Protein AF-A0A3E0R1B3-F1 (afdb_monomer_lite)

Foldseek 3Di:
DDDDDDDDPPPPPCDPVNVVVVVVVVVVVVVVVVVVVVVVVVVVVVVVVVVVLVVVLVVLLVVLVVVLVVLLVVLVVLLVPFDPLQNVQLVVLSVVLSVLVSCLVSDPDPVSVVVSVLSPQLSVQLSVCVNVLSVLRVVLVVLLVVLLCQCVPVNELAAQHFQPPPPVCPVSVQVSCCVPVDADDFWDWHWHQDSNRFTWIKTWDQDPVRDIDIDTHGSNPDDPVPRDGQHDLCVQQVVLLVVVQQADPVLAGDCVFFPADPVRHTDWDWDWDQDPNFIWIFIFGRGNLVVQLVSQLVSSVVSCPPPFVVNLLSCQARPQQVVDDPHHSCCQVDDVVVSDDDPSNVVVSSVSSSVRSSVVSVVSVCVNGVPGDRQRDGPDPPDDDDDPWWDWDWRWGWDDDPNDIDIHGPDTWTKTKDDCVPPDPVVQVVWDDAPPGITIDTDDDDDDDDDDDDPPPDCVVVCVVPVGDDPPPPDDD

Sequence (477 aa):
MGAYENPKPIEFRTTSAGAAWANAAAGIGKNIGNAIIERRKYLDEKLEKENKEMLDLTRRRNALTAQGAEKLKANLEKMKGLDEEFKQAYIKEFNEGWKVYTRAQTSTDLDEIESLQPQLKRFNHFQAVSGDQIQNANDYSIKMATFIDEIQTDGPGVPNTVDLYYAGNNNLMKAANIETGGITEGESREVIINDKGDAVMRYTFVNADGKSETFDLNTAELDLDKVLKVPDYNSKVEGTIANTGIFNEDGTINPSYAPLNENGQPELETVTEIIDGKKITTTTQVVNTEGIIQQYTDAGMNAMQDMTHAQKVSIWKNTIAPALKDYEPEDLAYDSETGQFTEEQQKIFDAGVGSYLGDMARMKVEAATKDNYNRTMVEAPKADTTSKTERVVTAGIQGIVDGKRKTFTKGSTRVKIVDTEGMSDEDIAKLIPLDNGKYARVENKTTLGWSADTNTTTLEGLYDTFGLVDPQLMVNK

Structure (mmCIF, N/CA/C/O backbone):
data_AF-A0A3E0R1B3-F1
#
_entry.id   AF-A0A3E0R1B3-F1
#
loop_
_atom_site.group_PDB
_atom_site.id
_atom_site.type_symbol
_atom_site.label_atom_id
_atom_site.label_alt_id
_atom_site.label_comp_id
_atom_site.label_asym_id
_atom_site.label_entity_id
_atom_site.label_seq_id
_atom_site.pdbx_PDB_ins_code
_atom_site.Cartn_x
_atom_site.Cartn_y
_atom_site.Cartn_z
_atom_site.occupancy
_atom_site.B_iso_or_equiv
_atom_site.auth_seq_id
_atom_site.auth_comp_id
_atom_site.auth_asym_id
_atom_site.auth_atom_id
_atom_site.pdbx_PDB_model_num
ATOM 1 N N . MET A 1 1 ? 104.266 -24.027 -88.632 1.00 38.03 1 MET A N 1
ATOM 2 C CA . MET A 1 1 ? 103.797 -22.647 -88.393 1.00 38.03 1 MET A CA 1
ATOM 3 C C . MET A 1 1 ? 102.501 -22.453 -89.166 1.00 38.03 1 MET A C 1
ATOM 5 O O . MET A 1 1 ? 102.512 -22.734 -90.354 1.00 38.03 1 MET A O 1
ATOM 9 N N . GLY A 1 2 ? 101.428 -22.011 -88.499 1.00 41.25 2 GLY A N 1
ATOM 10 C CA . GLY A 1 2 ? 100.265 -21.372 -89.137 1.00 41.25 2 GLY A CA 1
ATOM 11 C C . GLY A 1 2 ? 99.088 -22.256 -89.581 1.00 41.25 2 GLY A C 1
ATOM 12 O O . GLY A 1 2 ? 98.861 -22.399 -90.771 1.00 41.25 2 GLY A O 1
ATOM 13 N N . ALA A 1 3 ? 98.299 -22.766 -88.634 1.00 39.47 3 ALA A N 1
ATOM 14 C CA . ALA A 1 3 ? 96.868 -23.079 -88.788 1.00 39.47 3 ALA A CA 1
ATOM 15 C C . ALA A 1 3 ? 96.243 -22.716 -87.426 1.00 39.47 3 ALA A C 1
ATOM 17 O O . ALA A 1 3 ? 96.855 -23.005 -86.402 1.00 39.47 3 ALA A O 1
ATOM 18 N N . TYR A 1 4 ? 95.179 -21.926 -87.319 1.00 42.31 4 TYR A N 1
ATOM 19 C CA . TYR A 1 4 ? 93.820 -22.285 -87.700 1.00 42.31 4 TYR A CA 1
ATOM 20 C C . TYR A 1 4 ? 93.009 -21.046 -88.099 1.00 42.31 4 TYR A C 1
ATOM 22 O O . TYR A 1 4 ? 93.119 -19.983 -87.489 1.00 42.31 4 TYR A O 1
ATOM 30 N N . GLU A 1 5 ? 92.171 -21.228 -89.115 1.00 47.53 5 GLU A N 1
ATOM 31 C CA . GLU A 1 5 ? 91.091 -20.325 -89.496 1.00 47.53 5 GLU A CA 1
ATOM 32 C C . GLU A 1 5 ? 90.111 -20.148 -88.326 1.00 47.53 5 GLU A C 1
ATOM 34 O O . GLU A 1 5 ? 89.671 -21.124 -87.716 1.00 47.53 5 GLU A O 1
ATOM 39 N N . ASN A 1 6 ? 89.750 -18.902 -88.014 1.00 44.97 6 ASN A N 1
ATOM 40 C CA . ASN A 1 6 ? 88.672 -18.620 -87.068 1.00 44.97 6 ASN A CA 1
ATOM 41 C C . ASN A 1 6 ? 87.341 -19.155 -87.636 1.00 44.97 6 ASN A C 1
ATOM 43 O O . ASN A 1 6 ? 86.985 -18.784 -88.761 1.00 44.97 6 ASN A O 1
ATOM 47 N N . PRO A 1 7 ? 86.566 -19.964 -86.889 1.00 51.66 7 PRO A N 1
ATOM 48 C CA . PRO A 1 7 ? 85.230 -20.349 -87.320 1.00 51.66 7 PRO A CA 1
ATOM 49 C C . PRO A 1 7 ? 84.339 -19.102 -87.394 1.00 51.66 7 PRO A C 1
ATOM 51 O O . PRO A 1 7 ? 84.362 -18.246 -86.506 1.00 51.66 7 PRO A O 1
ATOM 54 N N . LYS A 1 8 ? 83.568 -18.982 -88.483 1.00 52.72 8 LYS A N 1
ATOM 55 C CA . LYS A 1 8 ? 82.615 -17.881 -88.682 1.00 52.72 8 LYS A CA 1
ATOM 56 C C . LYS A 1 8 ? 81.633 -17.801 -87.500 1.00 52.72 8 LYS A C 1
ATOM 58 O O . LYS A 1 8 ? 81.240 -18.852 -86.988 1.00 52.72 8 LYS A O 1
ATOM 63 N N . PRO A 1 9 ? 81.195 -16.591 -87.101 1.00 48.25 9 PRO A N 1
ATOM 64 C CA . PRO A 1 9 ? 80.148 -16.429 -86.100 1.00 48.25 9 PRO A CA 1
ATOM 65 C C . PRO A 1 9 ? 78.924 -17.253 -86.502 1.00 48.25 9 PRO A C 1
ATOM 67 O O . PRO A 1 9 ? 78.484 -17.190 -87.651 1.00 48.25 9 PRO A O 1
ATOM 70 N N . ILE A 1 10 ? 78.386 -18.040 -85.571 1.00 47.47 10 ILE A N 1
ATOM 71 C CA . ILE A 1 10 ? 77.128 -18.757 -85.775 1.00 47.47 10 ILE A CA 1
ATOM 72 C C . ILE A 1 10 ? 76.026 -17.698 -85.906 1.00 47.47 10 ILE A C 1
ATOM 74 O O . ILE A 1 10 ? 75.558 -17.138 -84.916 1.00 47.47 10 ILE A O 1
ATOM 78 N N . GLU A 1 11 ? 75.636 -17.389 -87.141 1.00 45.50 11 GLU A N 1
ATOM 79 C CA . GLU A 1 11 ? 74.449 -16.595 -87.434 1.00 45.50 11 GLU A CA 1
ATOM 80 C C . GLU A 1 11 ? 73.216 -17.442 -87.106 1.00 45.50 11 GLU A C 1
ATOM 82 O O . GLU A 1 11 ? 72.832 -18.335 -87.868 1.00 45.50 11 GLU A O 1
ATOM 87 N N . PHE A 1 12 ? 72.572 -17.170 -85.971 1.00 45.88 12 PHE A N 1
ATOM 88 C CA . PHE A 1 12 ? 71.228 -17.675 -85.714 1.00 45.88 12 PHE A CA 1
ATOM 89 C C . PHE A 1 12 ? 70.269 -17.028 -86.720 1.00 45.88 12 PHE A C 1
ATOM 91 O O . PHE A 1 12 ? 69.721 -15.954 -86.481 1.00 45.88 12 PHE A O 1
ATOM 98 N N . ARG A 1 13 ? 70.065 -17.676 -87.871 1.00 46.44 13 ARG A N 1
ATOM 99 C CA . ARG A 1 13 ? 68.964 -17.346 -88.778 1.00 46.44 13 ARG A CA 1
ATOM 100 C C . ARG A 1 13 ? 67.662 -17.702 -88.071 1.00 46.44 13 ARG A C 1
ATOM 102 O O . ARG A 1 13 ? 67.245 -18.858 -88.074 1.00 46.44 13 ARG A O 1
ATOM 109 N N . THR A 1 14 ? 67.010 -16.717 -87.466 1.00 50.41 14 THR A N 1
ATOM 110 C CA . THR A 1 14 ? 65.597 -16.837 -87.118 1.00 50.41 14 THR A CA 1
ATOM 111 C C . THR A 1 14 ? 64.832 -17.056 -88.422 1.00 50.41 14 THR A C 1
ATOM 113 O O . THR A 1 14 ? 64.742 -16.182 -89.280 1.00 50.41 14 THR A O 1
ATOM 116 N N . THR A 1 15 ? 64.344 -18.277 -88.632 1.00 52.56 15 THR A N 1
ATOM 117 C CA . THR A 1 15 ? 63.479 -18.594 -89.771 1.00 52.56 15 THR A CA 1
ATOM 118 C C . THR A 1 15 ? 62.204 -17.750 -89.681 1.00 52.56 15 THR A C 1
ATOM 120 O O . THR A 1 15 ? 61.805 -17.330 -88.593 1.00 52.56 15 THR A O 1
ATOM 123 N N . SER A 1 16 ? 61.528 -17.505 -90.806 1.00 53.44 16 SER A N 1
ATOM 124 C CA . SER A 1 16 ? 60.226 -16.814 -90.830 1.00 53.44 16 SER A CA 1
ATOM 125 C C . SER A 1 16 ? 59.217 -17.423 -89.840 1.00 53.44 16 SER A C 1
ATOM 127 O O . SER A 1 16 ? 58.420 -16.698 -89.250 1.00 53.44 16 SER A O 1
ATOM 129 N N . ALA A 1 17 ? 59.323 -18.731 -89.576 1.00 49.22 17 ALA A N 1
ATOM 130 C CA . ALA A 1 17 ? 58.598 -19.427 -88.519 1.00 49.22 17 ALA A CA 1
ATOM 131 C C . ALA A 1 17 ? 59.009 -18.978 -87.100 1.00 49.22 17 ALA A C 1
ATOM 133 O O . ALA A 1 17 ? 58.138 -18.708 -86.282 1.00 49.22 17 ALA A O 1
ATOM 134 N N . GLY A 1 18 ? 60.304 -18.839 -86.795 1.00 42.78 18 GLY A N 1
ATOM 135 C CA . GLY A 1 18 ? 60.790 -18.339 -85.500 1.00 42.78 18 GLY A CA 1
ATOM 136 C C . GLY A 1 18 ? 60.381 -16.890 -85.207 1.00 42.78 18 GLY A C 1
ATOM 137 O O . GLY A 1 18 ? 60.015 -16.575 -84.077 1.00 42.78 18 GLY A O 1
ATOM 138 N N . ALA A 1 19 ? 60.354 -16.024 -86.225 1.00 52.00 19 ALA A N 1
ATOM 139 C CA . ALA A 1 19 ? 59.825 -14.662 -86.101 1.00 52.00 19 ALA A CA 1
ATOM 140 C C . ALA A 1 19 ? 58.296 -14.646 -85.904 1.00 52.00 19 ALA A C 1
ATOM 142 O O . ALA A 1 19 ? 57.785 -13.862 -85.106 1.00 52.00 19 ALA A O 1
ATOM 143 N N . ALA A 1 20 ? 57.562 -15.540 -86.576 1.00 51.69 20 ALA A N 1
ATOM 144 C CA . ALA A 1 20 ? 56.122 -15.701 -86.382 1.00 51.69 20 ALA A CA 1
ATOM 145 C C . ALA A 1 20 ? 55.779 -16.214 -84.973 1.00 51.69 20 ALA A C 1
ATOM 147 O O . ALA A 1 20 ? 54.879 -15.672 -84.339 1.00 51.69 20 ALA A O 1
ATOM 148 N N . TRP A 1 21 ? 56.530 -17.188 -84.445 1.00 48.38 21 TRP A N 1
ATOM 149 C CA . TRP A 1 21 ? 56.378 -17.672 -83.069 1.00 48.38 21 TRP A CA 1
ATOM 150 C C . TRP A 1 21 ? 56.764 -16.619 -82.032 1.00 48.38 21 TRP A C 1
ATOM 152 O O . TRP A 1 21 ? 56.051 -16.468 -81.046 1.00 48.38 21 TRP A O 1
ATOM 162 N N . ALA A 1 22 ? 57.829 -15.846 -82.259 1.00 55.41 22 ALA A N 1
ATOM 163 C CA . ALA A 1 22 ? 58.204 -14.739 -81.379 1.00 55.41 22 ALA A CA 1
ATOM 164 C C . ALA A 1 22 ? 57.132 -13.634 -81.359 1.00 55.41 22 ALA A C 1
ATOM 166 O O . ALA A 1 22 ? 56.778 -13.144 -80.290 1.00 55.41 22 ALA A O 1
ATOM 167 N N . ASN A 1 23 ? 56.550 -13.295 -82.514 1.00 54.66 23 ASN A N 1
ATOM 168 C CA . ASN A 1 23 ? 55.452 -12.329 -82.609 1.00 54.66 23 ASN A CA 1
ATOM 169 C C . ASN A 1 23 ? 54.143 -12.865 -82.010 1.00 54.66 23 ASN A C 1
ATOM 171 O O . ASN A 1 23 ? 53.431 -12.120 -81.338 1.00 54.66 23 ASN A O 1
ATOM 175 N N . ALA A 1 24 ? 53.835 -14.151 -82.196 1.00 52.41 24 ALA A N 1
ATOM 176 C CA . ALA A 1 24 ? 52.687 -14.802 -81.571 1.00 52.41 24 ALA A CA 1
ATOM 177 C C . ALA A 1 24 ? 52.850 -14.879 -80.044 1.00 52.41 24 ALA A C 1
ATOM 179 O O . ALA A 1 24 ? 51.921 -14.543 -79.315 1.00 52.41 24 ALA A O 1
ATOM 180 N N . ALA A 1 25 ? 54.039 -15.230 -79.550 1.00 52.25 25 ALA A N 1
ATOM 181 C CA . ALA A 1 25 ? 54.366 -15.232 -78.126 1.00 52.25 25 ALA A CA 1
ATOM 182 C C . ALA A 1 25 ? 54.332 -13.817 -77.525 1.00 52.25 25 ALA A C 1
ATOM 184 O O . ALA A 1 25 ? 53.810 -13.637 -76.429 1.00 52.25 25 ALA A O 1
ATOM 185 N N . ALA A 1 26 ? 54.804 -12.798 -78.253 1.00 55.81 26 ALA A N 1
ATOM 186 C CA . ALA A 1 26 ? 54.690 -11.398 -77.846 1.00 55.81 26 ALA A CA 1
ATOM 187 C C . ALA A 1 26 ? 53.228 -10.913 -77.830 1.00 55.81 26 ALA A C 1
ATOM 189 O O . ALA A 1 26 ? 52.828 -10.196 -76.913 1.00 55.81 26 ALA A O 1
ATOM 190 N N . GLY A 1 27 ? 52.407 -11.336 -78.797 1.00 53.34 27 GLY A N 1
ATOM 191 C CA . GLY A 1 27 ? 50.970 -11.047 -78.844 1.00 53.34 27 GLY A CA 1
ATOM 192 C C . GLY A 1 27 ? 50.188 -11.721 -77.713 1.00 53.34 27 GLY A C 1
ATOM 193 O O . GLY A 1 27 ? 49.393 -11.066 -77.040 1.00 53.34 27 GLY A O 1
ATOM 194 N N . ILE A 1 28 ? 50.464 -13.000 -77.441 1.00 59.34 28 ILE A N 1
ATOM 195 C CA . ILE A 1 28 ? 49.892 -13.750 -76.311 1.00 59.34 28 ILE A CA 1
ATOM 196 C C . ILE A 1 28 ? 50.347 -13.133 -74.982 1.00 59.34 28 ILE A C 1
ATOM 198 O O . ILE A 1 28 ? 49.516 -12.880 -74.114 1.00 59.34 28 ILE A O 1
ATOM 202 N N . GLY A 1 29 ? 51.636 -12.810 -74.838 1.00 56.47 29 GLY A N 1
ATOM 203 C CA . GLY A 1 29 ? 52.185 -12.150 -73.651 1.00 56.47 29 GLY A CA 1
ATOM 204 C C . GLY A 1 29 ? 51.570 -10.772 -73.394 1.00 56.47 29 GLY A C 1
ATOM 205 O O . GLY A 1 29 ? 51.230 -10.457 -72.255 1.00 56.47 29 GLY A O 1
ATOM 206 N N . LYS A 1 30 ? 51.336 -9.976 -74.447 1.00 72.44 30 LYS A N 1
ATOM 207 C CA . LYS A 1 30 ? 50.636 -8.685 -74.360 1.00 72.44 30 LYS A CA 1
ATOM 208 C C . LYS A 1 30 ? 49.175 -8.853 -73.935 1.00 72.44 30 LYS A C 1
ATOM 210 O O . LYS A 1 30 ? 48.706 -8.103 -73.085 1.00 72.44 30 LYS A O 1
ATOM 215 N N . ASN A 1 31 ? 48.468 -9.844 -74.476 1.00 65.69 31 ASN A N 1
ATOM 216 C CA . ASN A 1 31 ? 47.071 -10.111 -74.120 1.00 65.69 31 ASN A CA 1
ATOM 217 C C . ASN A 1 31 ? 46.927 -10.617 -72.676 1.00 65.69 31 ASN A C 1
ATOM 219 O O . ASN A 1 31 ? 46.040 -10.161 -71.960 1.00 65.69 31 ASN A O 1
ATOM 223 N N . ILE A 1 32 ? 47.830 -11.491 -72.220 1.00 66.44 32 ILE A N 1
ATOM 224 C CA . ILE A 1 32 ? 47.885 -11.944 -70.821 1.00 66.44 32 ILE A CA 1
ATOM 225 C C . ILE A 1 32 ? 48.228 -10.771 -69.893 1.00 66.44 32 ILE A C 1
ATOM 227 O O . ILE A 1 32 ? 47.562 -10.584 -68.878 1.00 66.44 32 ILE A O 1
ATOM 231 N N . GLY A 1 33 ? 49.214 -9.942 -70.254 1.00 70.25 33 GLY A N 1
ATOM 232 C CA . GLY A 1 33 ? 49.565 -8.733 -69.505 1.00 70.25 33 GLY A CA 1
ATOM 233 C C . GLY A 1 33 ? 48.393 -7.755 -69.378 1.00 70.25 33 GLY A C 1
ATOM 234 O O . GLY A 1 33 ? 48.110 -7.282 -68.280 1.00 70.25 33 GLY A O 1
ATOM 235 N N . ASN A 1 34 ? 47.656 -7.516 -70.467 1.00 79.25 34 ASN A N 1
ATOM 236 C CA . ASN A 1 34 ? 46.454 -6.678 -70.461 1.00 79.25 34 ASN A CA 1
ATOM 237 C C . ASN A 1 34 ? 45.339 -7.267 -69.581 1.00 79.25 34 ASN A C 1
ATOM 239 O O . ASN A 1 34 ? 44.776 -6.541 -68.767 1.00 79.25 34 ASN A O 1
ATOM 243 N N . ALA A 1 35 ? 45.073 -8.574 -69.670 1.00 70.38 35 ALA A N 1
ATOM 244 C CA . ALA A 1 35 ? 44.072 -9.245 -68.837 1.00 70.38 35 ALA A CA 1
ATOM 245 C C . ALA A 1 35 ? 44.428 -9.210 -67.337 1.00 70.38 35 ALA A C 1
ATOM 247 O O . ALA A 1 35 ? 43.549 -9.060 -66.487 1.00 70.38 35 ALA A O 1
ATOM 248 N N . ILE A 1 36 ? 45.719 -9.302 -66.991 1.00 76.69 36 ILE A N 1
ATOM 249 C CA . ILE A 1 36 ? 46.204 -9.131 -65.612 1.00 76.69 36 ILE A CA 1
ATOM 250 C C . ILE A 1 36 ? 45.979 -7.690 -65.133 1.00 76.69 36 ILE A C 1
ATOM 252 O O . ILE A 1 36 ? 45.523 -7.490 -64.007 1.00 76.69 36 ILE A O 1
ATOM 256 N N . ILE A 1 37 ? 46.263 -6.690 -65.975 1.00 82.00 37 ILE A N 1
ATOM 257 C CA . ILE A 1 37 ? 46.042 -5.272 -65.652 1.00 82.00 37 ILE A CA 1
ATOM 258 C C . ILE A 1 37 ? 44.547 -4.977 -65.462 1.00 82.00 37 ILE A C 1
ATOM 260 O O . ILE A 1 37 ? 44.185 -4.316 -64.492 1.00 82.00 37 ILE A O 1
ATOM 264 N N . GLU A 1 38 ? 43.674 -5.478 -66.337 1.00 79.12 38 GLU A N 1
ATOM 265 C CA . GLU A 1 38 ? 42.217 -5.309 -66.221 1.00 79.12 38 GLU A CA 1
ATOM 266 C C . GLU A 1 38 ? 41.653 -5.995 -64.976 1.00 79.12 38 GLU A C 1
ATOM 268 O O . GLU A 1 38 ? 40.882 -5.386 -64.236 1.00 79.12 38 GLU A O 1
ATOM 273 N N . ARG A 1 39 ? 42.089 -7.225 -64.676 1.00 78.56 39 ARG A N 1
ATOM 274 C CA . ARG A 1 39 ? 41.688 -7.917 -63.444 1.00 78.56 39 ARG A CA 1
ATOM 275 C C . ARG A 1 39 ? 42.159 -7.178 -62.195 1.00 78.56 39 ARG A C 1
ATOM 277 O O . ARG A 1 39 ? 41.422 -7.136 -61.215 1.00 78.56 39 ARG A O 1
ATOM 284 N N . ARG A 1 40 ? 43.361 -6.595 -62.222 1.00 79.88 40 ARG A N 1
ATOM 285 C CA . ARG A 1 40 ? 43.873 -5.773 -61.119 1.00 79.88 40 ARG A CA 1
ATOM 286 C C . ARG A 1 40 ? 43.027 -4.516 -60.928 1.00 79.88 40 ARG A C 1
ATOM 288 O O . ARG A 1 40 ? 42.603 -4.276 -59.811 1.00 79.88 40 ARG A O 1
ATOM 295 N N . LYS A 1 41 ? 42.687 -3.801 -62.007 1.00 85.44 41 LYS A N 1
ATOM 296 C CA . LYS A 1 41 ? 41.773 -2.647 -61.949 1.00 85.44 41 LYS A CA 1
ATOM 297 C C . LYS A 1 41 ? 40.406 -3.015 -61.371 1.00 85.44 41 LYS A C 1
ATOM 299 O O . LYS A 1 41 ? 39.939 -2.335 -60.471 1.00 85.44 41 LYS A O 1
ATOM 304 N N . TYR A 1 42 ? 39.806 -4.117 -61.823 1.00 84.00 42 TYR A N 1
ATOM 305 C CA . TYR A 1 42 ? 38.524 -4.593 -61.291 1.00 84.00 42 TYR A CA 1
ATOM 306 C C . TYR A 1 42 ? 38.597 -4.940 -59.795 1.00 84.00 42 TYR A C 1
ATOM 308 O O . TYR A 1 42 ? 37.685 -4.622 -59.035 1.00 84.00 42 TYR A O 1
ATOM 316 N N . LEU A 1 43 ? 39.679 -5.595 -59.357 1.00 79.00 43 LEU A N 1
ATOM 317 C CA . LEU A 1 43 ? 39.895 -5.901 -57.941 1.00 79.00 43 LEU A CA 1
ATOM 318 C C . LEU A 1 43 ? 40.125 -4.633 -57.112 1.00 79.00 43 LEU A C 1
ATOM 320 O O . LEU A 1 43 ? 39.566 -4.536 -56.025 1.00 79.00 43 LEU A O 1
ATOM 324 N N . ASP A 1 44 ? 40.891 -3.671 -57.627 1.00 84.75 44 ASP A N 1
ATOM 325 C CA . ASP A 1 44 ? 41.141 -2.386 -56.969 1.00 84.75 44 ASP A CA 1
ATOM 326 C C . ASP A 1 44 ? 39.836 -1.574 -56.839 1.00 84.75 44 ASP A C 1
ATOM 328 O O . ASP A 1 44 ? 39.530 -1.086 -55.754 1.00 84.75 44 ASP A O 1
ATOM 332 N N . GLU A 1 45 ? 39.012 -1.506 -57.892 1.00 87.31 45 GLU A N 1
ATOM 333 C CA . GLU A 1 45 ? 37.688 -0.857 -57.876 1.00 87.31 45 GLU A CA 1
ATOM 334 C C . GLU A 1 45 ? 36.721 -1.537 -56.895 1.00 87.31 45 GLU A C 1
ATOM 336 O O . GLU A 1 45 ? 35.995 -0.867 -56.154 1.00 87.31 45 GLU A O 1
ATOM 341 N N . LYS A 1 46 ? 36.718 -2.876 -56.859 1.00 84.06 46 LYS A N 1
ATOM 342 C CA . LYS A 1 46 ? 35.898 -3.649 -55.922 1.00 84.06 46 LYS A CA 1
ATOM 343 C C . LYS A 1 46 ? 36.338 -3.422 -54.473 1.00 84.06 46 LYS A C 1
ATOM 345 O O . LYS A 1 46 ? 35.487 -3.159 -53.630 1.00 84.06 46 LYS A O 1
ATOM 350 N N . LEU A 1 47 ? 37.643 -3.456 -54.198 1.00 80.69 47 LEU A N 1
ATOM 351 C CA . LEU A 1 47 ? 38.203 -3.161 -52.876 1.00 80.69 47 LEU A CA 1
ATOM 352 C C . LEU A 1 47 ? 37.929 -1.716 -52.453 1.00 80.69 47 LEU A C 1
ATOM 354 O O . LEU A 1 47 ? 37.614 -1.466 -51.294 1.00 80.69 47 LEU A O 1
ATOM 358 N N . GLU A 1 48 ? 38.024 -0.751 -53.369 1.00 85.75 48 GLU A N 1
ATOM 359 C CA . GLU A 1 48 ? 37.696 0.645 -53.079 1.00 85.75 48 GLU A CA 1
ATOM 360 C C . GLU A 1 48 ? 36.215 0.803 -52.710 1.00 85.75 48 GLU A C 1
ATOM 362 O O . GLU A 1 48 ? 35.888 1.521 -51.762 1.00 85.75 48 GLU A O 1
ATOM 367 N N . LYS A 1 49 ? 35.320 0.102 -53.416 1.00 86.38 49 LYS A N 1
ATOM 368 C CA . LYS A 1 49 ? 33.886 0.082 -53.111 1.00 86.38 49 LYS A CA 1
ATOM 369 C C . LYS A 1 49 ? 33.598 -0.567 -51.753 1.00 86.38 49 LYS A C 1
ATOM 371 O O . LYS A 1 49 ? 32.929 0.052 -50.931 1.00 86.38 49 LYS A O 1
ATOM 376 N N . GLU A 1 50 ? 34.152 -1.749 -51.491 1.00 79.88 50 GLU A N 1
ATOM 377 C CA . GLU A 1 50 ? 34.005 -2.456 -50.209 1.00 79.88 50 GLU A CA 1
ATOM 378 C C . GLU A 1 50 ? 34.562 -1.624 -49.039 1.00 79.88 50 GLU A C 1
ATOM 380 O O . GLU A 1 50 ? 33.926 -1.508 -47.993 1.00 79.88 50 GLU A O 1
ATOM 385 N N . ASN A 1 51 ? 35.706 -0.957 -49.224 1.00 81.81 51 ASN A N 1
ATOM 386 C CA . ASN A 1 51 ? 36.284 -0.070 -48.213 1.00 81.81 51 ASN A CA 1
ATOM 387 C C . ASN A 1 51 ? 35.409 1.161 -47.938 1.00 81.81 51 ASN A C 1
ATOM 389 O O . ASN A 1 51 ? 35.284 1.566 -46.782 1.00 81.81 51 ASN A O 1
ATOM 393 N N . LYS A 1 52 ? 34.796 1.761 -48.970 1.00 88.62 52 LYS A N 1
ATOM 394 C CA . LYS A 1 52 ? 33.849 2.877 -48.798 1.00 88.62 52 LYS A CA 1
ATOM 395 C C . LYS A 1 52 ? 32.612 2.436 -48.018 1.00 88.62 52 LYS A C 1
ATOM 397 O O . LYS A 1 52 ? 32.247 3.103 -47.055 1.00 88.62 52 LYS A O 1
ATOM 402 N N . GLU A 1 53 ? 32.030 1.292 -48.375 1.00 85.00 53 GLU A N 1
ATOM 403 C CA . GLU A 1 53 ? 30.866 0.723 -47.683 1.00 85.00 53 GLU A CA 1
ATOM 404 C C . GLU A 1 53 ? 31.183 0.411 -46.210 1.00 85.00 53 GLU A C 1
ATOM 406 O O . GLU A 1 53 ? 30.442 0.816 -45.314 1.00 85.00 53 GLU A O 1
ATOM 411 N N . MET A 1 54 ? 32.333 -0.208 -45.927 1.00 80.56 54 MET A N 1
ATOM 412 C CA . MET A 1 54 ? 32.784 -0.484 -44.556 1.00 80.56 54 MET A CA 1
ATOM 413 C C . MET A 1 54 ? 33.055 0.788 -43.742 1.00 80.56 54 MET A C 1
ATOM 415 O O . MET A 1 54 ? 32.762 0.845 -42.541 1.00 80.56 54 MET A O 1
ATOM 419 N N . LEU A 1 55 ? 33.609 1.823 -44.375 1.00 86.00 55 LEU A N 1
ATOM 420 C CA . LEU A 1 55 ? 33.878 3.105 -43.733 1.00 86.00 55 LEU A CA 1
ATOM 421 C C . LEU A 1 55 ? 32.580 3.853 -43.406 1.00 86.00 55 LEU A C 1
ATOM 423 O O . LEU A 1 55 ? 32.456 4.401 -42.308 1.00 86.00 55 LEU A O 1
ATOM 427 N N . ASP A 1 56 ? 31.592 3.820 -44.298 1.00 87.88 56 ASP A N 1
ATOM 428 C CA . ASP A 1 56 ? 30.270 4.400 -44.052 1.00 87.88 56 ASP A CA 1
ATOM 429 C C . ASP A 1 56 ? 29.493 3.626 -42.976 1.00 87.88 56 ASP A C 1
ATOM 431 O O . ASP A 1 56 ? 28.908 4.245 -42.082 1.00 87.88 56 ASP A O 1
ATOM 435 N N . LEU A 1 57 ? 29.570 2.289 -42.963 1.00 86.88 57 LEU A N 1
ATOM 436 C CA . LEU A 1 57 ? 29.031 1.465 -41.872 1.00 86.88 57 LEU A CA 1
ATOM 437 C C . LEU A 1 57 ? 29.683 1.806 -40.526 1.00 86.88 57 LEU A C 1
ATOM 439 O O . LEU A 1 57 ? 28.991 1.956 -39.517 1.00 86.88 57 LEU A O 1
ATOM 443 N N . THR A 1 58 ? 31.004 1.992 -40.506 1.00 84.81 58 THR A N 1
ATOM 444 C CA . THR A 1 58 ? 31.744 2.380 -39.296 1.00 84.81 58 THR A CA 1
ATOM 445 C C . THR A 1 58 ? 31.333 3.770 -38.814 1.00 84.81 58 THR A C 1
ATOM 447 O O . THR A 1 58 ? 31.080 3.962 -37.623 1.00 84.81 58 THR A O 1
ATOM 450 N N . ARG A 1 59 ? 31.196 4.742 -39.727 1.00 89.81 59 ARG A N 1
ATOM 451 C CA . ARG A 1 59 ? 30.689 6.087 -39.407 1.00 89.81 59 ARG A CA 1
ATOM 452 C C . ARG A 1 59 ? 29.281 6.031 -38.828 1.00 89.81 59 ARG A C 1
ATOM 454 O O . ARG A 1 59 ? 29.033 6.658 -37.801 1.00 89.81 59 ARG A O 1
ATOM 461 N N . ARG A 1 60 ? 28.384 5.251 -39.439 1.00 89.62 60 ARG A N 1
ATOM 462 C CA . ARG A 1 60 ? 27.009 5.071 -38.957 1.00 89.62 60 ARG A CA 1
ATOM 463 C C . ARG A 1 60 ? 26.983 4.427 -37.575 1.00 89.62 60 ARG A C 1
ATOM 465 O O . ARG A 1 60 ? 26.282 4.925 -36.701 1.00 89.62 60 ARG A O 1
ATOM 472 N N . ARG A 1 61 ? 27.787 3.384 -37.340 1.00 88.44 61 ARG A N 1
ATOM 473 C CA . ARG A 1 61 ? 27.926 2.753 -36.017 1.00 88.44 61 ARG A CA 1
ATOM 474 C C . ARG A 1 61 ? 28.406 3.758 -34.968 1.00 88.44 61 ARG A C 1
ATOM 476 O O . ARG A 1 61 ? 27.801 3.845 -33.909 1.00 88.44 61 ARG A O 1
ATOM 483 N N . ASN A 1 62 ? 29.436 4.548 -35.267 1.00 87.81 62 ASN A N 1
ATOM 484 C CA . ASN A 1 62 ? 29.955 5.554 -34.335 1.00 87.81 62 ASN A CA 1
ATOM 485 C C . ASN A 1 62 ? 28.928 6.657 -34.036 1.00 87.81 62 ASN A C 1
ATOM 487 O O . ASN A 1 62 ? 28.772 7.042 -32.879 1.00 87.81 62 ASN A O 1
ATOM 491 N N . ALA A 1 63 ? 28.199 7.125 -35.053 1.00 91.56 63 ALA A N 1
ATOM 492 C CA . ALA A 1 63 ? 27.127 8.104 -34.881 1.00 91.56 63 ALA A CA 1
ATOM 493 C C . ALA A 1 63 ? 25.987 7.555 -34.008 1.00 91.56 63 ALA A C 1
ATOM 495 O O . ALA A 1 63 ? 25.514 8.246 -33.108 1.00 91.56 63 ALA A O 1
ATOM 496 N N . LEU A 1 64 ? 25.591 6.295 -34.219 1.00 91.62 64 LEU A N 1
ATOM 497 C CA . LEU A 1 64 ? 24.590 5.615 -33.394 1.00 91.62 64 LEU A CA 1
ATOM 498 C C . LEU A 1 64 ? 25.073 5.422 -31.951 1.00 91.62 64 LEU A C 1
ATOM 500 O O . LEU A 1 64 ? 24.297 5.627 -31.023 1.00 91.62 64 LEU A O 1
ATOM 504 N N . THR A 1 65 ? 26.344 5.086 -31.727 1.00 90.06 65 THR A N 1
ATOM 505 C CA . THR A 1 65 ? 26.916 5.002 -30.373 1.00 90.06 65 THR A CA 1
ATOM 506 C C . THR A 1 65 ? 26.870 6.354 -29.658 1.00 90.06 65 THR A C 1
ATOM 508 O O . THR A 1 65 ? 26.441 6.416 -28.507 1.00 90.06 65 THR A O 1
ATOM 511 N N . ALA A 1 66 ? 27.257 7.440 -30.336 1.00 90.31 66 ALA A N 1
ATOM 512 C CA . ALA A 1 66 ? 27.198 8.790 -29.772 1.00 90.31 66 ALA A CA 1
ATOM 513 C C . ALA A 1 66 ? 25.754 9.202 -29.439 1.00 90.31 66 ALA A C 1
ATOM 515 O O . ALA A 1 66 ? 25.480 9.641 -28.325 1.00 90.31 66 ALA A O 1
ATOM 516 N N . GLN A 1 67 ? 24.816 8.960 -30.359 1.00 93.12 67 GLN A N 1
ATOM 517 C CA . GLN A 1 67 ? 23.393 9.225 -30.142 1.00 93.12 67 GLN A CA 1
ATOM 518 C C . GLN A 1 67 ? 22.830 8.427 -28.954 1.00 93.12 67 GLN A C 1
ATOM 520 O O . GLN A 1 67 ? 22.036 8.951 -28.173 1.00 93.12 67 GLN A O 1
ATOM 525 N N . GLY A 1 68 ? 23.233 7.163 -28.809 1.00 90.69 68 GLY A N 1
ATOM 526 C CA . GLY A 1 68 ? 22.838 6.322 -27.681 1.00 90.69 68 GLY A CA 1
ATOM 527 C C . GLY A 1 68 ? 23.326 6.885 -26.354 1.00 90.69 68 GLY A C 1
ATOM 528 O O . GLY A 1 68 ? 22.542 6.994 -25.414 1.00 90.69 68 GLY A O 1
ATOM 529 N N . ALA A 1 69 ? 24.591 7.309 -26.297 1.00 90.25 69 ALA A N 1
ATOM 530 C CA . ALA A 1 69 ? 25.174 7.925 -25.109 1.00 90.25 69 ALA A CA 1
ATOM 531 C C . ALA A 1 69 ? 24.472 9.242 -24.730 1.00 90.25 69 ALA A C 1
ATOM 533 O O . ALA A 1 69 ? 24.185 9.462 -23.554 1.00 90.25 69 ALA A O 1
ATOM 534 N N . GLU A 1 70 ? 24.145 10.091 -25.708 1.00 92.94 70 GLU A N 1
ATOM 535 C CA . GLU A 1 70 ? 23.401 11.337 -25.476 1.00 92.94 70 GLU A CA 1
ATOM 536 C C . GLU A 1 70 ? 21.990 11.077 -24.940 1.00 92.94 70 GLU A C 1
ATOM 538 O O . GLU A 1 70 ? 21.584 11.688 -23.951 1.00 92.94 70 GLU A O 1
ATOM 543 N N . LYS A 1 71 ? 21.256 10.134 -25.544 1.00 91.06 71 LYS A N 1
ATOM 544 C CA . LYS A 1 71 ? 19.911 9.753 -25.087 1.00 91.06 71 LYS A CA 1
ATOM 545 C C . LYS A 1 71 ? 19.928 9.143 -23.690 1.00 91.06 71 LYS A C 1
ATOM 547 O O . LYS A 1 71 ? 19.087 9.496 -22.866 1.00 91.06 71 LYS A O 1
ATOM 552 N N . LEU A 1 72 ? 20.884 8.252 -23.421 1.00 91.50 72 LEU A N 1
ATOM 553 C CA . LEU A 1 72 ? 21.051 7.661 -22.099 1.00 91.50 72 LEU A CA 1
ATOM 554 C C . LEU A 1 72 ? 21.321 8.755 -21.068 1.00 91.50 72 LEU A C 1
ATOM 556 O O . LEU A 1 72 ? 20.620 8.824 -20.066 1.00 91.50 72 LEU A O 1
ATOM 560 N N . LYS A 1 73 ? 22.266 9.659 -21.347 1.00 91.12 73 LYS A N 1
ATOM 561 C CA . LYS A 1 73 ? 22.582 10.784 -20.463 1.00 91.12 73 LYS A CA 1
ATOM 562 C C . LYS A 1 73 ? 21.356 11.658 -20.182 1.00 91.12 73 LYS A C 1
ATOM 564 O O . LYS A 1 73 ? 21.065 11.922 -19.021 1.00 91.12 73 LYS A O 1
ATOM 569 N N . ALA A 1 74 ? 20.613 12.049 -21.218 1.00 89.31 74 ALA A N 1
ATOM 570 C CA . ALA A 1 74 ? 19.416 12.876 -21.071 1.00 89.31 74 ALA A CA 1
ATOM 571 C C . ALA A 1 74 ? 18.323 12.199 -20.224 1.00 89.31 74 ALA A C 1
ATOM 573 O O . ALA A 1 74 ? 17.604 12.875 -19.492 1.00 89.31 74 ALA A O 1
ATOM 574 N N . ASN A 1 75 ? 18.189 10.872 -20.303 1.00 87.62 75 ASN A N 1
ATOM 575 C CA . ASN A 1 75 ? 17.237 10.141 -19.468 1.00 87.62 75 ASN A CA 1
ATOM 576 C C . ASN A 1 75 ? 17.759 9.922 -18.041 1.00 87.62 75 ASN A C 1
ATOM 578 O O . ASN A 1 75 ? 16.981 10.063 -17.105 1.00 87.62 75 ASN A O 1
ATOM 582 N N . LEU A 1 76 ? 19.061 9.692 -17.842 1.00 88.00 76 LEU A N 1
ATOM 583 C CA . LEU A 1 76 ? 19.665 9.611 -16.504 1.00 88.00 76 LEU A CA 1
ATOM 584 C C . LEU A 1 76 ? 19.544 10.923 -15.721 1.00 88.00 76 LEU A C 1
ATOM 586 O O . LEU A 1 76 ? 19.340 10.898 -14.510 1.00 88.00 76 LEU A O 1
ATOM 590 N N . GLU A 1 77 ? 19.609 12.070 -16.397 1.00 87.94 77 GLU A N 1
ATOM 591 C CA . GLU A 1 77 ? 19.370 13.377 -15.771 1.00 87.94 77 GLU A CA 1
ATOM 592 C C . GLU A 1 77 ? 17.946 13.499 -15.198 1.00 87.94 77 GLU A C 1
ATOM 594 O O . GLU A 1 77 ? 17.760 14.129 -14.156 1.00 87.94 77 GLU A O 1
ATOM 599 N N . LYS A 1 78 ? 16.956 12.839 -15.816 1.00 84.50 78 LYS A N 1
ATOM 600 C CA . LYS A 1 78 ? 15.567 12.773 -15.321 1.00 84.50 78 LYS A CA 1
ATOM 601 C C . LYS A 1 78 ? 15.387 11.792 -14.160 1.00 84.50 78 LYS A C 1
ATOM 603 O O . LYS A 1 78 ? 14.392 11.872 -13.454 1.00 84.50 78 LYS A O 1
ATOM 608 N N . MET A 1 79 ? 16.344 10.891 -13.939 1.00 83.38 79 MET A N 1
ATOM 609 C CA . MET A 1 79 ? 16.320 9.895 -12.858 1.00 83.38 79 MET A CA 1
ATOM 610 C C . MET A 1 79 ? 16.973 10.394 -11.566 1.00 83.38 79 MET A C 1
ATOM 612 O O . MET A 1 79 ? 17.309 9.610 -10.675 1.00 83.38 79 MET A O 1
ATOM 616 N N . LYS A 1 80 ? 17.223 11.699 -11.450 1.00 79.31 80 LYS A N 1
ATOM 617 C CA . LYS A 1 80 ? 17.831 12.269 -10.252 1.00 79.31 80 LYS A CA 1
ATOM 618 C C . LYS A 1 80 ? 16.895 12.077 -9.054 1.00 79.31 80 LYS A C 1
ATOM 620 O O . LYS A 1 80 ? 15.788 12.594 -9.059 1.00 79.31 80 LYS A O 1
ATOM 625 N N . GLY A 1 81 ? 17.375 11.382 -8.024 1.00 74.25 81 GLY A N 1
ATOM 626 C CA . GLY A 1 81 ? 16.588 11.062 -6.828 1.00 74.25 81 GLY A CA 1
ATOM 627 C C . GLY A 1 81 ? 15.908 9.691 -6.863 1.00 74.25 81 GLY A C 1
ATOM 628 O O . GLY A 1 81 ? 15.438 9.256 -5.821 1.00 74.25 81 GLY A O 1
ATOM 629 N N . LEU A 1 82 ? 15.932 8.986 -8.003 1.00 77.31 82 LEU A N 1
ATOM 630 C CA . LEU A 1 82 ? 15.467 7.602 -8.064 1.00 77.31 82 LEU A CA 1
ATOM 631 C C . LEU A 1 82 ? 16.416 6.645 -7.345 1.00 77.31 82 LEU A C 1
ATOM 633 O O . LEU A 1 82 ? 17.637 6.859 -7.299 1.00 77.31 82 LEU A O 1
ATOM 637 N N . ASP A 1 83 ? 15.817 5.558 -6.870 1.00 77.56 83 ASP A N 1
ATOM 638 C CA . ASP A 1 83 ? 16.482 4.343 -6.416 1.00 77.56 83 ASP A CA 1
ATOM 639 C C . ASP A 1 83 ? 17.540 3.867 -7.437 1.00 77.56 83 ASP A C 1
ATOM 641 O O . ASP A 1 83 ? 17.361 3.953 -8.657 1.00 77.56 83 ASP A O 1
ATOM 645 N N . GLU A 1 84 ? 18.683 3.408 -6.926 1.00 84.56 84 GLU A N 1
ATOM 646 C CA . GLU A 1 84 ? 19.819 2.999 -7.748 1.00 84.56 84 GLU A CA 1
ATOM 647 C C . GLU A 1 84 ? 19.553 1.706 -8.527 1.00 84.56 84 GLU A C 1
ATOM 649 O O . GLU A 1 84 ? 19.984 1.601 -9.672 1.00 84.56 84 GLU A O 1
ATOM 654 N N . GLU A 1 85 ? 18.791 0.759 -7.983 1.00 83.88 85 GLU A N 1
ATOM 655 C CA . GLU A 1 85 ? 18.390 -0.459 -8.691 1.00 83.88 85 GLU A CA 1
ATOM 656 C C . GLU A 1 85 ? 17.550 -0.127 -9.925 1.00 83.88 85 GLU A C 1
ATOM 658 O O . GLU A 1 85 ? 17.811 -0.674 -10.999 1.00 83.88 85 GLU A O 1
ATOM 663 N N . PHE A 1 86 ? 16.621 0.834 -9.828 1.00 85.50 86 PHE A N 1
ATOM 664 C CA . PHE A 1 86 ? 15.866 1.305 -10.990 1.00 85.50 86 PHE A CA 1
ATOM 665 C C . PHE A 1 86 ? 16.783 1.896 -12.061 1.00 85.50 86 PHE A C 1
ATOM 667 O O . PHE A 1 86 ? 16.656 1.571 -13.246 1.00 85.50 86 PHE A O 1
ATOM 674 N N . LYS A 1 87 ? 17.753 2.730 -11.660 1.00 87.94 87 LYS A N 1
ATOM 675 C CA . LYS A 1 87 ? 18.735 3.288 -12.603 1.00 87.94 87 LYS A CA 1
ATOM 676 C C . LYS A 1 87 ? 19.548 2.188 -13.274 1.00 87.94 87 LYS A C 1
ATOM 678 O O . LYS A 1 87 ? 19.728 2.231 -14.489 1.00 87.94 87 LYS A O 1
ATOM 683 N N . GLN A 1 88 ? 20.021 1.198 -12.520 1.00 89.19 88 GLN A N 1
ATOM 684 C CA . GLN A 1 88 ? 20.813 0.096 -13.067 1.00 89.19 88 GLN A CA 1
ATOM 685 C C . GLN A 1 88 ? 19.988 -0.788 -14.012 1.00 89.19 88 GLN A C 1
ATOM 687 O O . GLN A 1 88 ? 20.462 -1.106 -15.107 1.00 89.19 88 GLN A O 1
ATOM 692 N N . ALA A 1 89 ? 18.745 -1.123 -13.651 1.00 88.81 89 ALA A N 1
ATOM 693 C CA . ALA A 1 89 ? 17.824 -1.870 -14.507 1.00 88.81 89 ALA A CA 1
ATOM 694 C C . ALA A 1 89 ? 17.558 -1.125 -15.824 1.00 88.81 89 ALA A C 1
ATOM 696 O O . ALA A 1 89 ? 17.682 -1.703 -16.907 1.00 88.81 89 ALA A O 1
ATOM 697 N N . TYR A 1 90 ? 17.304 0.184 -15.744 1.00 90.31 90 TYR A N 1
ATOM 698 C CA . TYR A 1 90 ? 17.133 1.031 -16.918 1.00 90.31 90 TYR A CA 1
ATOM 699 C C . TYR A 1 90 ? 18.395 1.080 -17.792 1.00 90.31 90 TYR A C 1
ATOM 701 O O . TYR A 1 90 ? 18.310 0.908 -19.008 1.00 90.31 90 TYR A O 1
ATOM 709 N N . ILE A 1 91 ? 19.575 1.322 -17.204 1.00 90.94 91 ILE A N 1
ATOM 710 C CA . ILE A 1 91 ? 20.850 1.403 -17.941 1.00 90.94 91 ILE A CA 1
ATOM 711 C C . ILE A 1 91 ? 21.120 0.088 -18.670 1.00 90.94 91 ILE A C 1
ATOM 713 O O . ILE A 1 91 ? 21.543 0.101 -19.831 1.00 90.94 91 ILE A O 1
ATOM 717 N N . LYS A 1 92 ? 20.883 -1.042 -17.998 1.00 92.38 92 LYS A N 1
ATOM 718 C CA . LYS A 1 92 ? 21.047 -2.375 -18.575 1.00 92.38 92 LYS A CA 1
ATOM 719 C C . LYS A 1 92 ? 20.130 -2.562 -19.781 1.00 92.38 92 LYS A C 1
ATOM 721 O O . LYS A 1 92 ? 20.637 -2.818 -20.873 1.00 92.38 92 LYS A O 1
ATOM 726 N N . GLU A 1 93 ? 18.824 -2.356 -19.608 1.00 91.88 93 GLU A N 1
ATOM 727 C CA . GLU A 1 93 ? 17.838 -2.514 -20.683 1.00 91.88 93 GLU A CA 1
ATOM 728 C C . GLU A 1 93 ? 18.123 -1.557 -21.849 1.00 91.88 93 GLU A C 1
ATOM 730 O O . GLU A 1 93 ? 18.124 -1.962 -23.013 1.00 91.88 93 GLU A O 1
ATOM 735 N N . PHE A 1 94 ? 18.463 -0.297 -21.553 1.00 93.81 94 PHE A N 1
ATOM 736 C CA . PHE A 1 94 ? 18.806 0.681 -22.578 1.00 93.81 94 PHE A CA 1
ATOM 737 C C . PHE A 1 94 ? 20.028 0.246 -23.388 1.00 93.81 94 PHE A C 1
ATOM 739 O O . PHE A 1 94 ? 20.006 0.310 -24.615 1.00 93.81 94 PHE A O 1
ATOM 746 N N . ASN A 1 95 ? 21.096 -0.213 -22.733 1.00 93.12 95 ASN A N 1
ATOM 747 C CA . ASN A 1 95 ? 22.316 -0.641 -23.415 1.00 93.12 95 ASN A CA 1
ATOM 748 C C . ASN A 1 95 ? 22.113 -1.922 -24.234 1.00 93.12 95 ASN A C 1
ATOM 750 O O . ASN A 1 95 ? 22.652 -2.031 -25.338 1.00 93.12 95 ASN A O 1
ATOM 754 N N . GLU A 1 96 ? 21.365 -2.894 -23.714 1.00 93.25 96 GLU A N 1
ATOM 755 C CA . GLU A 1 96 ? 21.042 -4.133 -24.428 1.00 93.25 96 GLU A CA 1
ATOM 756 C C . GLU A 1 96 ? 20.164 -3.848 -25.652 1.00 93.25 96 GLU A C 1
ATOM 758 O O . GLU A 1 96 ? 20.522 -4.229 -26.772 1.00 93.25 96 GLU A O 1
ATOM 763 N N . GLY A 1 97 ? 19.095 -3.070 -25.484 1.00 93.19 97 GLY A N 1
ATOM 764 C CA . GLY A 1 97 ? 18.232 -2.651 -26.583 1.00 93.19 97 GLY A CA 1
ATOM 765 C C . GLY A 1 97 ? 18.938 -1.752 -27.604 1.00 93.19 97 GLY A C 1
ATOM 766 O O . GLY A 1 97 ? 18.754 -1.920 -28.811 1.00 93.19 97 GLY A O 1
ATOM 767 N N . TRP A 1 98 ? 19.840 -0.864 -27.171 1.00 95.31 98 TRP A N 1
ATOM 768 C CA . TRP A 1 98 ? 20.605 -0.008 -28.085 1.00 95.31 98 TRP A CA 1
ATOM 769 C C . TRP A 1 98 ? 21.626 -0.795 -28.918 1.00 95.31 98 TRP A C 1
ATOM 771 O O . TRP A 1 98 ? 21.867 -0.458 -30.084 1.00 95.31 98 TRP A O 1
ATOM 781 N N . LYS A 1 99 ? 22.201 -1.878 -28.372 1.00 93.50 99 LYS A N 1
ATOM 782 C CA . LYS A 1 99 ? 23.030 -2.819 -29.148 1.00 93.50 99 LYS A CA 1
ATOM 783 C C . LYS A 1 99 ? 22.211 -3.476 -30.256 1.00 93.50 99 LYS A C 1
ATOM 785 O O . LYS A 1 99 ? 22.675 -3.516 -31.395 1.00 93.50 99 LYS A O 1
ATOM 790 N N . VAL A 1 100 ? 20.995 -3.930 -29.945 1.00 94.00 100 VAL A N 1
ATOM 791 C CA . VAL A 1 100 ? 20.060 -4.509 -30.926 1.00 94.00 100 VAL A CA 1
ATOM 792 C C . VAL A 1 100 ? 19.684 -3.481 -31.994 1.00 94.00 100 VAL A C 1
ATOM 794 O O . VAL A 1 100 ? 19.807 -3.760 -33.186 1.00 94.00 100 VAL A O 1
ATOM 797 N N . TYR A 1 101 ? 19.321 -2.265 -31.578 1.00 94.12 101 TYR A N 1
ATOM 798 C CA . TYR A 1 101 ? 19.009 -1.153 -32.475 1.00 94.12 101 TYR A CA 1
ATOM 799 C C . TYR A 1 101 ? 20.165 -0.846 -33.430 1.00 94.12 101 TYR A C 1
ATOM 801 O O . TYR A 1 101 ? 19.984 -0.787 -34.646 1.00 94.12 101 TYR A O 1
ATOM 809 N N . THR A 1 102 ? 21.381 -0.722 -32.897 1.00 93.00 102 THR A N 1
ATOM 810 C CA . THR A 1 102 ? 22.577 -0.449 -33.703 1.00 93.00 102 THR A CA 1
ATOM 811 C C . THR A 1 102 ? 22.871 -1.590 -34.673 1.00 93.00 102 THR A C 1
ATOM 813 O O . THR A 1 102 ? 23.193 -1.334 -35.835 1.00 93.00 102 THR A O 1
ATOM 816 N N . ARG A 1 103 ? 22.735 -2.847 -34.230 1.00 91.38 103 ARG A N 1
ATOM 817 C CA . ARG A 1 103 ? 22.952 -4.037 -35.063 1.00 91.38 103 ARG A CA 1
ATOM 818 C C . ARG A 1 103 ? 21.970 -4.085 -36.230 1.00 91.38 103 ARG A C 1
ATOM 820 O O . ARG A 1 103 ? 22.410 -4.197 -37.366 1.00 91.38 103 ARG A O 1
ATOM 827 N N . ALA A 1 104 ? 20.680 -3.877 -35.983 1.00 91.88 104 ALA A N 1
ATOM 828 C CA . ALA A 1 104 ? 19.672 -3.857 -37.042 1.00 91.88 104 ALA A CA 1
ATOM 829 C C . ALA A 1 104 ? 19.858 -2.697 -38.036 1.00 91.88 104 ALA A C 1
ATOM 831 O O . ALA A 1 104 ? 19.638 -2.860 -39.229 1.00 91.88 104 ALA A O 1
ATOM 832 N N . GLN A 1 105 ? 20.301 -1.527 -37.565 1.00 89.50 105 GLN A N 1
ATOM 833 C CA . GLN A 1 105 ? 20.541 -0.356 -38.419 1.00 89.50 105 GLN A CA 1
ATOM 834 C C . GLN A 1 105 ? 21.842 -0.436 -39.232 1.00 89.50 105 GLN A C 1
ATOM 836 O O . GLN A 1 105 ? 22.034 0.362 -40.152 1.00 89.50 105 GLN A O 1
ATOM 841 N N . THR A 1 106 ? 22.757 -1.341 -38.876 1.00 89.38 106 THR A N 1
ATOM 842 C CA . THR A 1 106 ? 24.072 -1.488 -39.527 1.00 89.38 106 THR A CA 1
ATOM 843 C C . THR A 1 106 ? 24.294 -2.859 -40.162 1.00 89.38 106 THR A C 1
ATOM 845 O O . THR A 1 106 ? 25.349 -3.072 -40.755 1.00 89.38 106 THR A O 1
ATOM 848 N N . SER A 1 107 ? 23.323 -3.769 -40.068 1.00 87.38 107 SER A N 1
ATOM 849 C CA . SER A 1 107 ? 23.358 -5.049 -40.767 1.00 87.38 107 SER A CA 1
ATOM 850 C C . SER A 1 107 ? 22.988 -4.882 -42.241 1.00 87.38 107 SER A C 1
ATOM 852 O O . SER A 1 107 ? 22.161 -4.044 -42.605 1.00 87.38 107 SER A O 1
ATOM 854 N N . THR A 1 108 ? 23.623 -5.688 -43.088 1.00 83.44 108 THR A N 1
ATOM 855 C CA . THR A 1 108 ? 23.285 -5.852 -44.509 1.00 83.44 108 THR A CA 1
ATOM 856 C C . THR A 1 108 ? 22.580 -7.183 -44.788 1.00 83.44 108 THR A C 1
ATOM 858 O O . THR A 1 108 ? 22.263 -7.462 -45.941 1.00 83.44 108 THR A O 1
ATOM 861 N N . ASP A 1 109 ? 22.366 -8.008 -43.759 1.00 90.62 109 ASP A N 1
ATOM 862 C CA . ASP A 1 109 ? 21.692 -9.304 -43.837 1.00 90.62 109 ASP A CA 1
ATOM 863 C C . ASP A 1 109 ? 20.209 -9.149 -43.460 1.00 90.62 109 ASP A C 1
ATOM 865 O O . ASP A 1 109 ? 19.868 -8.724 -42.354 1.00 90.62 109 ASP A O 1
ATOM 869 N N . LEU A 1 110 ? 19.317 -9.465 -44.402 1.00 89.06 110 LEU A N 1
ATOM 870 C CA . LEU A 1 110 ? 17.871 -9.332 -44.212 1.00 89.06 110 LEU A CA 1
ATOM 871 C C . LEU A 1 110 ? 17.326 -10.335 -43.191 1.00 89.06 110 LEU A C 1
ATOM 873 O O . LEU A 1 110 ? 16.462 -9.956 -42.400 1.00 89.06 110 LEU A O 1
ATOM 877 N N . ASP A 1 111 ? 17.863 -11.557 -43.158 1.00 93.06 111 ASP A N 1
ATOM 878 C CA . ASP A 1 111 ? 17.416 -12.599 -42.228 1.00 93.06 111 ASP A CA 1
ATOM 879 C C . ASP A 1 111 ? 17.795 -12.211 -40.790 1.00 93.06 111 ASP A C 1
ATOM 881 O O . ASP A 1 111 ? 17.016 -12.367 -39.844 1.00 93.06 111 ASP A O 1
ATOM 885 N N . GLU A 1 112 ? 18.978 -11.610 -40.621 1.00 91.69 112 GLU A N 1
ATOM 886 C CA . GLU A 1 112 ? 19.405 -11.036 -39.347 1.00 91.69 112 GLU A CA 1
ATOM 887 C C . GLU A 1 112 ? 18.477 -9.890 -38.915 1.00 91.69 112 GLU A C 1
ATOM 889 O O . GLU A 1 112 ? 18.012 -9.878 -37.774 1.00 91.69 112 GLU A O 1
ATOM 894 N N . ILE A 1 113 ? 18.156 -8.951 -39.812 1.00 90.44 113 ILE A N 1
ATOM 895 C CA . ILE A 1 113 ? 17.251 -7.828 -39.514 1.00 90.44 113 ILE A CA 1
ATOM 896 C C . ILE A 1 113 ? 15.858 -8.325 -39.113 1.00 90.44 113 ILE A C 1
ATOM 898 O O . ILE A 1 113 ? 15.269 -7.774 -38.176 1.00 90.44 113 ILE A O 1
ATOM 902 N N . GLU A 1 114 ? 15.333 -9.346 -39.793 1.00 92.75 114 GLU A N 1
ATOM 903 C CA . GLU A 1 114 ? 14.036 -9.948 -39.483 1.00 92.75 114 GLU A CA 1
ATOM 904 C C . GLU A 1 114 ? 14.053 -10.623 -38.104 1.00 92.75 114 GLU A C 1
ATOM 906 O O . GLU A 1 114 ? 13.170 -10.372 -37.278 1.00 92.75 114 GLU A O 1
ATOM 911 N N . SER A 1 115 ? 15.115 -11.374 -37.791 1.00 94.88 115 SER A N 1
ATOM 912 C CA . SER A 1 115 ? 15.276 -12.030 -36.485 1.00 94.88 115 SER A CA 1
ATOM 913 C C . SER A 1 115 ? 15.335 -11.047 -35.304 1.00 94.88 115 SER A C 1
ATOM 915 O O . SER A 1 115 ? 14.934 -11.387 -34.189 1.00 94.88 115 SER A O 1
ATOM 917 N N . LEU A 1 116 ? 15.788 -9.807 -35.536 1.00 95.12 116 LEU A N 1
ATOM 918 C CA . LEU A 1 116 ? 15.889 -8.762 -34.511 1.00 95.12 116 LEU A CA 1
ATOM 919 C C . LEU A 1 116 ? 14.581 -7.976 -34.298 1.00 95.12 116 LEU A C 1
ATOM 921 O O . LEU A 1 116 ? 14.471 -7.255 -33.302 1.00 95.12 116 LEU A O 1
ATOM 925 N N . GLN A 1 117 ? 13.576 -8.103 -35.178 1.00 92.88 117 GLN A N 1
ATOM 926 C CA . GLN A 1 117 ? 12.331 -7.315 -35.101 1.00 92.88 117 GLN A CA 1
ATOM 927 C C . GLN A 1 117 ? 11.586 -7.420 -33.759 1.00 92.88 117 GLN A C 1
ATOM 929 O O . GLN A 1 117 ? 11.142 -6.382 -33.259 1.00 92.88 117 GLN A O 1
ATOM 934 N N . PRO A 1 118 ? 11.457 -8.600 -33.117 1.00 92.56 118 PRO A N 1
ATOM 935 C CA . PRO A 1 118 ? 10.772 -8.698 -31.828 1.00 92.56 118 PRO A CA 1
ATOM 936 C C . PRO A 1 118 ? 11.464 -7.883 -30.726 1.00 92.56 118 PRO A C 1
ATOM 938 O O . PRO A 1 118 ? 10.809 -7.139 -29.995 1.00 92.56 118 PRO A O 1
ATOM 941 N N . GLN A 1 119 ? 12.796 -7.960 -30.651 1.00 91.81 119 GLN A N 1
ATOM 942 C CA . GLN A 1 119 ? 13.596 -7.221 -29.669 1.00 91.81 119 GLN A CA 1
ATOM 943 C C . GLN A 1 119 ? 13.582 -5.714 -29.956 1.00 91.81 119 GLN A C 1
ATOM 945 O O . GLN A 1 119 ? 13.463 -4.916 -29.029 1.00 91.81 119 GLN A O 1
ATOM 950 N N . LEU A 1 120 ? 13.620 -5.314 -31.233 1.00 91.94 120 LEU A N 1
ATOM 951 C CA . LEU A 1 120 ? 13.439 -3.918 -31.642 1.00 91.94 120 LEU A CA 1
ATOM 952 C C . LEU A 1 120 ? 12.073 -3.374 -31.235 1.00 91.94 120 LEU A C 1
ATOM 954 O O . LEU A 1 120 ? 11.987 -2.246 -30.763 1.00 91.94 120 LEU A O 1
ATOM 958 N N . LYS A 1 121 ? 11.004 -4.158 -31.406 1.00 92.19 121 LYS A N 1
ATOM 959 C CA . LYS A 1 121 ? 9.653 -3.747 -31.018 1.00 92.19 121 LYS A CA 1
ATOM 960 C C . LYS A 1 121 ? 9.560 -3.515 -29.508 1.00 92.19 121 LYS A C 1
ATOM 962 O O . LYS A 1 121 ? 9.051 -2.471 -29.108 1.00 92.19 121 LYS A O 1
ATOM 967 N N . ARG A 1 122 ? 10.099 -4.435 -28.695 1.00 91.25 122 ARG A N 1
ATOM 968 C CA . ARG A 1 122 ? 10.199 -4.280 -27.231 1.00 91.25 122 ARG A CA 1
ATOM 969 C C . ARG A 1 122 ? 11.012 -3.038 -26.863 1.00 91.25 122 ARG A C 1
ATOM 971 O O . ARG A 1 122 ? 10.546 -2.218 -26.080 1.00 91.25 122 ARG A O 1
ATOM 978 N N . PHE A 1 123 ? 12.175 -2.845 -27.485 1.00 92.81 123 PHE A N 1
ATOM 979 C CA . PHE A 1 123 ? 13.028 -1.692 -27.199 1.00 92.81 123 PHE A CA 1
ATOM 980 C C . PHE A 1 123 ? 12.392 -0.356 -27.601 1.00 92.81 123 PHE A C 1
ATOM 982 O O . PHE A 1 123 ? 12.456 0.611 -26.849 1.00 92.81 123 PHE A O 1
ATOM 989 N N . ASN A 1 124 ? 11.741 -0.294 -28.763 1.00 91.38 124 ASN A N 1
ATOM 990 C CA . ASN A 1 124 ? 11.032 0.902 -29.212 1.00 91.38 124 ASN A CA 1
ATOM 991 C C . ASN A 1 124 ? 9.865 1.241 -28.279 1.00 91.38 124 ASN A C 1
ATOM 993 O O . ASN A 1 124 ? 9.633 2.418 -28.012 1.00 91.38 124 ASN A O 1
ATOM 997 N N . HIS A 1 125 ? 9.153 0.227 -27.772 1.00 91.31 125 HIS A N 1
ATOM 998 C CA . HIS A 1 125 ? 8.130 0.436 -26.753 1.00 91.31 125 HIS A CA 1
ATOM 999 C C . HIS A 1 125 ? 8.751 1.004 -25.477 1.00 91.31 125 HIS A C 1
ATOM 1001 O O . HIS A 1 125 ? 8.382 2.107 -25.092 1.00 91.31 125 HIS A O 1
ATOM 1007 N N . PHE A 1 126 ? 9.761 0.337 -24.908 1.00 90.62 126 PHE A N 1
ATOM 1008 C CA . PHE A 1 126 ? 10.504 0.820 -23.738 1.00 90.62 126 PHE A CA 1
ATOM 1009 C C . PHE A 1 126 ? 10.965 2.276 -23.901 1.00 90.62 126 PHE A C 1
ATOM 1011 O O . PHE A 1 126 ? 10.743 3.102 -23.024 1.00 90.62 126 PHE A O 1
ATOM 1018 N N . GLN A 1 127 ? 11.538 2.644 -25.051 1.00 89.31 127 GLN A N 1
ATOM 1019 C CA . GLN A 1 127 ? 11.922 4.032 -25.319 1.00 89.31 127 GLN A CA 1
ATOM 1020 C C . GLN A 1 127 ? 10.728 4.990 -25.309 1.00 89.31 127 GLN A C 1
ATOM 1022 O O . GLN A 1 127 ? 10.847 6.086 -24.758 1.00 89.31 127 GLN A O 1
ATOM 1027 N N . ALA A 1 128 ? 9.602 4.593 -25.904 1.00 88.25 128 ALA A N 1
ATOM 1028 C CA . ALA A 1 128 ? 8.398 5.412 -25.976 1.00 88.25 128 ALA A CA 1
ATOM 1029 C C . ALA A 1 128 ? 7.773 5.662 -24.597 1.00 88.25 128 ALA A C 1
ATOM 1031 O O . ALA A 1 128 ? 7.333 6.779 -24.345 1.00 88.25 128 ALA A O 1
ATOM 1032 N N . VAL A 1 129 ? 7.776 4.661 -23.711 1.00 86.12 129 VAL A N 1
ATOM 1033 C CA . VAL A 1 129 ? 7.165 4.760 -22.373 1.00 86.12 129 VAL A CA 1
ATOM 1034 C C . VAL A 1 129 ? 8.160 5.113 -21.259 1.00 86.12 129 VAL A C 1
ATOM 1036 O O . VAL A 1 129 ? 7.748 5.426 -20.147 1.00 86.12 129 VAL A O 1
ATOM 1039 N N . SER A 1 130 ? 9.468 5.136 -21.542 1.00 83.56 130 SER A N 1
ATOM 1040 C CA . SER A 1 130 ? 10.517 5.373 -20.536 1.00 83.56 130 SER A CA 1
ATOM 1041 C C . SER A 1 130 ? 10.350 6.665 -19.738 1.00 83.56 130 SER A C 1
ATOM 1043 O O . SER A 1 130 ? 10.631 6.680 -18.545 1.00 83.56 130 SER A O 1
ATOM 1045 N N . GLY A 1 131 ? 9.900 7.752 -20.375 1.00 80.88 131 GLY A N 1
ATOM 1046 C CA . GLY A 1 131 ? 9.660 9.023 -19.688 1.00 80.88 131 GLY A CA 1
ATOM 1047 C C . GLY A 1 131 ? 8.608 8.885 -18.590 1.00 80.88 131 GLY A C 1
ATOM 1048 O O . GLY A 1 131 ? 8.875 9.242 -17.444 1.00 80.88 131 GLY A O 1
ATOM 1049 N N . ASP A 1 132 ? 7.465 8.297 -18.935 1.00 83.38 132 ASP A N 1
ATOM 1050 C CA . ASP A 1 132 ? 6.352 8.086 -18.010 1.00 83.38 132 ASP A CA 1
ATOM 1051 C C . ASP A 1 132 ? 6.735 7.075 -16.924 1.00 83.38 132 ASP A C 1
ATOM 1053 O O . ASP A 1 132 ? 6.446 7.280 -15.754 1.00 83.38 132 ASP A O 1
ATOM 1057 N N . GLN A 1 133 ? 7.478 6.022 -17.272 1.00 82.44 133 GLN A N 1
ATOM 1058 C CA . GLN A 1 133 ? 7.963 5.026 -16.311 1.00 82.44 133 GLN A CA 1
ATOM 1059 C C . GLN A 1 133 ? 8.916 5.607 -15.264 1.00 82.44 133 GLN A C 1
ATOM 1061 O O . GLN A 1 133 ? 8.834 5.243 -14.095 1.00 82.44 133 GLN A O 1
ATOM 1066 N N . ILE A 1 134 ? 9.812 6.517 -15.661 1.00 81.38 134 ILE A N 1
ATOM 1067 C CA . ILE A 1 134 ? 10.704 7.228 -14.731 1.00 81.38 134 ILE A CA 1
ATOM 1068 C C . ILE A 1 134 ? 9.881 8.058 -13.741 1.00 81.38 134 ILE A C 1
ATOM 1070 O O . ILE A 1 134 ? 10.201 8.101 -12.553 1.00 81.38 134 ILE A O 1
ATOM 1074 N N . GLN A 1 135 ? 8.826 8.722 -14.216 1.00 81.88 135 GLN A N 1
ATOM 1075 C CA . GLN A 1 135 ? 7.932 9.489 -13.355 1.00 81.88 135 GLN A CA 1
ATOM 1076 C C . GLN A 1 135 ? 7.133 8.570 -12.422 1.00 81.88 135 GLN A C 1
ATOM 1078 O O . GLN A 1 135 ? 7.160 8.767 -11.211 1.00 81.88 135 GLN A O 1
ATOM 1083 N N . ASN A 1 136 ? 6.529 7.514 -12.963 1.00 82.81 136 ASN A N 1
ATOM 1084 C CA . ASN A 1 136 ? 5.758 6.532 -12.204 1.00 82.81 136 ASN A CA 1
ATOM 1085 C C . ASN A 1 136 ? 6.596 5.855 -11.112 1.00 82.81 136 ASN A C 1
ATOM 1087 O O . ASN A 1 136 ? 6.102 5.621 -10.016 1.00 82.81 136 ASN A O 1
ATOM 1091 N N . ALA A 1 137 ? 7.876 5.580 -11.368 1.00 80.50 137 ALA A N 1
ATOM 1092 C CA . ALA A 1 137 ? 8.779 5.033 -10.361 1.00 80.50 137 ALA A CA 1
ATOM 1093 C C . ALA A 1 137 ? 9.045 6.013 -9.204 1.00 80.50 137 ALA A C 1
ATOM 1095 O O . ALA A 1 137 ? 9.069 5.594 -8.048 1.00 80.50 137 ALA A O 1
ATOM 1096 N N . ASN A 1 138 ? 9.199 7.312 -9.491 1.00 76.38 138 ASN A N 1
ATOM 1097 C CA . ASN A 1 138 ? 9.323 8.334 -8.443 1.00 76.38 138 ASN A CA 1
ATOM 1098 C C . ASN A 1 138 ? 8.031 8.425 -7.620 1.00 76.38 138 ASN A C 1
ATOM 1100 O O . ASN A 1 138 ? 8.081 8.422 -6.389 1.00 76.38 138 ASN A O 1
ATOM 1104 N N . ASP A 1 139 ? 6.884 8.463 -8.300 1.00 79.88 139 ASP A N 1
ATOM 1105 C CA . ASP A 1 139 ? 5.570 8.537 -7.662 1.00 79.88 139 ASP A CA 1
ATOM 1106 C C . ASP A 1 139 ? 5.305 7.300 -6.798 1.00 79.88 139 ASP A C 1
ATOM 1108 O O . ASP A 1 139 ? 4.814 7.430 -5.679 1.00 79.88 139 ASP A O 1
ATOM 1112 N N . TYR A 1 140 ? 5.682 6.110 -7.276 1.00 82.44 140 TYR A N 1
ATOM 1113 C CA . TYR A 1 140 ? 5.611 4.861 -6.523 1.00 82.44 140 TYR A CA 1
ATOM 1114 C C . TYR A 1 140 ? 6.397 4.950 -5.215 1.00 82.44 140 TYR A C 1
ATOM 1116 O O . TYR A 1 140 ? 5.840 4.662 -4.160 1.00 82.44 140 TYR A O 1
ATOM 1124 N N . SER A 1 141 ? 7.667 5.370 -5.256 1.00 78.19 141 SER A N 1
ATOM 1125 C CA . SER A 1 141 ? 8.502 5.458 -4.051 1.00 78.19 141 SER A CA 1
ATOM 1126 C C . SER A 1 141 ? 7.937 6.443 -3.027 1.00 78.19 141 SER A C 1
ATOM 1128 O O . SER A 1 141 ? 7.924 6.141 -1.836 1.00 78.19 141 SER A O 1
ATOM 1130 N N . ILE A 1 142 ? 7.432 7.596 -3.479 1.00 79.31 142 ILE A N 1
ATOM 1131 C CA . ILE A 1 142 ? 6.802 8.592 -2.600 1.00 79.31 142 ILE A CA 1
ATOM 1132 C C . ILE A 1 142 ? 5.529 8.019 -1.974 1.00 79.31 142 ILE A C 1
ATOM 1134 O O . ILE A 1 142 ? 5.369 8.054 -0.757 1.00 79.31 142 ILE A O 1
ATOM 1138 N N . LYS A 1 143 ? 4.640 7.453 -2.795 1.00 80.69 143 LYS A N 1
ATOM 1139 C CA . LYS A 1 143 ? 3.375 6.871 -2.336 1.00 80.69 143 LYS A CA 1
ATOM 1140 C C . LYS A 1 143 ? 3.598 5.698 -1.382 1.00 80.69 143 LYS A C 1
ATOM 1142 O O . LYS A 1 143 ? 2.940 5.623 -0.352 1.00 80.69 143 LYS A O 1
ATOM 1147 N N . MET A 1 144 ? 4.536 4.803 -1.683 1.00 83.25 144 MET A N 1
ATOM 1148 C CA . MET A 1 144 ? 4.861 3.683 -0.800 1.00 83.25 144 MET A CA 1
ATOM 1149 C C . MET A 1 144 ? 5.405 4.178 0.545 1.00 83.25 144 MET A C 1
ATOM 1151 O O . MET A 1 144 ? 4.996 3.670 1.583 1.00 83.25 144 MET A O 1
ATOM 1155 N N . ALA A 1 145 ? 6.250 5.215 0.552 1.00 80.75 145 ALA A N 1
ATOM 1156 C CA . ALA A 1 145 ? 6.712 5.833 1.794 1.00 80.75 145 ALA A CA 1
ATOM 1157 C C . ALA A 1 145 ? 5.556 6.444 2.607 1.00 80.75 145 ALA A C 1
ATOM 1159 O O . ALA A 1 145 ? 5.500 6.239 3.814 1.00 80.75 145 ALA A O 1
ATOM 1160 N N . THR A 1 146 ? 4.608 7.136 1.962 1.00 80.31 146 THR A N 1
ATOM 1161 C CA . THR A 1 146 ? 3.394 7.646 2.628 1.00 80.31 146 THR A CA 1
ATOM 1162 C C . THR A 1 146 ? 2.535 6.518 3.197 1.00 80.31 146 THR A C 1
ATOM 1164 O O . THR A 1 146 ? 2.070 6.613 4.325 1.00 80.31 146 THR A O 1
ATOM 1167 N N . PHE A 1 147 ? 2.346 5.437 2.441 1.00 80.88 147 PHE A N 1
ATOM 1168 C CA . PHE A 1 147 ? 1.595 4.265 2.889 1.00 80.88 147 PHE A CA 1
ATOM 1169 C C . PHE A 1 147 ? 2.242 3.599 4.112 1.00 80.88 147 PHE A C 1
ATOM 1171 O O . PHE A 1 147 ? 1.558 3.267 5.075 1.00 80.88 147 PHE A O 1
ATOM 1178 N N . ILE A 1 148 ? 3.567 3.446 4.091 1.00 80.19 148 ILE A N 1
ATOM 1179 C CA . ILE A 1 148 ? 4.362 2.951 5.219 1.00 80.19 148 ILE A CA 1
ATOM 1180 C C . ILE A 1 148 ? 4.218 3.860 6.444 1.00 80.19 148 ILE A C 1
ATOM 1182 O O . ILE A 1 148 ? 4.012 3.356 7.546 1.00 80.19 148 ILE A O 1
ATOM 1186 N N . ASP A 1 149 ? 4.333 5.176 6.260 1.00 79.50 149 ASP A N 1
ATOM 1187 C CA . ASP A 1 149 ? 4.236 6.158 7.343 1.00 79.50 149 ASP A CA 1
ATOM 1188 C C . ASP A 1 149 ? 2.860 6.119 8.017 1.00 79.50 149 ASP A C 1
ATOM 1190 O O . ASP A 1 149 ? 2.780 6.104 9.242 1.00 79.50 149 ASP A O 1
ATOM 1194 N N . GLU A 1 150 ? 1.787 5.996 7.231 1.00 75.50 150 GLU A N 1
ATOM 1195 C CA . GLU A 1 150 ? 0.424 5.829 7.744 1.00 75.50 150 GLU A CA 1
ATOM 1196 C C . GLU A 1 150 ? 0.295 4.564 8.610 1.00 75.50 150 GLU A C 1
ATOM 1198 O O . GLU A 1 150 ? -0.236 4.609 9.718 1.00 75.50 150 GLU A O 1
ATOM 1203 N N . ILE A 1 151 ? 0.845 3.434 8.147 1.00 73.56 151 ILE A N 1
ATOM 1204 C CA . ILE A 1 151 ? 0.854 2.176 8.911 1.00 73.56 151 ILE A CA 1
ATOM 1205 C C . ILE A 1 151 ? 1.650 2.326 10.214 1.00 73.56 151 ILE A C 1
ATOM 1207 O O . ILE A 1 151 ? 1.226 1.827 11.255 1.00 73.56 151 ILE A O 1
ATOM 1211 N N . GLN A 1 152 ? 2.812 2.981 10.171 1.00 72.25 152 GLN A N 1
ATOM 1212 C CA . GLN A 1 152 ? 3.704 3.106 11.326 1.00 72.25 152 GLN A CA 1
ATOM 1213 C C . GLN A 1 152 ? 3.212 4.119 12.364 1.00 72.25 152 GLN A C 1
ATOM 1215 O O . GLN A 1 152 ? 3.398 3.892 13.560 1.00 72.25 152 GLN A O 1
ATOM 1220 N N . THR A 1 153 ? 2.614 5.225 11.918 1.00 72.31 1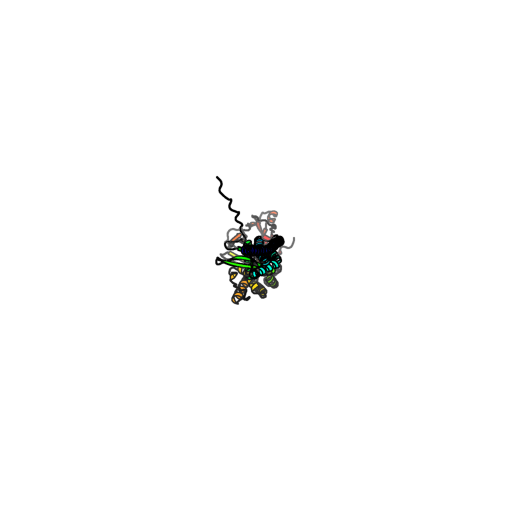53 THR A N 1
ATOM 1221 C CA . THR A 1 153 ? 2.226 6.349 12.779 1.00 72.31 153 THR A CA 1
ATOM 1222 C C . THR A 1 153 ? 0.839 6.158 13.375 1.00 72.31 153 THR A C 1
ATOM 1224 O O . THR A 1 153 ? 0.686 6.257 14.594 1.00 72.31 153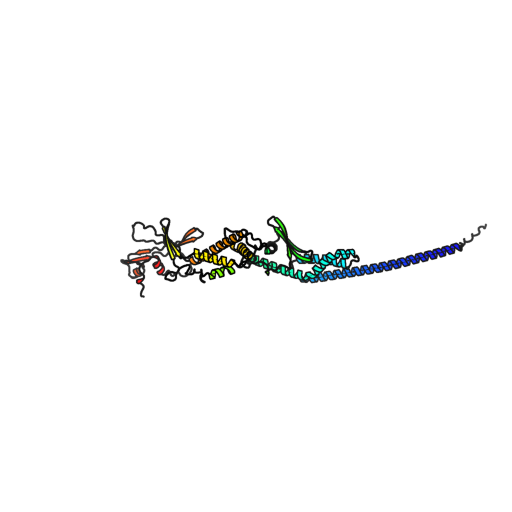 THR A O 1
ATOM 1227 N N . ASP A 1 154 ? -0.162 5.859 12.546 1.00 65.62 154 ASP A N 1
ATOM 1228 C CA . ASP A 1 154 ? -1.555 5.763 13.001 1.00 65.62 154 ASP A CA 1
ATOM 1229 C C . ASP A 1 154 ? -1.912 4.351 13.487 1.00 65.62 154 ASP A C 1
ATOM 1231 O O . ASP A 1 154 ? -2.894 4.151 14.205 1.00 65.62 154 ASP A O 1
ATOM 1235 N N . GLY A 1 155 ? -1.075 3.371 13.142 1.00 60.31 155 GLY A N 1
ATOM 1236 C CA . GLY A 1 155 ? -1.339 1.967 13.385 1.00 60.31 155 GLY A CA 1
ATOM 1237 C C . GLY A 1 155 ? -2.315 1.410 12.344 1.00 60.31 155 GLY A C 1
ATOM 1238 O O . GLY A 1 155 ? -3.327 2.033 11.996 1.00 60.31 155 GLY A O 1
ATOM 1239 N N . PRO A 1 156 ? -2.045 0.216 11.811 1.00 64.56 156 PRO A N 1
ATOM 1240 C CA . PRO A 1 156 ? -2.941 -0.382 10.845 1.00 64.56 156 PRO A CA 1
ATOM 1241 C C . PRO A 1 156 ? -4.161 -1.002 11.552 1.00 64.56 156 PRO A C 1
ATOM 1243 O O . PRO A 1 156 ? -4.062 -1.454 12.694 1.00 64.56 156 PRO A O 1
ATOM 1246 N N . GLY A 1 157 ? -5.316 -1.034 10.884 1.00 63.06 157 GLY A N 1
ATOM 1247 C CA . GLY A 1 157 ? -6.542 -1.578 11.482 1.00 63.06 157 GLY A CA 1
ATOM 1248 C C . GLY A 1 157 ? -7.294 -0.620 12.421 1.00 63.06 157 GLY A C 1
ATOM 1249 O O . GLY A 1 157 ? -8.079 -1.053 13.261 1.00 63.06 157 GLY A O 1
ATOM 1250 N N . VAL A 1 158 ? -7.082 0.687 12.294 1.00 68.94 158 VAL A N 1
ATOM 1251 C CA . VAL A 1 158 ? -7.773 1.735 13.066 1.00 68.94 158 VAL A CA 1
ATOM 1252 C C . VAL A 1 158 ? -8.696 2.511 12.110 1.00 68.94 158 VAL A C 1
ATOM 1254 O O . VAL A 1 158 ? -8.400 2.577 10.917 1.00 68.94 158 VAL A O 1
ATOM 1257 N N . PRO A 1 159 ? -9.832 3.087 12.556 1.00 71.25 159 PRO A N 1
ATOM 1258 C CA . PRO A 1 159 ? -10.683 3.932 11.717 1.00 71.25 159 PRO A CA 1
ATOM 1259 C C . PRO A 1 159 ? -9.922 4.895 10.799 1.00 71.25 159 PRO A C 1
ATOM 1261 O O . PRO A 1 159 ? -9.094 5.678 11.258 1.00 71.25 159 PRO A O 1
ATOM 1264 N N . ASN A 1 160 ? -10.263 4.868 9.509 1.00 74.31 160 ASN A N 1
ATOM 1265 C CA . ASN A 1 160 ? -9.652 5.651 8.431 1.00 74.31 160 ASN A CA 1
ATOM 1266 C C . ASN A 1 160 ? -8.192 5.298 8.082 1.00 74.31 160 ASN A C 1
ATOM 1268 O O . ASN A 1 160 ? -7.639 5.940 7.190 1.00 74.31 160 ASN A O 1
ATOM 1272 N N . THR A 1 161 ? -7.597 4.268 8.693 1.00 74.94 161 THR A N 1
ATOM 1273 C CA . THR A 1 161 ? -6.263 3.760 8.329 1.00 74.94 161 THR A CA 1
ATOM 1274 C C . THR A 1 161 ? -6.352 2.542 7.407 1.00 74.94 161 THR A C 1
ATOM 1276 O O . THR A 1 161 ? -7.444 2.080 7.058 1.00 74.94 161 THR A O 1
ATOM 1279 N N . VAL A 1 162 ? -5.209 2.041 6.932 1.00 76.56 162 VAL A N 1
ATOM 1280 C CA . VAL A 1 162 ? -5.126 0.860 6.055 1.00 76.56 162 VAL A CA 1
ATOM 1281 C C . VAL A 1 162 ? -5.808 -0.358 6.689 1.00 76.56 162 VAL A C 1
ATOM 1283 O O . VAL A 1 162 ? -5.482 -0.758 7.808 1.00 76.56 162 VAL A O 1
ATOM 1286 N N . ASP A 1 163 ? -6.716 -0.990 5.940 1.00 77.56 163 ASP A N 1
ATOM 1287 C CA . ASP A 1 163 ? -7.318 -2.266 6.332 1.00 77.56 163 ASP A CA 1
ATOM 1288 C C . ASP A 1 163 ? -6.351 -3.429 6.063 1.00 77.56 163 ASP A C 1
ATOM 1290 O O . ASP A 1 163 ? -6.070 -3.757 4.904 1.00 77.56 163 ASP A O 1
ATOM 1294 N N . LEU A 1 164 ? -5.857 -4.058 7.134 1.00 67.69 164 LEU A N 1
ATOM 1295 C CA . LEU A 1 164 ? -4.909 -5.177 7.076 1.00 67.69 164 LEU A CA 1
ATOM 1296 C C . LEU A 1 164 ? -5.506 -6.485 6.584 1.00 67.69 164 LEU A C 1
ATOM 1298 O O . LEU A 1 164 ? -4.778 -7.341 6.086 1.00 67.69 164 LEU A O 1
ATOM 1302 N N . TYR A 1 165 ? -6.809 -6.663 6.765 1.00 68.06 165 TYR A N 1
ATOM 1303 C CA . TYR A 1 165 ? -7.473 -7.928 6.481 1.00 68.06 165 TYR A CA 1
ATOM 1304 C C . TYR A 1 165 ? -8.199 -7.912 5.140 1.00 68.06 165 TYR A C 1
ATOM 1306 O O . TYR A 1 165 ? -8.752 -8.935 4.719 1.00 68.06 165 TYR A O 1
ATOM 1314 N N . TYR A 1 166 ? -8.193 -6.770 4.450 1.00 71.44 166 TYR A N 1
ATOM 1315 C CA . TYR A 1 166 ? -8.669 -6.689 3.084 1.00 71.44 166 TYR A CA 1
ATOM 1316 C C . TYR A 1 166 ? -7.664 -7.330 2.129 1.00 71.44 166 TYR A C 1
ATOM 1318 O O . TYR A 1 166 ? -6.576 -6.806 1.892 1.00 71.44 166 TYR A O 1
ATOM 1326 N N . ALA A 1 167 ? -8.070 -8.438 1.504 1.00 67.12 167 ALA A N 1
ATOM 1327 C CA . ALA A 1 167 ? -7.201 -9.213 0.624 1.00 67.12 167 ALA A CA 1
ATOM 1328 C C . ALA A 1 167 ? -6.613 -8.398 -0.544 1.00 67.12 167 ALA A C 1
ATOM 1330 O O . ALA A 1 167 ? -5.487 -8.654 -0.972 1.00 67.12 167 ALA A O 1
ATOM 1331 N N . GLY A 1 168 ? -7.332 -7.379 -1.031 1.00 68.88 168 GLY A N 1
ATOM 1332 C CA . GLY A 1 168 ? -6.837 -6.490 -2.085 1.00 68.88 168 GLY A CA 1
ATOM 1333 C C . GLY A 1 168 ? -5.678 -5.581 -1.652 1.00 68.88 168 GLY A C 1
ATOM 1334 O O . GLY A 1 168 ? -4.927 -5.127 -2.511 1.00 68.88 168 GLY A O 1
ATOM 1335 N N . ASN A 1 169 ? -5.473 -5.371 -0.347 1.00 77.88 169 ASN A N 1
ATOM 1336 C CA . ASN A 1 169 ? -4.327 -4.631 0.192 1.00 77.88 169 ASN A CA 1
ATOM 1337 C C . ASN A 1 169 ? -3.102 -5.539 0.431 1.00 77.88 169 ASN A C 1
ATOM 1339 O O . ASN A 1 169 ? -2.005 -5.032 0.663 1.00 77.88 169 ASN A O 1
ATOM 1343 N N . ASN A 1 170 ? -3.244 -6.871 0.355 1.00 76.44 170 ASN A N 1
ATOM 1344 C CA . ASN A 1 170 ? -2.213 -7.822 0.795 1.00 76.44 170 ASN A CA 1
ATOM 1345 C C . ASN A 1 170 ? -0.855 -7.622 0.113 1.00 76.44 170 ASN A C 1
ATOM 1347 O O . ASN A 1 170 ? 0.176 -7.667 0.778 1.00 76.44 170 ASN A O 1
ATOM 1351 N N . ASN A 1 171 ? -0.829 -7.399 -1.202 1.00 82.62 171 ASN A N 1
ATOM 1352 C CA . ASN A 1 171 ? 0.431 -7.202 -1.926 1.00 82.62 171 ASN A CA 1
ATOM 1353 C C . ASN A 1 171 ? 1.115 -5.883 -1.536 1.00 82.62 171 ASN A C 1
ATOM 1355 O O . ASN A 1 171 ? 2.339 -5.834 -1.456 1.00 82.62 171 ASN A O 1
ATOM 1359 N N . LEU A 1 172 ? 0.339 -4.839 -1.231 1.00 82.50 172 LEU A N 1
ATOM 1360 C CA . LEU A 1 172 ? 0.869 -3.565 -0.741 1.00 82.50 172 LEU A CA 1
ATOM 1361 C C . LEU A 1 172 ? 1.444 -3.711 0.663 1.00 82.50 172 LEU A C 1
ATOM 1363 O O . LEU A 1 172 ? 2.550 -3.249 0.912 1.00 82.50 172 LEU A O 1
ATOM 1367 N N . MET A 1 173 ? 0.740 -4.415 1.551 1.00 80.62 173 MET A N 1
ATOM 1368 C CA . MET A 1 173 ? 1.228 -4.713 2.899 1.00 80.62 173 MET A CA 1
ATOM 1369 C C . MET A 1 173 ? 2.501 -5.563 2.873 1.00 80.62 173 MET A C 1
ATOM 1371 O O . MET A 1 173 ? 3.451 -5.262 3.588 1.00 80.62 173 MET A O 1
ATOM 1375 N N . LYS A 1 174 ? 2.562 -6.593 2.018 1.00 82.00 174 LYS A N 1
ATOM 1376 C CA . LYS A 1 174 ? 3.774 -7.407 1.822 1.00 82.00 174 LYS A CA 1
ATOM 1377 C C . LYS A 1 174 ? 4.944 -6.564 1.320 1.00 82.00 174 LYS A C 1
ATOM 1379 O O . LYS A 1 174 ? 6.038 -6.674 1.862 1.00 82.00 174 LYS A O 1
ATOM 1384 N N . ALA A 1 175 ? 4.708 -5.713 0.320 1.00 85.75 175 ALA A N 1
ATOM 1385 C CA . ALA A 1 175 ? 5.727 -4.801 -0.188 1.00 85.75 175 ALA A CA 1
ATOM 1386 C C . ALA A 1 175 ? 6.204 -3.846 0.917 1.00 85.75 175 ALA A C 1
ATOM 1388 O O . ALA A 1 175 ? 7.397 -3.777 1.181 1.00 85.75 175 ALA A O 1
ATOM 1389 N N . ALA A 1 176 ? 5.284 -3.194 1.633 1.00 81.88 176 ALA A N 1
ATOM 1390 C CA . ALA A 1 176 ? 5.604 -2.306 2.748 1.00 81.88 176 ALA A CA 1
ATOM 1391 C C . ALA A 1 176 ? 6.400 -3.012 3.857 1.00 81.88 176 ALA A C 1
ATOM 1393 O O . ALA A 1 176 ? 7.355 -2.440 4.378 1.00 81.88 176 ALA A O 1
ATOM 1394 N N . ASN A 1 177 ? 6.067 -4.262 4.189 1.00 78.88 177 ASN A N 1
ATOM 1395 C CA . ASN A 1 177 ? 6.817 -5.055 5.165 1.00 78.88 177 ASN A CA 1
ATOM 1396 C C . ASN A 1 177 ? 8.258 -5.322 4.708 1.00 78.88 177 ASN A C 1
ATOM 1398 O O . ASN A 1 177 ? 9.171 -5.177 5.513 1.00 78.88 177 ASN A O 1
ATOM 1402 N N . ILE A 1 178 ? 8.482 -5.646 3.431 1.00 83.69 178 ILE A N 1
ATOM 1403 C CA . ILE A 1 178 ? 9.838 -5.833 2.881 1.00 83.69 178 ILE A CA 1
ATOM 1404 C C . ILE A 1 178 ? 10.622 -4.511 2.902 1.00 83.69 178 ILE A C 1
ATOM 1406 O O . ILE A 1 178 ? 11.792 -4.481 3.281 1.00 83.69 178 ILE A O 1
ATOM 1410 N N . GLU A 1 179 ? 9.972 -3.405 2.536 1.00 80.50 179 GLU A N 1
ATOM 1411 C CA . GLU A 1 179 ? 10.588 -2.071 2.486 1.00 80.50 179 GLU A CA 1
ATOM 1412 C C . GLU A 1 179 ? 10.909 -1.511 3.892 1.00 80.50 179 GLU A C 1
ATOM 1414 O O . GLU A 1 179 ? 11.819 -0.696 4.037 1.00 80.50 179 GLU A O 1
ATOM 1419 N N . THR A 1 180 ? 10.196 -1.947 4.942 1.00 76.19 180 THR A N 1
ATOM 1420 C CA . THR A 1 180 ? 10.347 -1.437 6.326 1.00 76.19 180 THR A CA 1
ATOM 1421 C C . THR A 1 180 ? 11.072 -2.377 7.281 1.00 76.19 180 THR A C 1
ATOM 1423 O O . THR A 1 180 ? 11.887 -1.924 8.084 1.00 76.19 180 THR A O 1
ATOM 1426 N N . GLY A 1 181 ? 10.770 -3.675 7.223 1.00 64.44 181 GLY A N 1
ATOM 1427 C CA . GLY A 1 181 ? 11.344 -4.719 8.075 1.00 64.44 181 GLY A CA 1
ATOM 1428 C C . GLY A 1 181 ? 12.740 -5.160 7.636 1.00 64.44 181 GLY A C 1
ATOM 1429 O O . GLY A 1 181 ? 13.443 -5.831 8.394 1.00 64.44 181 GLY A O 1
ATOM 1430 N N . GLY A 1 182 ? 13.162 -4.735 6.443 1.00 58.28 182 GLY A N 1
ATOM 1431 C CA . GLY A 1 182 ? 14.383 -5.189 5.800 1.00 58.28 182 GLY A CA 1
ATOM 1432 C C . GLY A 1 182 ? 14.210 -6.562 5.154 1.00 58.28 182 GLY A C 1
ATOM 1433 O O . GLY A 1 182 ? 13.266 -7.298 5.418 1.00 58.28 182 GLY A O 1
ATOM 1434 N N . ILE A 1 183 ? 15.154 -6.906 4.284 1.00 68.44 183 ILE A N 1
ATOM 1435 C CA . ILE A 1 183 ? 15.147 -8.172 3.556 1.00 68.44 183 ILE A CA 1
ATOM 1436 C C . ILE A 1 183 ? 15.619 -9.297 4.486 1.00 68.44 183 ILE A C 1
ATOM 1438 O O . ILE A 1 183 ? 16.779 -9.299 4.914 1.00 68.44 183 ILE A O 1
ATOM 1442 N N . THR A 1 184 ? 14.741 -10.257 4.789 1.00 72.88 184 THR A N 1
ATOM 1443 C CA . THR A 1 184 ? 15.132 -11.496 5.480 1.00 72.88 184 THR A CA 1
ATOM 1444 C C . THR A 1 184 ? 15.643 -12.555 4.494 1.00 72.88 184 THR A C 1
ATOM 1446 O O . THR A 1 184 ? 15.600 -12.381 3.275 1.00 72.88 184 THR A O 1
ATOM 1449 N N . GLU A 1 185 ? 16.212 -13.652 5.006 1.00 75.62 185 GLU A N 1
ATOM 1450 C CA . GLU A 1 185 ? 16.767 -14.719 4.167 1.00 75.62 185 GLU A CA 1
ATOM 1451 C C . GLU A 1 185 ? 15.672 -15.343 3.280 1.00 75.62 185 GLU A C 1
ATOM 1453 O O . GLU A 1 185 ? 14.790 -16.047 3.763 1.00 75.62 185 GLU A O 1
ATOM 1458 N N . GLY A 1 186 ? 15.743 -15.082 1.970 1.00 78.75 186 GLY A N 1
ATOM 1459 C CA . GLY A 1 186 ? 14.781 -15.572 0.975 1.00 78.75 186 GLY A CA 1
ATOM 1460 C C . GLY A 1 186 ? 13.771 -14.532 0.484 1.00 78.75 186 GLY A C 1
ATOM 1461 O O . GLY A 1 186 ? 13.047 -14.810 -0.472 1.00 78.75 186 GLY A O 1
ATOM 1462 N N . GLU A 1 187 ? 13.749 -13.341 1.080 1.00 86.81 187 GLU A N 1
ATOM 1463 C CA . GLU A 1 187 ? 12.973 -12.205 0.583 1.00 86.81 187 GLU A CA 1
ATOM 1464 C C . GLU A 1 187 ? 13.836 -11.338 -0.340 1.00 86.81 187 GLU A C 1
ATOM 1466 O O . GLU A 1 187 ? 15.067 -11.355 -0.270 1.00 86.81 187 GLU A O 1
ATOM 1471 N N . SER A 1 188 ? 13.215 -10.599 -1.254 1.00 88.25 188 SER A N 1
ATOM 1472 C CA . SER A 1 188 ? 13.929 -9.627 -2.081 1.00 88.25 188 SER A CA 1
ATOM 1473 C C . SER A 1 188 ? 12.984 -8.614 -2.705 1.00 88.25 188 SER A C 1
ATOM 1475 O O . SER A 1 188 ? 11.786 -8.851 -2.866 1.00 88.25 188 SER A O 1
ATOM 1477 N N . ARG A 1 189 ? 13.562 -7.485 -3.101 1.00 88.06 189 ARG A N 1
ATOM 1478 C CA . ARG A 1 189 ? 12.941 -6.503 -3.978 1.00 88.06 189 ARG A CA 1
ATOM 1479 C C . ARG A 1 189 ? 13.844 -6.340 -5.192 1.00 88.06 189 ARG A C 1
ATOM 1481 O O . ARG A 1 189 ? 15.055 -6.227 -5.040 1.00 88.06 189 ARG A O 1
ATOM 1488 N N . GLU A 1 190 ? 13.260 -6.350 -6.385 1.00 88.56 190 GLU A N 1
ATOM 1489 C CA . GLU A 1 190 ? 13.976 -6.180 -7.650 1.00 88.56 190 GLU A CA 1
ATOM 1490 C C . GLU A 1 190 ? 13.204 -5.251 -8.591 1.00 88.56 190 GLU A C 1
ATOM 1492 O O . GLU A 1 190 ? 11.980 -5.323 -8.698 1.00 88.56 190 GLU A O 1
ATOM 1497 N N . VAL A 1 191 ? 13.925 -4.420 -9.345 1.00 87.62 191 VAL A N 1
ATOM 1498 C CA . VAL A 1 191 ? 13.353 -3.705 -10.493 1.00 87.62 191 VAL A CA 1
ATOM 1499 C C . VAL A 1 191 ? 13.597 -4.518 -11.752 1.00 87.62 191 VAL A C 1
ATOM 1501 O O . VAL A 1 191 ? 14.745 -4.789 -12.113 1.00 87.62 191 VAL A O 1
ATOM 1504 N N . ILE A 1 192 ? 12.526 -4.845 -12.470 1.00 87.88 192 ILE A N 1
ATOM 1505 C CA . ILE A 1 192 ? 12.619 -5.562 -13.742 1.00 87.88 192 ILE A CA 1
ATOM 1506 C C . ILE A 1 192 ? 11.894 -4.810 -14.855 1.00 87.88 192 ILE A C 1
ATOM 1508 O O . ILE A 1 192 ? 10.902 -4.119 -14.626 1.00 87.88 192 ILE A O 1
ATOM 1512 N N . ILE A 1 193 ? 12.382 -4.989 -16.083 1.00 85.50 193 ILE A N 1
ATOM 1513 C CA . ILE A 1 193 ? 11.671 -4.586 -17.295 1.00 85.50 193 ILE A CA 1
ATOM 1514 C C . ILE A 1 193 ? 11.021 -5.831 -17.891 1.00 85.50 193 ILE A C 1
ATOM 1516 O O . ILE A 1 193 ? 11.719 -6.713 -18.398 1.00 85.50 193 ILE A O 1
ATOM 1520 N N . ASN A 1 194 ? 9.694 -5.915 -17.821 1.00 84.31 194 ASN A N 1
ATOM 1521 C CA . ASN A 1 194 ? 8.955 -7.096 -18.265 1.00 84.31 194 ASN A CA 1
ATOM 1522 C C . ASN A 1 194 ? 9.037 -7.301 -19.799 1.00 84.31 194 ASN A C 1
ATOM 1524 O O . ASN A 1 194 ? 9.613 -6.502 -20.549 1.00 84.31 194 ASN A O 1
ATOM 1528 N N . ASP A 1 195 ? 8.423 -8.376 -20.293 1.00 83.69 195 ASP A N 1
ATOM 1529 C CA . ASP A 1 195 ? 8.448 -8.731 -21.721 1.00 83.69 195 ASP A CA 1
ATOM 1530 C C . ASP A 1 195 ? 7.789 -7.681 -22.631 1.00 83.69 195 ASP A C 1
ATOM 1532 O O . ASP A 1 195 ? 8.083 -7.618 -23.827 1.00 83.69 195 ASP A O 1
ATOM 1536 N N . LYS A 1 196 ? 6.920 -6.830 -22.075 1.00 83.50 196 LYS A N 1
ATOM 1537 C CA . LYS A 1 196 ? 6.289 -5.720 -22.798 1.00 83.50 196 LYS A CA 1
ATOM 1538 C C . LYS A 1 196 ? 7.198 -4.497 -22.882 1.00 83.50 196 LYS A C 1
ATOM 1540 O O . LYS A 1 196 ? 7.027 -3.705 -23.801 1.00 83.50 196 LYS A O 1
ATOM 1545 N N . GLY A 1 197 ? 8.196 -4.387 -22.006 1.00 78.06 197 GLY A N 1
ATOM 1546 C CA . GLY A 1 197 ? 9.027 -3.194 -21.851 1.00 78.06 197 GLY A CA 1
ATOM 1547 C C . GLY A 1 197 ? 8.598 -2.303 -20.682 1.00 78.06 197 GLY A C 1
ATOM 1548 O O . GLY A 1 197 ? 9.046 -1.158 -20.622 1.00 78.06 197 GLY A O 1
ATOM 1549 N N . ASP A 1 198 ? 7.752 -2.807 -19.773 1.00 83.25 198 ASP A N 1
ATOM 1550 C CA . ASP A 1 198 ? 7.279 -2.074 -18.597 1.00 83.25 198 ASP A CA 1
ATOM 1551 C C . ASP A 1 198 ? 8.177 -2.254 -17.379 1.00 83.25 198 ASP A C 1
ATOM 1553 O O . ASP A 1 198 ? 8.569 -3.378 -17.062 1.00 83.25 198 ASP A O 1
ATOM 1557 N N . ALA A 1 199 ? 8.464 -1.154 -16.679 1.00 80.75 199 ALA A N 1
ATOM 1558 C CA . ALA A 1 199 ? 9.193 -1.177 -15.417 1.00 80.75 199 ALA A CA 1
ATOM 1559 C C . ALA A 1 199 ? 8.264 -1.542 -14.248 1.00 80.75 199 ALA A C 1
ATOM 1561 O O . ALA A 1 199 ? 7.333 -0.797 -13.922 1.00 80.75 199 ALA A O 1
ATOM 1562 N N . VAL A 1 200 ? 8.538 -2.673 -13.599 1.00 87.25 200 VAL A N 1
ATOM 1563 C CA . VAL A 1 200 ? 7.754 -3.189 -12.468 1.00 87.25 200 VAL A CA 1
ATOM 1564 C C . VAL A 1 200 ? 8.655 -3.508 -11.275 1.00 87.25 200 VAL A C 1
ATOM 1566 O O . VAL A 1 200 ? 9.831 -3.841 -11.441 1.00 87.25 200 VAL A O 1
ATOM 1569 N N . MET A 1 201 ? 8.087 -3.392 -10.075 1.00 87.50 201 MET A N 1
ATOM 1570 C CA . MET A 1 201 ? 8.724 -3.781 -8.818 1.00 87.50 201 MET A CA 1
ATOM 1571 C C . MET A 1 201 ? 8.342 -5.224 -8.512 1.00 87.50 201 MET A C 1
ATOM 1573 O O . MET A 1 201 ? 7.179 -5.506 -8.227 1.00 87.50 201 MET A O 1
ATOM 1577 N N . ARG A 1 202 ? 9.303 -6.140 -8.589 1.00 90.56 202 ARG A N 1
ATOM 1578 C CA . ARG A 1 202 ? 9.108 -7.532 -8.198 1.00 90.56 202 ARG A CA 1
ATOM 1579 C C . ARG A 1 202 ? 9.480 -7.699 -6.738 1.00 90.56 202 ARG A C 1
ATOM 1581 O O . ARG A 1 202 ? 10.608 -7.409 -6.347 1.00 90.56 202 ARG A O 1
ATOM 1588 N N . TYR A 1 203 ? 8.544 -8.220 -5.964 1.00 90.94 203 TYR A N 1
ATOM 1589 C CA . TYR A 1 203 ? 8.765 -8.593 -4.577 1.00 90.94 203 TYR A CA 1
ATOM 1590 C C . TYR A 1 203 ? 8.772 -10.109 -4.463 1.00 90.94 203 TYR A C 1
ATOM 1592 O O . TYR A 1 203 ? 7.858 -10.778 -4.949 1.00 90.94 203 TYR A O 1
ATOM 1600 N N . THR A 1 204 ? 9.802 -10.632 -3.812 1.00 91.31 204 THR A N 1
ATOM 1601 C CA . THR A 1 204 ? 9.915 -12.032 -3.409 1.00 91.31 204 THR A CA 1
ATOM 1602 C C . THR A 1 204 ? 9.719 -12.100 -1.905 1.00 91.31 204 THR A C 1
ATOM 1604 O O . THR A 1 204 ? 10.387 -11.373 -1.171 1.00 91.31 204 THR A O 1
ATOM 1607 N N . PHE A 1 205 ? 8.825 -12.967 -1.441 1.00 88.44 205 PHE A N 1
ATOM 1608 C CA . PHE A 1 205 ? 8.573 -13.177 -0.017 1.00 88.44 205 PHE A CA 1
ATOM 1609 C C . PHE A 1 205 ? 8.504 -14.667 0.314 1.00 88.44 205 PHE A C 1
ATOM 1611 O O . PHE A 1 205 ? 8.261 -15.501 -0.564 1.00 88.44 205 PHE A O 1
ATOM 1618 N N . VAL A 1 206 ? 8.706 -15.007 1.586 1.00 85.00 206 VAL A N 1
ATOM 1619 C CA . VAL A 1 206 ? 8.537 -16.373 2.092 1.00 85.00 206 VAL A CA 1
ATOM 1620 C C . VAL A 1 206 ? 7.167 -16.475 2.759 1.00 85.00 206 VAL A C 1
ATOM 1622 O O . VAL A 1 206 ? 6.856 -15.729 3.684 1.00 85.00 206 VAL A O 1
ATOM 1625 N N . ASN A 1 207 ? 6.310 -17.368 2.267 1.00 82.38 207 ASN A N 1
ATOM 1626 C CA . ASN A 1 207 ? 4.970 -17.562 2.814 1.00 82.38 207 ASN A CA 1
ATOM 1627 C C . ASN A 1 207 ? 5.001 -18.338 4.152 1.00 82.38 207 ASN A C 1
ATOM 1629 O O . ASN A 1 207 ? 6.044 -18.830 4.584 1.00 82.38 207 ASN A O 1
ATOM 1633 N N . ALA A 1 208 ? 3.841 -18.491 4.800 1.00 76.62 208 ALA A N 1
ATOM 1634 C CA . ALA A 1 208 ? 3.728 -19.184 6.090 1.00 76.62 208 ALA A CA 1
ATOM 1635 C C . ALA A 1 208 ? 4.185 -20.661 6.057 1.00 76.62 208 ALA A C 1
ATOM 1637 O O . ALA A 1 208 ? 4.606 -21.195 7.081 1.00 76.62 208 ALA A O 1
ATOM 1638 N N . ASP A 1 209 ? 4.159 -21.302 4.884 1.00 83.44 209 ASP A N 1
ATOM 1639 C CA . ASP A 1 209 ? 4.640 -22.674 4.671 1.00 83.44 209 ASP A CA 1
ATOM 1640 C C . ASP A 1 209 ? 6.157 -22.744 4.394 1.00 83.44 209 ASP A C 1
ATOM 1642 O O . ASP A 1 209 ? 6.690 -23.821 4.107 1.00 83.44 209 ASP A O 1
ATOM 1646 N N . GLY A 1 210 ? 6.862 -21.609 4.414 1.00 82.69 210 GLY A N 1
ATOM 1647 C CA . GLY A 1 210 ? 8.288 -21.523 4.099 1.00 82.69 210 GLY A CA 1
ATOM 1648 C C . GLY A 1 210 ? 8.609 -21.568 2.601 1.00 82.69 210 GLY A C 1
ATOM 1649 O O . GLY A 1 210 ? 9.760 -21.805 2.229 1.00 82.69 210 GLY A O 1
ATOM 1650 N N . LYS A 1 211 ? 7.620 -21.377 1.718 1.00 88.75 211 LYS A N 1
ATOM 1651 C CA . LYS A 1 211 ? 7.830 -21.347 0.261 1.00 88.75 211 LYS A CA 1
ATOM 1652 C C . LYS A 1 211 ? 8.044 -19.922 -0.230 1.00 88.75 211 LYS A C 1
ATOM 1654 O O . LYS A 1 211 ? 7.359 -19.003 0.201 1.00 88.75 211 LYS A O 1
ATOM 1659 N N . SER A 1 212 ? 8.960 -19.771 -1.181 1.00 89.50 212 SER A N 1
ATOM 1660 C CA . SER A 1 212 ? 9.191 -18.503 -1.869 1.00 89.50 212 SER A CA 1
ATOM 1661 C C . SER A 1 212 ? 8.108 -18.257 -2.922 1.00 89.50 212 SER A C 1
ATOM 1663 O O . SER A 1 212 ? 7.834 -19.125 -3.755 1.00 89.50 212 SER A O 1
ATOM 1665 N N . GLU A 1 213 ? 7.505 -17.075 -2.876 1.00 90.81 213 GLU A N 1
ATOM 1666 C CA . GLU A 1 213 ? 6.506 -16.589 -3.825 1.00 90.81 213 GLU A CA 1
ATOM 1667 C C . GLU A 1 213 ? 6.894 -15.199 -4.330 1.00 90.81 213 GLU A C 1
ATOM 1669 O O . GLU A 1 213 ? 7.571 -14.437 -3.636 1.00 90.81 213 GLU A O 1
ATOM 1674 N N . THR A 1 214 ? 6.454 -14.862 -5.544 1.00 91.88 214 THR A N 1
ATOM 1675 C CA . THR A 1 214 ? 6.718 -13.559 -6.158 1.00 91.88 214 THR A CA 1
ATOM 1676 C C . THR A 1 214 ? 5.440 -12.877 -6.616 1.00 91.88 214 THR A C 1
ATOM 1678 O O . THR A 1 214 ? 4.489 -13.525 -7.058 1.00 91.88 214 THR A O 1
ATOM 1681 N N . PHE A 1 215 ? 5.428 -11.550 -6.538 1.00 89.25 215 PHE A N 1
ATOM 1682 C CA . PHE A 1 215 ? 4.409 -10.719 -7.170 1.00 89.25 215 PHE A CA 1
ATOM 1683 C C . PHE A 1 215 ? 5.037 -9.452 -7.750 1.00 89.25 215 PHE A C 1
ATOM 1685 O O . PHE A 1 215 ? 6.012 -8.923 -7.216 1.00 89.25 215 PHE A O 1
ATOM 1692 N N . ASP A 1 216 ? 4.457 -8.971 -8.847 1.00 88.81 216 ASP A N 1
ATOM 1693 C CA . ASP A 1 216 ? 4.909 -7.768 -9.538 1.00 88.81 216 ASP A CA 1
ATOM 1694 C C . ASP A 1 216 ? 3.922 -6.629 -9.244 1.00 88.81 216 ASP A C 1
ATOM 1696 O O . ASP A 1 216 ? 2.723 -6.750 -9.506 1.00 88.81 216 ASP A O 1
ATOM 1700 N N . LEU A 1 217 ? 4.422 -5.513 -8.711 1.00 85.00 217 LEU A N 1
ATOM 1701 C CA . LEU A 1 217 ? 3.685 -4.258 -8.600 1.00 85.00 217 LEU A CA 1
ATOM 1702 C C . LEU A 1 217 ? 4.075 -3.340 -9.751 1.00 85.00 217 LEU A C 1
ATOM 1704 O O . LEU A 1 217 ? 5.239 -2.963 -9.923 1.00 85.00 217 LEU A O 1
ATOM 1708 N N . ASN A 1 218 ? 3.081 -2.961 -10.548 1.00 78.94 218 ASN A N 1
ATOM 1709 C CA . ASN A 1 218 ? 3.285 -1.987 -11.601 1.00 78.94 218 ASN A CA 1
ATOM 1710 C C . ASN A 1 218 ? 3.445 -0.592 -10.983 1.00 78.94 218 ASN A C 1
ATOM 1712 O O . ASN A 1 218 ? 2.556 -0.098 -10.288 1.00 78.94 218 ASN A O 1
ATOM 1716 N N . THR A 1 219 ? 4.571 0.059 -11.278 1.00 70.50 219 THR A N 1
ATOM 1717 C CA . THR A 1 219 ? 4.874 1.418 -10.804 1.00 70.50 219 THR A CA 1
ATOM 1718 C C . THR A 1 219 ? 3.821 2.441 -11.243 1.00 70.50 219 THR A C 1
ATOM 1720 O O . THR A 1 219 ? 3.606 3.431 -10.551 1.00 70.50 219 THR A O 1
ATOM 1723 N N . ALA A 1 220 ? 3.116 2.184 -12.349 1.00 68.69 220 ALA A N 1
ATOM 1724 C CA . ALA A 1 220 ? 2.050 3.040 -12.866 1.00 68.69 220 ALA A CA 1
ATOM 1725 C C . ALA A 1 220 ? 0.688 2.855 -12.169 1.00 68.69 220 ALA A C 1
ATOM 1727 O O . ALA A 1 220 ? -0.193 3.700 -12.317 1.00 68.69 220 ALA A O 1
ATOM 1728 N N . GLU A 1 221 ? 0.480 1.748 -11.452 1.00 67.88 221 GLU A N 1
ATOM 1729 C CA . GLU A 1 221 ? -0.847 1.334 -10.965 1.00 67.88 221 GLU A CA 1
ATOM 1730 C C . GLU A 1 221 ? -1.038 1.558 -9.462 1.00 67.88 221 GLU A C 1
ATOM 1732 O O . GLU A 1 221 ? -2.122 1.308 -8.935 1.00 67.88 221 GLU A O 1
ATOM 1737 N N . LEU A 1 222 ? -0.010 2.059 -8.769 1.00 67.25 222 LEU A N 1
ATOM 1738 C CA . LEU A 1 222 ? -0.096 2.355 -7.345 1.00 67.25 222 LEU A CA 1
ATOM 1739 C C . LEU A 1 222 ? -0.976 3.590 -7.109 1.00 67.25 222 LEU A C 1
ATOM 1741 O O . LEU A 1 222 ? -0.543 4.741 -7.240 1.00 67.25 222 LEU A O 1
ATOM 1745 N N . ASP A 1 223 ? -2.229 3.337 -6.767 1.00 67.56 223 ASP A N 1
ATOM 1746 C CA . ASP A 1 223 ? -3.238 4.342 -6.472 1.00 67.56 223 ASP A CA 1
ATOM 1747 C C . ASP A 1 223 ? -3.648 4.216 -5.003 1.00 67.56 223 ASP A C 1
ATOM 1749 O O . ASP A 1 223 ? -4.434 3.339 -4.640 1.00 67.56 223 ASP A O 1
ATOM 1753 N N . LEU A 1 224 ? -3.067 5.059 -4.142 1.00 64.81 224 LEU A N 1
ATOM 1754 C CA . LEU A 1 224 ? -3.358 5.032 -2.706 1.00 64.81 224 LEU A CA 1
ATOM 1755 C C . LEU A 1 224 ? -4.819 5.378 -2.404 1.00 64.81 224 LEU A C 1
ATOM 1757 O O . LEU A 1 224 ? -5.339 4.923 -1.389 1.00 64.81 224 LEU A O 1
ATOM 1761 N N . ASP A 1 225 ? -5.505 6.084 -3.307 1.00 63.56 225 ASP A N 1
ATOM 1762 C CA . ASP A 1 225 ? -6.930 6.396 -3.165 1.00 63.56 225 ASP A CA 1
ATOM 1763 C C . ASP A 1 225 ? -7.812 5.142 -3.324 1.00 63.56 225 ASP A C 1
ATOM 1765 O O . ASP A 1 225 ? -8.991 5.152 -2.968 1.00 63.56 225 ASP A O 1
ATOM 1769 N N . LYS A 1 226 ? -7.250 4.042 -3.844 1.00 67.44 226 LYS A N 1
ATOM 1770 C CA . LYS A 1 226 ? -7.918 2.736 -3.969 1.00 67.44 226 LYS A CA 1
ATOM 1771 C C . LYS A 1 226 ? -7.551 1.750 -2.866 1.00 67.44 226 LYS A C 1
ATOM 1773 O O . LYS A 1 226 ? -8.112 0.654 -2.843 1.00 67.44 226 LYS A O 1
ATOM 1778 N N . VAL A 1 227 ? -6.634 2.109 -1.965 1.00 74.25 227 VAL A N 1
ATOM 1779 C CA . VAL A 1 227 ? -6.369 1.313 -0.762 1.00 74.25 227 VAL A CA 1
ATOM 1780 C C . VAL A 1 227 ? -7.631 1.327 0.083 1.00 74.25 227 VAL A C 1
ATOM 1782 O O . VAL A 1 227 ? -8.116 2.394 0.465 1.00 74.25 227 VAL A O 1
ATOM 1785 N N . LEU A 1 228 ? -8.165 0.145 0.393 1.00 77.00 228 LEU A N 1
ATOM 1786 C CA . LEU A 1 228 ? -9.329 0.084 1.265 1.00 77.00 228 LEU A CA 1
ATOM 1787 C C . LEU A 1 228 ? -8.909 0.515 2.672 1.00 77.00 228 LEU A C 1
ATOM 1789 O O . LEU A 1 228 ? -7.977 -0.052 3.250 1.00 77.00 228 LEU A O 1
ATOM 1793 N N . LYS A 1 229 ? -9.597 1.527 3.195 1.00 82.06 229 LYS A N 1
ATOM 1794 C CA . LYS A 1 229 ? -9.436 2.002 4.566 1.00 82.06 229 LYS A CA 1
ATOM 1795 C C . LYS A 1 229 ? -10.474 1.358 5.469 1.00 82.06 229 LYS A C 1
ATOM 1797 O O . LYS A 1 229 ? -11.598 1.097 5.028 1.00 82.06 229 LYS A O 1
ATOM 1802 N N . VAL A 1 230 ? -10.111 1.149 6.730 1.00 78.88 230 VAL A N 1
ATOM 1803 C CA . VAL A 1 230 ? -11.054 0.701 7.753 1.00 78.88 230 VAL A CA 1
ATOM 1804 C C . VAL A 1 230 ? -12.153 1.757 7.884 1.00 78.88 230 VAL A C 1
ATOM 1806 O O . VAL A 1 230 ? -11.846 2.929 8.125 1.00 78.88 230 VAL A O 1
ATOM 1809 N N . PRO A 1 231 ? -13.434 1.392 7.717 1.00 79.44 231 PRO A N 1
ATOM 1810 C CA . PRO A 1 231 ? -14.525 2.328 7.919 1.00 79.44 231 PRO A CA 1
ATOM 1811 C C . PRO A 1 231 ? -14.526 2.861 9.351 1.00 79.44 231 PRO A C 1
ATOM 1813 O O . PRO A 1 231 ? -14.335 2.107 10.304 1.00 79.44 231 PRO A O 1
ATOM 1816 N N . ASP A 1 232 ? -14.804 4.151 9.514 1.00 80.44 232 ASP A N 1
ATOM 1817 C CA . ASP A 1 232 ? -14.942 4.738 10.841 1.00 80.44 232 ASP A CA 1
ATOM 1818 C C . ASP A 1 232 ? -16.233 4.264 11.520 1.00 80.44 232 ASP A C 1
ATOM 1820 O O . ASP A 1 232 ? -17.325 4.793 11.283 1.00 80.44 232 ASP A O 1
ATOM 1824 N N . TYR A 1 233 ? -16.082 3.239 12.362 1.00 75.69 233 TYR A N 1
ATOM 1825 C CA . TYR A 1 233 ? -17.153 2.645 13.152 1.00 75.69 233 TYR A CA 1
ATOM 1826 C C . TYR A 1 233 ? -17.875 3.686 14.016 1.00 75.69 233 TYR A C 1
ATOM 1828 O O . TYR A 1 233 ? -19.106 3.758 13.990 1.00 75.69 233 TYR A O 1
ATOM 1836 N N . ASN A 1 234 ? -17.128 4.538 14.723 1.00 72.62 234 ASN A N 1
ATOM 1837 C CA . ASN A 1 234 ? -17.701 5.522 15.640 1.00 72.62 234 ASN A CA 1
ATOM 1838 C C . ASN A 1 234 ? -18.540 6.552 14.881 1.00 72.62 234 ASN A C 1
ATOM 1840 O O . ASN A 1 234 ? -19.683 6.809 15.263 1.00 72.62 234 ASN A O 1
ATOM 1844 N N . SER A 1 235 ? -18.048 7.046 13.740 1.00 73.44 235 SER A N 1
ATOM 1845 C CA . SER A 1 235 ? -18.800 7.988 12.896 1.00 73.44 235 SER A CA 1
ATOM 1846 C C . SER A 1 235 ? -20.159 7.446 12.430 1.00 73.44 235 SER A C 1
ATOM 1848 O O . SER A 1 235 ? -21.090 8.214 12.180 1.00 73.44 235 SER A O 1
ATOM 1850 N N . LYS A 1 236 ? -20.289 6.119 12.306 1.00 73.69 236 LYS A N 1
ATOM 1851 C CA . LYS A 1 236 ? -21.501 5.443 11.827 1.00 73.69 236 LYS A CA 1
ATOM 1852 C C . LYS A 1 236 ? -22.450 5.077 12.959 1.00 73.69 236 LYS A C 1
ATOM 1854 O O . LYS A 1 236 ? -23.666 5.168 12.798 1.00 73.69 236 LYS A O 1
ATOM 1859 N N . VAL A 1 237 ? -21.896 4.672 14.094 1.00 79.81 237 VAL A N 1
ATOM 1860 C CA . VAL A 1 237 ? -22.648 4.058 15.188 1.00 79.81 237 VAL A CA 1
ATOM 1861 C C . VAL A 1 237 ? -22.981 5.068 16.287 1.00 79.81 237 VAL A C 1
ATOM 1863 O O . VAL A 1 237 ? -24.123 5.106 16.749 1.00 79.81 237 VAL A O 1
ATOM 1866 N N . GLU A 1 238 ? -22.053 5.956 16.653 1.00 78.06 238 GLU A N 1
ATOM 1867 C CA . GLU A 1 238 ? -22.250 6.888 17.771 1.00 78.06 238 GLU A CA 1
ATOM 1868 C C . GLU A 1 238 ? -23.365 7.900 17.516 1.00 78.06 238 GLU A C 1
ATOM 1870 O O . GLU A 1 238 ? -24.140 8.175 18.425 1.00 78.06 238 GLU A O 1
ATOM 1875 N N . GLY A 1 239 ? -23.509 8.409 16.288 1.00 78.81 239 GLY A N 1
ATOM 1876 C CA . GLY A 1 239 ? -24.594 9.339 15.951 1.00 78.81 239 GLY A CA 1
ATOM 1877 C C . GLY A 1 239 ? -25.982 8.703 16.094 1.00 78.81 239 GLY A C 1
ATOM 1878 O O . GLY A 1 239 ? -26.906 9.316 16.628 1.00 78.81 239 GLY A O 1
ATOM 1879 N N . THR A 1 240 ? -26.123 7.443 15.680 1.00 83.94 240 THR A N 1
ATOM 1880 C CA . THR A 1 240 ? -27.382 6.689 15.806 1.00 83.94 240 THR A CA 1
ATOM 1881 C C . THR A 1 240 ? -27.700 6.388 17.267 1.00 83.94 240 THR A C 1
ATOM 1883 O O . THR A 1 240 ? -28.844 6.529 17.695 1.00 83.94 240 THR A O 1
ATOM 1886 N N . ILE A 1 241 ? -26.679 6.042 18.054 1.00 84.94 241 ILE A N 1
ATOM 1887 C CA . ILE A 1 241 ? -26.805 5.827 19.495 1.00 84.94 241 ILE A CA 1
ATOM 1888 C C . ILE A 1 241 ? -27.147 7.132 20.217 1.00 84.94 241 ILE A C 1
ATOM 1890 O O . ILE A 1 241 ? -28.029 7.129 21.067 1.00 84.94 241 ILE A O 1
ATOM 1894 N N . ALA A 1 242 ? -26.516 8.257 19.883 1.00 83.19 242 ALA A N 1
ATOM 1895 C CA . ALA A 1 242 ? -26.824 9.550 20.494 1.00 83.19 242 ALA A CA 1
ATOM 1896 C C . ALA A 1 242 ? -28.296 9.942 20.273 1.00 83.19 242 ALA A C 1
ATOM 1898 O O . ALA A 1 242 ? -28.968 10.397 21.198 1.00 83.19 242 ALA A O 1
ATOM 1899 N N . ASN A 1 243 ? -28.840 9.650 19.087 1.00 85.50 243 ASN A N 1
ATOM 1900 C CA . ASN A 1 243 ? -30.246 9.900 18.752 1.00 85.50 243 ASN A CA 1
ATOM 1901 C C . ASN A 1 243 ? -31.251 9.056 19.558 1.00 85.50 243 ASN A C 1
ATOM 1903 O O . ASN A 1 243 ? -32.441 9.367 19.550 1.00 85.50 243 ASN A O 1
ATOM 1907 N N . THR A 1 244 ? -30.810 8.009 20.263 1.00 87.00 244 THR A N 1
ATOM 1908 C CA . THR A 1 244 ? -31.692 7.241 21.163 1.00 87.00 244 THR A CA 1
ATOM 1909 C C . THR A 1 244 ? -32.131 8.046 22.385 1.00 87.00 244 THR A C 1
ATOM 1911 O O . THR A 1 244 ? -33.148 7.717 22.996 1.00 87.00 244 THR A O 1
ATOM 1914 N N . GLY A 1 245 ? -31.371 9.085 22.753 1.00 86.56 245 GLY A N 1
ATOM 1915 C CA . GLY A 1 245 ? -31.633 9.903 23.933 1.00 86.56 245 GLY A CA 1
ATOM 1916 C C . GLY A 1 245 ? -31.408 9.180 25.264 1.00 86.56 245 GLY A C 1
ATOM 1917 O O . GLY A 1 245 ? -31.883 9.670 26.284 1.00 86.56 245 GLY A O 1
ATOM 1918 N N . ILE A 1 246 ? -30.714 8.032 25.270 1.00 89.56 246 ILE A N 1
ATOM 1919 C CA . ILE A 1 246 ? -30.358 7.286 26.491 1.00 89.56 246 ILE A CA 1
ATOM 1920 C C . ILE A 1 246 ? -29.477 8.137 27.412 1.00 89.56 246 ILE A C 1
ATOM 1922 O O . ILE A 1 246 ? -29.693 8.169 28.623 1.00 89.56 246 ILE A O 1
ATOM 1926 N N . PHE A 1 247 ? -28.488 8.819 26.830 1.00 87.12 247 PHE A N 1
ATOM 1927 C CA . PHE A 1 247 ? -27.556 9.694 27.533 1.00 87.12 247 PHE A CA 1
ATOM 1928 C C . PHE A 1 247 ? -27.781 11.142 27.095 1.00 87.12 247 PHE A C 1
ATOM 1930 O O . PHE A 1 247 ? -27.985 11.413 25.911 1.00 87.12 247 PHE A O 1
ATOM 1937 N N . ASN A 1 248 ? -27.737 12.061 28.052 1.00 83.00 248 ASN A N 1
ATOM 1938 C CA . ASN A 1 248 ? -27.744 13.498 27.810 1.00 83.00 248 ASN A CA 1
ATOM 1939 C C . ASN A 1 248 ? -26.367 13.966 27.299 1.00 83.00 248 ASN A C 1
ATOM 1941 O O . ASN A 1 248 ? -25.378 13.234 27.377 1.00 83.00 248 ASN A O 1
ATOM 1945 N N . GLU A 1 249 ? -26.282 15.209 26.812 1.00 81.62 249 GLU A N 1
ATOM 1946 C CA . GLU A 1 249 ? -25.022 15.798 26.318 1.00 81.62 249 GLU A CA 1
ATOM 1947 C C . GLU A 1 249 ? -23.914 15.846 27.383 1.00 81.62 249 GLU A C 1
ATOM 1949 O O . GLU A 1 249 ? -22.733 15.774 27.053 1.00 81.62 249 GLU A O 1
ATOM 1954 N N . ASP A 1 250 ? -24.286 15.937 28.661 1.00 78.31 250 ASP A N 1
ATOM 1955 C CA . ASP A 1 250 ? -23.363 15.934 29.800 1.00 78.31 250 ASP A CA 1
ATOM 1956 C C . ASP A 1 250 ? -22.918 14.521 30.231 1.00 78.31 250 ASP A C 1
ATOM 1958 O O . ASP A 1 250 ? -22.163 14.374 31.193 1.00 78.31 250 ASP A O 1
ATOM 1962 N N . GLY A 1 251 ? -23.367 13.477 29.524 1.00 76.62 251 GLY A N 1
ATOM 1963 C CA . GLY A 1 251 ? -23.057 12.077 29.809 1.00 76.62 251 GLY A CA 1
ATOM 1964 C C . GLY A 1 251 ? -23.934 11.433 30.886 1.00 76.62 251 GLY A C 1
ATOM 1965 O O . GLY A 1 251 ? -23.766 10.243 31.163 1.00 76.62 251 GLY A O 1
ATOM 1966 N N . THR A 1 252 ? -24.882 12.167 31.478 1.00 81.44 252 THR A N 1
ATOM 1967 C CA . THR A 1 252 ? -25.836 11.603 32.445 1.00 81.44 252 THR A CA 1
ATOM 1968 C C . THR A 1 252 ? -26.904 10.754 31.753 1.00 81.44 252 THR A C 1
ATOM 1970 O O . THR A 1 252 ? -27.222 10.954 30.581 1.00 81.44 252 THR A O 1
ATOM 1973 N N . ILE A 1 253 ? -27.473 9.784 32.472 1.00 85.31 253 ILE A N 1
ATOM 1974 C CA . ILE A 1 253 ? -28.563 8.948 31.950 1.00 85.31 253 ILE A CA 1
ATOM 1975 C C . ILE A 1 253 ? -29.863 9.758 31.946 1.00 85.31 253 ILE A C 1
ATOM 1977 O O . ILE A 1 253 ? -30.194 10.432 32.921 1.00 85.31 253 ILE A O 1
ATOM 1981 N N . ASN A 1 254 ? -30.618 9.673 30.853 1.00 86.12 254 ASN A N 1
ATOM 1982 C CA . ASN A 1 254 ? -31.904 10.340 30.714 1.00 86.12 254 ASN A CA 1
ATOM 1983 C C . ASN A 1 254 ? -32.888 9.888 31.815 1.00 86.12 254 ASN A C 1
ATOM 1985 O O . ASN A 1 254 ? -32.993 8.685 32.076 1.00 86.12 254 ASN A O 1
ATOM 1989 N N . PRO A 1 255 ? -33.671 10.810 32.412 1.00 82.50 255 PRO A N 1
ATOM 1990 C CA . PRO A 1 255 ? -34.618 10.498 33.484 1.00 82.50 255 PRO A CA 1
ATOM 1991 C C . PRO A 1 255 ? -35.623 9.376 33.188 1.00 82.50 255 PRO A C 1
ATOM 1993 O O . PRO A 1 255 ? -36.116 8.730 34.106 1.00 82.50 255 PRO A O 1
ATOM 1996 N N . SER A 1 256 ? -35.933 9.121 31.914 1.00 85.06 256 SER A N 1
ATOM 1997 C CA . SER A 1 256 ? -36.792 7.996 31.509 1.00 85.06 256 SER A CA 1
ATOM 1998 C C . SER A 1 256 ? -36.163 6.614 31.745 1.00 85.06 256 SER A C 1
ATOM 2000 O O . SER A 1 256 ? -36.894 5.630 31.856 1.00 85.06 256 SER A O 1
ATOM 2002 N N . TYR A 1 257 ? -34.834 6.541 31.865 1.00 85.12 257 TYR A N 1
ATOM 2003 C CA . TYR A 1 257 ? -34.068 5.322 32.146 1.00 85.12 257 TYR A CA 1
ATOM 2004 C C . TYR A 1 257 ? -33.404 5.329 33.529 1.00 85.12 257 TYR A C 1
ATOM 2006 O O . TYR A 1 257 ? -32.999 4.271 34.011 1.00 85.12 257 TYR A O 1
ATOM 2014 N N . ALA A 1 258 ? -33.311 6.495 34.168 1.00 84.06 258 ALA A N 1
ATOM 2015 C CA . ALA A 1 258 ? -32.857 6.672 35.541 1.00 84.06 258 ALA A CA 1
ATOM 2016 C C . ALA A 1 258 ? -33.723 7.747 36.224 1.00 84.06 258 ALA A C 1
ATOM 2018 O O . ALA A 1 258 ? -33.389 8.932 36.136 1.00 84.06 258 ALA A O 1
ATOM 2019 N N . PRO A 1 259 ? -34.857 7.370 36.845 1.00 79.75 259 PRO A N 1
ATOM 2020 C CA . PRO A 1 259 ? -35.808 8.331 37.393 1.00 79.75 259 PRO A CA 1
ATOM 2021 C C . PRO A 1 259 ? -35.151 9.281 38.398 1.00 79.75 259 PRO A C 1
ATOM 2023 O O . PRO A 1 259 ? -34.198 8.933 39.096 1.00 79.75 259 PRO A O 1
ATOM 2026 N N . LEU A 1 260 ? -35.667 10.509 38.450 1.00 81.50 260 LEU A N 1
ATOM 2027 C CA . LEU A 1 260 ? -35.231 11.526 39.401 1.00 81.50 260 LEU A CA 1
ATOM 2028 C C . LEU A 1 260 ? -36.162 11.536 40.617 1.00 81.50 260 LEU A C 1
ATOM 2030 O O . LEU A 1 260 ? -37.378 11.400 40.483 1.00 81.50 260 LEU A O 1
ATOM 2034 N N . ASN A 1 261 ? -35.590 11.752 41.795 1.00 80.31 261 ASN A N 1
ATOM 2035 C CA . ASN A 1 261 ? -36.318 11.987 43.033 1.00 80.31 261 ASN A CA 1
ATOM 2036 C C . ASN A 1 261 ? -36.933 13.402 43.077 1.00 80.31 261 ASN A C 1
ATOM 2038 O O . ASN A 1 261 ? -36.738 14.230 42.185 1.00 80.31 261 ASN A O 1
ATOM 2042 N N . GLU A 1 262 ? -37.651 13.702 44.161 1.00 79.81 262 GLU A N 1
ATOM 2043 C CA . GLU A 1 262 ? -38.351 14.981 44.373 1.00 79.81 262 GLU A CA 1
ATOM 2044 C C . GLU A 1 262 ? -37.434 16.221 44.336 1.00 79.81 262 GLU A C 1
ATOM 2046 O O . GLU A 1 262 ? -37.904 17.327 44.075 1.00 79.81 262 GLU A O 1
ATOM 2051 N N . ASN A 1 263 ? -36.125 16.041 44.543 1.00 79.25 263 ASN A N 1
ATOM 2052 C CA . ASN A 1 263 ? -35.114 17.102 44.513 1.00 79.25 263 ASN A CA 1
ATOM 2053 C C . ASN A 1 263 ? -34.416 17.230 43.145 1.00 79.25 263 ASN A C 1
ATOM 2055 O O . ASN A 1 263 ? -33.436 17.965 43.024 1.00 79.25 263 ASN A O 1
ATOM 2059 N N . GLY A 1 264 ? -34.881 16.503 42.122 1.00 73.25 264 GLY A N 1
ATOM 2060 C CA . GLY A 1 264 ? -34.276 16.494 40.788 1.00 73.25 264 GLY A CA 1
ATOM 2061 C C . GLY A 1 264 ? -32.934 15.758 40.716 1.00 73.25 264 GLY A C 1
ATOM 2062 O O . GLY A 1 264 ? -32.184 15.961 39.765 1.00 73.25 264 GLY A O 1
ATOM 2063 N N . GLN A 1 265 ? -32.614 14.926 41.710 1.00 74.25 265 GLN A N 1
ATOM 2064 C CA . GLN A 1 265 ? -31.406 14.094 41.741 1.00 74.25 265 GLN A CA 1
ATOM 2065 C C . GLN A 1 265 ? -31.743 12.643 41.380 1.00 74.25 265 GLN A C 1
ATOM 2067 O O . GLN A 1 265 ? -32.895 12.251 41.552 1.00 74.25 265 GLN A O 1
ATOM 2072 N N . PRO A 1 266 ? -30.782 11.823 40.921 1.00 74.31 266 PRO A N 1
ATOM 2073 C CA . PRO A 1 266 ? -31.045 10.420 40.621 1.00 74.31 266 PRO A CA 1
ATOM 2074 C C . PRO A 1 266 ? -31.678 9.671 41.797 1.00 74.31 266 PRO A C 1
ATOM 2076 O O . PRO A 1 266 ? -31.252 9.818 42.945 1.00 74.31 266 PRO A O 1
ATOM 2079 N N . GLU A 1 267 ? -32.706 8.875 41.516 1.00 79.94 267 GLU A N 1
ATOM 2080 C CA . GLU A 1 267 ? -33.324 8.008 42.511 1.00 79.94 267 GLU A CA 1
ATOM 2081 C C . GLU A 1 267 ? -32.327 6.932 42.956 1.00 79.94 267 GLU A C 1
ATOM 2083 O O . GLU A 1 267 ? -31.647 6.309 42.139 1.00 79.94 267 GLU A O 1
ATOM 2088 N N . LEU A 1 268 ? -32.224 6.733 44.271 1.00 78.94 268 LEU A N 1
ATOM 2089 C CA . LEU A 1 268 ? -31.299 5.788 44.884 1.00 78.94 268 LEU A CA 1
ATOM 2090 C C . LEU A 1 268 ? -32.084 4.721 45.645 1.00 78.94 268 LEU A C 1
ATOM 2092 O O . LEU A 1 268 ? -32.914 5.038 46.496 1.00 78.94 268 LEU A O 1
ATOM 2096 N N . GLU A 1 269 ? -31.758 3.460 45.406 1.00 75.75 269 GLU A N 1
ATOM 2097 C CA . GLU A 1 269 ? -32.227 2.332 46.196 1.00 75.75 269 GLU A CA 1
ATOM 2098 C C . GLU A 1 269 ? -31.164 1.956 47.228 1.00 75.75 269 GLU A C 1
ATOM 2100 O O . GLU A 1 269 ? -29.970 1.919 46.934 1.00 75.75 269 GLU A O 1
ATOM 2105 N N . THR A 1 270 ? -31.592 1.698 48.464 1.00 74.00 270 THR A N 1
ATOM 2106 C CA . THR A 1 270 ? -30.695 1.284 49.545 1.00 74.00 270 THR A CA 1
ATOM 2107 C C . THR A 1 270 ? -31.051 -0.116 50.017 1.00 74.00 270 THR A C 1
ATOM 2109 O O . THR A 1 270 ? -32.069 -0.320 50.678 1.00 74.00 270 THR A O 1
ATOM 2112 N N . VAL A 1 271 ? -30.174 -1.074 49.735 1.00 71.94 271 VAL A N 1
ATOM 2113 C CA . VAL A 1 271 ? -30.289 -2.457 50.198 1.00 71.94 271 VAL A CA 1
ATOM 2114 C C . VAL A 1 271 ? -29.412 -2.641 51.428 1.00 71.94 271 VAL A C 1
ATOM 2116 O O . VAL A 1 271 ? -28.272 -2.182 51.481 1.00 71.94 271 VAL A O 1
ATOM 2119 N N . THR A 1 272 ? -29.946 -3.301 52.453 1.00 73.25 272 THR A N 1
ATOM 2120 C CA . THR A 1 272 ? -29.188 -3.650 53.656 1.00 73.25 272 THR A CA 1
ATOM 2121 C C . THR A 1 272 ? -29.120 -5.160 53.802 1.00 73.25 272 THR A C 1
ATOM 2123 O O . THR A 1 272 ? -30.144 -5.811 53.991 1.00 73.25 272 THR A O 1
ATOM 2126 N N . GLU A 1 273 ? -27.909 -5.702 53.788 1.00 67.56 273 GLU A N 1
ATOM 2127 C CA . GLU A 1 273 ? -27.642 -7.127 53.965 1.00 67.56 273 GLU A CA 1
ATOM 2128 C C . GLU A 1 273 ? -26.806 -7.376 55.220 1.00 67.56 273 GLU A C 1
ATOM 2130 O O . GLU A 1 273 ? -26.064 -6.508 55.682 1.00 67.56 273 GLU A O 1
ATOM 2135 N N . ILE A 1 274 ? -26.914 -8.576 55.789 1.00 70.81 274 ILE A N 1
ATOM 2136 C CA . ILE A 1 274 ? -26.054 -9.020 56.888 1.00 70.81 274 ILE A CA 1
ATOM 2137 C C . ILE A 1 274 ? -25.161 -10.136 56.355 1.00 70.81 274 ILE A C 1
ATOM 2139 O O . ILE A 1 274 ? -25.623 -11.256 56.149 1.00 70.81 274 ILE A O 1
ATOM 2143 N N . ILE A 1 275 ? -23.878 -9.833 56.163 1.00 64.75 275 ILE A N 1
ATOM 2144 C CA . ILE A 1 275 ? -22.857 -10.788 55.717 1.00 64.75 275 ILE A CA 1
ATOM 2145 C C . ILE A 1 275 ? -21.851 -10.955 56.856 1.00 64.75 275 ILE A C 1
ATOM 2147 O O . ILE A 1 275 ? -21.305 -9.972 57.358 1.00 64.75 275 ILE A O 1
ATOM 2151 N N . ASP A 1 276 ? -21.633 -12.191 57.310 1.00 64.38 276 ASP A N 1
ATOM 2152 C CA . ASP A 1 276 ? -20.727 -12.523 58.423 1.00 64.38 276 ASP A CA 1
ATOM 2153 C C . ASP A 1 276 ? -20.985 -11.711 59.711 1.00 64.38 276 ASP A C 1
ATOM 2155 O O . ASP A 1 276 ? -20.060 -11.284 60.408 1.00 64.38 276 ASP A O 1
ATOM 2159 N N . GLY A 1 277 ? -22.259 -11.441 60.020 1.00 61.22 277 GLY A N 1
ATOM 2160 C CA . GLY A 1 277 ? -22.665 -10.656 61.193 1.00 6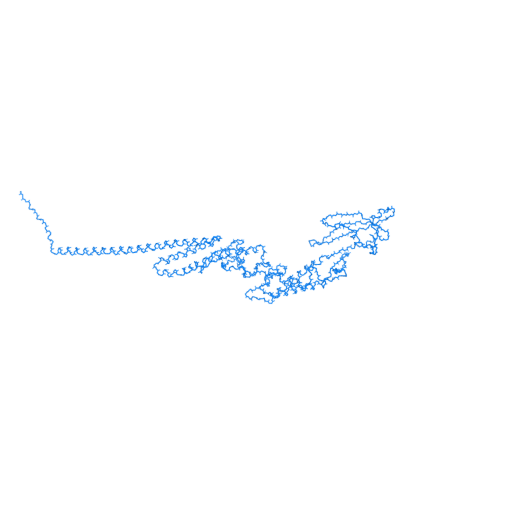1.22 277 GLY A CA 1
ATOM 2161 C C . GLY A 1 277 ? -22.400 -9.150 61.080 1.00 61.22 277 GLY A C 1
ATOM 2162 O O . GLY A 1 277 ? -22.609 -8.424 62.051 1.00 61.22 277 GLY A O 1
ATOM 2163 N N . LYS A 1 278 ? -21.963 -8.665 59.912 1.00 52.81 278 LYS A N 1
ATOM 2164 C CA . LYS A 1 278 ? -21.808 -7.240 59.612 1.00 52.81 278 LYS A CA 1
ATOM 2165 C C . LYS A 1 278 ? -22.959 -6.775 58.740 1.00 52.81 278 LYS A C 1
ATOM 2167 O O . LYS A 1 278 ? -23.230 -7.367 57.699 1.00 52.81 278 LYS A O 1
ATOM 2172 N N . LYS A 1 279 ? -23.594 -5.683 59.155 1.00 61.12 279 LYS A N 1
ATOM 2173 C CA . LYS A 1 279 ? -24.532 -4.948 58.313 1.00 61.12 279 LYS A CA 1
ATOM 2174 C C . LYS A 1 279 ? -23.751 -4.289 57.175 1.00 61.12 279 LYS A C 1
ATOM 2176 O O . LYS A 1 279 ? -22.717 -3.664 57.403 1.00 61.12 279 LYS A O 1
ATOM 2181 N N . ILE A 1 280 ? -24.202 -4.485 55.950 1.00 57.72 280 ILE A N 1
ATOM 2182 C CA . ILE A 1 280 ? -23.674 -3.853 54.749 1.00 57.72 280 ILE A CA 1
ATOM 2183 C C . ILE A 1 280 ? -24.844 -3.112 54.129 1.00 57.72 280 ILE A C 1
ATOM 2185 O O . ILE A 1 280 ? -25.876 -3.713 53.852 1.00 57.72 280 ILE A O 1
ATOM 2189 N N . THR A 1 281 ? -24.694 -1.802 53.966 1.00 57.81 281 THR A N 1
ATOM 2190 C CA . THR A 1 281 ? -25.693 -0.953 53.325 1.00 57.81 281 THR A CA 1
ATOM 2191 C C . THR A 1 281 ? -25.144 -0.542 51.966 1.00 57.81 281 THR A C 1
ATOM 2193 O O . THR A 1 281 ? -24.114 0.119 51.867 1.00 57.81 281 THR A O 1
ATOM 2196 N N . THR A 1 282 ? -25.805 -0.971 50.905 1.00 61.16 282 THR A N 1
ATOM 2197 C CA . THR A 1 282 ? -25.445 -0.636 49.532 1.00 61.16 282 THR A CA 1
ATOM 2198 C C . THR A 1 282 ? -26.486 0.327 49.003 1.00 61.16 282 THR A C 1
ATOM 2200 O O . THR A 1 282 ? -27.670 0.009 49.003 1.00 61.16 282 THR A O 1
ATOM 2203 N N . THR A 1 283 ? -26.040 1.510 48.589 1.00 62.91 283 THR A N 1
ATOM 2204 C CA . THR A 1 283 ? -26.884 2.508 47.938 1.00 62.91 283 THR A CA 1
ATOM 2205 C C . THR A 1 283 ? -26.505 2.551 46.466 1.00 62.91 283 THR A C 1
ATOM 2207 O O . THR A 1 283 ? -25.353 2.826 46.132 1.00 62.91 283 THR A O 1
ATOM 2210 N N . THR A 1 284 ? -27.458 2.249 45.594 1.00 68.88 284 THR A N 1
ATOM 2211 C CA . THR A 1 284 ? -27.278 2.184 44.141 1.00 68.88 284 THR A CA 1
ATOM 2212 C C . THR A 1 284 ? -28.304 3.066 43.462 1.00 68.88 284 THR A C 1
ATOM 2214 O O . THR A 1 284 ? -29.453 3.114 43.888 1.00 68.88 284 THR A O 1
ATOM 2217 N N . GLN A 1 285 ? -27.913 3.752 42.395 1.00 75.19 285 GLN A N 1
ATOM 2218 C CA . GLN A 1 285 ? -28.874 4.473 41.569 1.00 75.19 285 GLN A CA 1
ATOM 2219 C C . GLN A 1 285 ? -29.806 3.494 40.862 1.00 75.19 285 GLN A C 1
ATOM 2221 O O . GLN A 1 285 ? -29.362 2.478 40.325 1.00 75.19 285 GLN A O 1
ATOM 2226 N N . VAL A 1 286 ? -31.095 3.814 40.871 1.00 80.31 286 VAL A N 1
ATOM 2227 C CA . VAL A 1 286 ? -32.117 3.065 40.146 1.00 80.31 286 VAL A CA 1
ATOM 2228 C C . VAL A 1 286 ? -31.956 3.375 38.663 1.00 80.31 286 VAL A C 1
ATOM 2230 O O . VAL A 1 286 ? -32.127 4.515 38.231 1.00 80.31 286 VAL A O 1
ATOM 2233 N N . VAL A 1 287 ? -31.596 2.359 37.879 1.00 83.94 287 VAL A N 1
ATOM 2234 C CA . VAL A 1 287 ? -31.385 2.475 36.432 1.00 83.94 287 VAL A CA 1
ATOM 2235 C C . VAL A 1 287 ? -31.970 1.254 35.733 1.00 83.94 287 VAL A C 1
ATOM 2237 O O . VAL A 1 287 ? -31.761 0.120 36.166 1.00 83.94 287 VAL A O 1
ATOM 2240 N N . ASN A 1 288 ? -32.666 1.466 34.616 1.00 86.38 288 ASN A N 1
ATOM 2241 C CA . ASN A 1 288 ? -33.091 0.390 33.721 1.00 86.38 288 ASN A CA 1
ATOM 2242 C C . ASN A 1 288 ? -31.918 -0.088 32.846 1.00 86.38 288 ASN A C 1
ATOM 2244 O O . ASN A 1 288 ? -31.901 0.124 31.633 1.00 86.38 288 ASN A O 1
ATOM 2248 N N . THR A 1 289 ? -30.919 -0.710 33.470 1.00 86.00 289 THR A N 1
ATOM 2249 C CA . THR A 1 289 ? -29.675 -1.126 32.807 1.00 86.00 289 THR A CA 1
ATOM 2250 C C . THR A 1 289 ? -29.929 -2.052 31.617 1.00 86.00 289 THR A C 1
ATOM 2252 O O . THR A 1 289 ? -29.367 -1.834 30.550 1.00 86.00 289 THR A O 1
ATOM 2255 N N . GLU A 1 290 ? -30.818 -3.038 31.761 1.00 87.44 290 GLU A N 1
ATOM 2256 C CA . GLU A 1 290 ? -31.153 -3.975 30.678 1.00 87.44 290 GLU A CA 1
ATOM 2257 C C . GLU A 1 290 ? -31.829 -3.271 29.494 1.00 87.44 290 GLU A C 1
ATOM 2259 O O . GLU A 1 290 ? -31.456 -3.494 28.343 1.00 87.44 290 GLU A O 1
ATOM 2264 N N . GLY A 1 291 ? -32.776 -2.362 29.757 1.00 88.88 291 GLY A N 1
ATOM 2265 C CA . GLY A 1 291 ? -33.421 -1.576 28.703 1.00 88.88 291 GLY A CA 1
ATOM 2266 C C . GLY A 1 291 ? -32.446 -0.655 27.967 1.00 88.88 291 GLY A C 1
ATOM 2267 O O . GLY A 1 291 ? -32.519 -0.546 26.744 1.00 88.88 291 GLY A O 1
ATOM 2268 N N . ILE A 1 292 ? -31.502 -0.048 28.696 1.00 91.00 292 ILE A N 1
ATOM 2269 C CA . ILE A 1 292 ? -30.431 0.767 28.110 1.00 91.00 292 ILE A CA 1
ATOM 2270 C C . ILE A 1 292 ? -29.541 -0.087 27.204 1.00 91.00 292 ILE A C 1
ATOM 2272 O O . ILE A 1 292 ? -29.315 0.288 26.057 1.00 91.00 292 ILE A O 1
ATOM 2276 N N . ILE A 1 293 ? -29.047 -1.227 27.698 1.00 91.56 293 ILE A N 1
ATOM 2277 C CA . ILE A 1 293 ? -28.161 -2.115 26.932 1.00 91.56 293 ILE A CA 1
ATOM 2278 C C . ILE A 1 293 ? -28.855 -2.584 25.653 1.00 91.56 293 ILE A C 1
ATOM 2280 O O . ILE A 1 293 ? -28.255 -2.510 24.580 1.00 91.56 293 ILE A O 1
ATOM 2284 N N . GLN A 1 294 ? -30.117 -3.012 25.750 1.00 92.62 294 GLN A N 1
ATOM 2285 C CA . GLN A 1 294 ? -30.890 -3.472 24.600 1.00 92.62 294 GLN A CA 1
ATOM 2286 C C . GLN A 1 294 ? -31.052 -2.360 23.558 1.00 92.62 294 GLN A C 1
ATOM 2288 O O . GLN A 1 294 ? -30.683 -2.546 22.402 1.00 92.62 294 GLN A O 1
ATOM 2293 N N . GLN A 1 295 ? -31.527 -1.178 23.961 1.00 92.69 295 GLN A N 1
ATOM 2294 C CA . GLN A 1 295 ? -31.751 -0.072 23.028 1.00 92.69 295 GLN A CA 1
ATOM 2295 C C . GLN A 1 295 ? -30.444 0.450 22.410 1.00 92.69 295 GLN A C 1
ATOM 2297 O O . GLN A 1 295 ? -30.411 0.780 21.224 1.00 92.69 295 GLN A O 1
ATOM 2302 N N . TYR A 1 296 ? -29.363 0.509 23.193 1.00 92.56 296 TYR A N 1
ATOM 2303 C CA . TYR A 1 296 ? -28.034 0.896 22.718 1.00 92.56 296 TYR A CA 1
ATOM 2304 C C . TYR A 1 296 ? -27.522 -0.086 21.659 1.00 92.56 296 TYR A C 1
ATOM 2306 O O . TYR A 1 296 ? -27.037 0.323 20.602 1.00 92.56 296 TYR A O 1
ATOM 2314 N N . THR A 1 297 ? -27.673 -1.383 21.931 1.00 91.81 297 THR A N 1
ATOM 2315 C CA . THR A 1 297 ? -27.253 -2.458 21.029 1.00 91.81 297 THR A CA 1
ATOM 2316 C C . THR A 1 297 ? -28.081 -2.454 19.749 1.00 91.81 297 THR A C 1
ATOM 2318 O O . THR A 1 297 ? -27.508 -2.436 18.663 1.00 91.81 297 THR A O 1
ATOM 2321 N N . ASP A 1 298 ? -29.408 -2.358 19.850 1.00 91.94 298 ASP A N 1
ATOM 2322 C CA . ASP A 1 298 ? -30.307 -2.308 18.691 1.00 91.94 298 ASP A CA 1
ATOM 2323 C C . ASP A 1 298 ? -30.013 -1.098 17.796 1.00 91.94 298 ASP A C 1
ATOM 2325 O O . ASP A 1 298 ? -29.976 -1.215 16.570 1.00 91.94 298 ASP A O 1
ATOM 2329 N N . ALA A 1 299 ? -29.763 0.071 18.391 1.00 90.44 299 ALA A N 1
ATOM 2330 C CA . ALA A 1 299 ? -29.396 1.272 17.648 1.00 90.44 299 ALA A CA 1
ATOM 2331 C C . ALA A 1 299 ? -28.066 1.098 16.897 1.00 90.44 299 ALA A C 1
ATOM 2333 O O . ALA A 1 299 ? -27.978 1.450 15.718 1.00 90.44 299 ALA A O 1
ATOM 2334 N N . GLY A 1 300 ? -27.052 0.520 17.548 1.00 89.44 300 GLY A N 1
ATOM 2335 C CA . GLY A 1 300 ? -25.766 0.243 16.91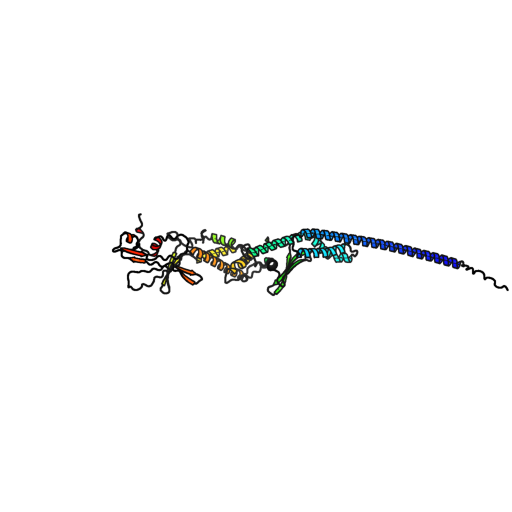1 1.00 89.44 300 GLY A CA 1
ATOM 2336 C C . GLY A 1 300 ? -25.853 -0.821 15.814 1.00 89.44 300 GLY A C 1
ATOM 2337 O O . GLY A 1 300 ? -25.289 -0.632 14.737 1.00 89.44 300 GLY A O 1
ATOM 2338 N N . MET A 1 301 ? -26.620 -1.894 16.026 1.00 89.62 301 MET A N 1
ATOM 2339 C CA . MET A 1 301 ? -26.865 -2.922 15.007 1.00 89.62 301 MET A CA 1
ATOM 2340 C C . MET A 1 301 ? -27.604 -2.354 13.791 1.00 89.62 301 MET A C 1
ATOM 2342 O O . MET A 1 301 ? -27.214 -2.619 12.653 1.00 89.62 301 MET A O 1
ATOM 2346 N N . ASN A 1 302 ? -28.627 -1.521 14.011 1.00 89.56 302 ASN A N 1
ATOM 2347 C CA . ASN A 1 302 ? -29.359 -0.854 12.931 1.00 89.56 302 ASN A CA 1
ATOM 2348 C C . ASN A 1 302 ? -28.448 0.061 12.101 1.00 89.56 302 ASN A C 1
ATOM 2350 O O . ASN A 1 302 ? -28.537 0.058 10.875 1.00 89.56 302 ASN A O 1
ATOM 2354 N N . ALA A 1 303 ? -27.520 0.780 12.739 1.00 87.50 303 ALA A N 1
ATOM 2355 C CA . ALA A 1 303 ? -26.560 1.642 12.047 1.00 87.50 303 ALA A CA 1
ATOM 2356 C C . ALA A 1 303 ? -25.622 0.884 11.085 1.00 87.50 303 ALA A C 1
ATOM 2358 O O . ALA A 1 303 ? -25.034 1.485 10.184 1.00 87.50 303 ALA A O 1
ATOM 2359 N N . MET A 1 304 ? -25.485 -0.434 11.255 1.00 86.00 304 MET A N 1
ATOM 2360 C CA . MET A 1 304 ? -24.642 -1.285 10.416 1.00 86.00 304 MET A CA 1
ATOM 2361 C C . MET A 1 304 ? -25.406 -2.042 9.326 1.00 86.00 304 MET A C 1
ATOM 2363 O O . MET A 1 304 ? -24.778 -2.725 8.515 1.00 86.00 304 MET A O 1
ATOM 2367 N N . GLN A 1 305 ? -26.736 -1.930 9.255 1.00 85.06 305 GLN A N 1
ATOM 2368 C CA . GLN A 1 305 ? -27.530 -2.653 8.253 1.00 85.06 305 GLN A CA 1
ATOM 2369 C C . GLN A 1 305 ? -27.170 -2.253 6.820 1.00 85.06 305 GLN A C 1
ATOM 2371 O O . GLN A 1 305 ? -27.011 -3.131 5.972 1.00 85.06 305 GLN A O 1
ATOM 2376 N N . ASP A 1 306 ? -26.942 -0.959 6.584 1.00 83.25 306 ASP A N 1
ATOM 2377 C CA . ASP A 1 306 ? -26.626 -0.405 5.261 1.00 83.25 306 ASP A CA 1
ATOM 2378 C C . ASP A 1 306 ? -25.156 -0.590 4.847 1.00 83.25 306 ASP A C 1
ATOM 2380 O O . ASP A 1 306 ? -24.753 -0.199 3.748 1.00 83.25 306 ASP A O 1
ATOM 2384 N N . MET A 1 307 ? -24.323 -1.173 5.714 1.00 86.19 307 MET A N 1
ATOM 2385 C CA . MET A 1 307 ? -22.928 -1.448 5.388 1.00 86.19 307 MET A CA 1
ATOM 2386 C C . MET A 1 307 ? -22.811 -2.653 4.459 1.00 86.19 307 MET A C 1
ATOM 2388 O O . MET A 1 307 ? -23.450 -3.691 4.649 1.00 86.19 307 MET A O 1
ATOM 2392 N N . THR A 1 308 ? -21.912 -2.546 3.484 1.00 85.88 308 THR A N 1
ATOM 2393 C CA . THR A 1 308 ? -21.521 -3.690 2.655 1.00 85.88 308 THR A CA 1
ATOM 2394 C C . THR A 1 308 ? -20.868 -4.776 3.515 1.00 85.88 308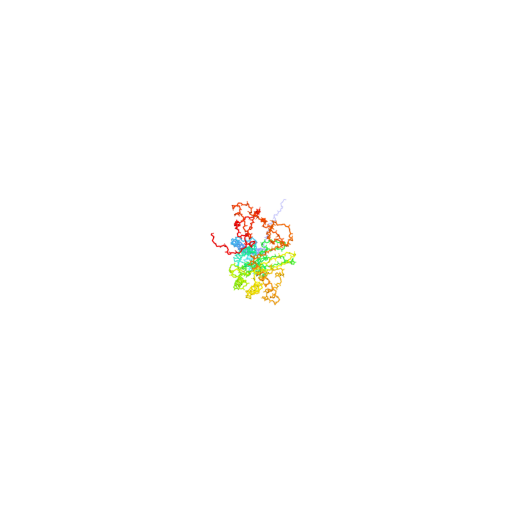 THR A C 1
ATOM 2396 O O . THR A 1 308 ? -20.255 -4.487 4.544 1.00 85.88 308 THR A O 1
ATOM 2399 N N . HIS A 1 309 ? -20.938 -6.036 3.082 1.00 86.25 309 HIS A N 1
ATOM 2400 C CA . HIS A 1 309 ? -20.276 -7.132 3.798 1.00 86.25 309 HIS A CA 1
ATOM 2401 C C . HIS A 1 309 ? -18.766 -6.910 3.937 1.00 86.25 309 HIS A C 1
ATOM 2403 O O . HIS A 1 309 ? -18.225 -7.149 5.007 1.00 86.25 309 HIS A O 1
ATOM 2409 N N . ALA A 1 310 ? -18.099 -6.352 2.923 1.00 79.94 310 ALA A N 1
ATOM 2410 C CA . ALA A 1 310 ? -16.685 -5.988 3.018 1.00 79.94 310 ALA A CA 1
ATOM 2411 C C . ALA A 1 310 ? -16.410 -4.978 4.151 1.00 79.94 310 ALA A C 1
ATOM 2413 O O . ALA A 1 310 ? -15.464 -5.154 4.915 1.00 79.94 310 ALA A O 1
ATOM 2414 N N . GLN A 1 311 ? -17.266 -3.963 4.318 1.00 82.81 311 GLN A N 1
ATOM 2415 C CA . GLN A 1 311 ? -17.155 -3.008 5.429 1.00 82.81 311 GLN A CA 1
ATOM 2416 C C . GLN A 1 311 ? -17.395 -3.678 6.787 1.00 82.81 311 GLN A C 1
ATOM 2418 O O . GLN A 1 311 ? -16.665 -3.406 7.737 1.00 82.81 311 GLN A O 1
ATOM 2423 N N . LYS A 1 312 ? -18.374 -4.587 6.875 1.00 87.12 312 LYS A N 1
ATOM 2424 C CA . LYS A 1 312 ? -18.643 -5.372 8.091 1.00 87.12 312 LYS A CA 1
ATOM 2425 C C . LYS A 1 312 ? -17.446 -6.245 8.473 1.00 87.12 312 LYS A C 1
ATOM 2427 O O . LYS A 1 312 ? -17.056 -6.258 9.632 1.00 87.12 312 LYS A O 1
ATOM 2432 N N . VAL A 1 313 ? -16.816 -6.914 7.506 1.00 85.69 313 VAL A N 1
ATOM 2433 C CA . VAL A 1 313 ? -15.599 -7.727 7.722 1.00 85.69 313 VAL A CA 1
ATOM 2434 C C . VAL A 1 313 ? -14.456 -6.863 8.223 1.00 85.69 313 VAL A C 1
ATOM 2436 O O . VAL A 1 313 ? -13.777 -7.241 9.171 1.00 85.69 313 VAL A O 1
ATOM 2439 N N . SER A 1 314 ? -14.264 -5.703 7.594 1.00 83.06 314 SER A N 1
ATOM 2440 C CA . SER A 1 314 ? -13.231 -4.748 7.977 1.00 83.06 314 SER A CA 1
ATOM 2441 C C . SER A 1 314 ? -13.383 -4.336 9.441 1.00 83.06 314 SER A C 1
ATOM 2443 O O . SER A 1 314 ? -12.461 -4.519 10.231 1.00 83.06 314 SER A O 1
ATOM 2445 N N . ILE A 1 315 ? -14.575 -3.885 9.838 1.00 83.81 315 ILE A N 1
ATOM 2446 C CA . ILE A 1 315 ? -14.879 -3.501 11.224 1.00 83.81 315 ILE A CA 1
ATOM 2447 C C . ILE A 1 315 ? -14.742 -4.699 12.175 1.00 83.81 315 ILE A C 1
ATOM 2449 O O . ILE A 1 315 ? -14.183 -4.564 13.263 1.00 83.81 315 ILE A O 1
ATOM 2453 N N . TRP A 1 316 ? -15.219 -5.880 11.771 1.00 86.44 316 TRP A N 1
ATOM 2454 C CA . TRP A 1 316 ? -15.113 -7.097 12.575 1.00 86.44 316 TRP A CA 1
ATOM 2455 C C . TRP A 1 316 ? -13.662 -7.406 12.935 1.00 86.44 316 TRP A C 1
ATOM 2457 O O . TRP A 1 316 ? -13.318 -7.490 14.112 1.00 86.44 316 TRP A O 1
ATOM 2467 N N . LYS A 1 317 ? -12.815 -7.546 11.912 1.00 83.44 317 LYS A N 1
ATOM 2468 C CA . LYS A 1 317 ? -11.439 -8.023 12.064 1.00 83.44 317 LYS A CA 1
ATOM 2469 C C . LYS A 1 317 ? -10.522 -6.991 12.709 1.00 83.44 317 LYS A C 1
ATOM 2471 O O . LYS A 1 317 ? -9.615 -7.362 13.443 1.00 83.44 317 LYS A O 1
ATOM 2476 N N . ASN A 1 318 ? -10.762 -5.709 12.440 1.00 79.31 318 ASN A N 1
ATOM 2477 C CA . ASN A 1 318 ? -9.899 -4.630 12.909 1.00 79.31 318 ASN A CA 1
ATOM 2478 C C . ASN A 1 318 ? -10.348 -4.031 14.253 1.00 79.31 318 ASN A C 1
ATOM 2480 O O . ASN A 1 318 ? -9.514 -3.541 15.006 1.00 79.31 318 ASN A O 1
ATOM 2484 N N . THR A 1 319 ? -11.647 -4.054 14.579 1.00 79.19 319 THR A N 1
ATOM 2485 C CA . THR A 1 319 ? -12.190 -3.321 15.740 1.00 79.19 319 THR A CA 1
ATOM 2486 C C . THR A 1 319 ? -12.916 -4.216 16.743 1.00 79.19 319 THR A C 1
ATOM 2488 O O . THR A 1 319 ? -12.656 -4.111 17.939 1.00 79.19 319 THR A O 1
ATOM 2491 N N . ILE A 1 320 ? -13.825 -5.084 16.287 1.00 83.88 320 ILE A N 1
ATOM 2492 C CA . ILE A 1 320 ? -14.733 -5.821 17.186 1.00 83.88 320 ILE A CA 1
ATOM 2493 C C . ILE A 1 320 ? -14.060 -7.057 17.781 1.00 83.88 320 ILE A C 1
ATOM 2495 O O . ILE A 1 320 ? -13.960 -7.156 19.002 1.00 83.88 320 ILE A O 1
ATOM 2499 N N . ALA A 1 321 ? -13.592 -7.989 16.945 1.00 84.25 321 ALA A N 1
ATOM 2500 C CA . ALA A 1 321 ? -13.029 -9.254 17.417 1.00 84.25 321 ALA A CA 1
ATOM 2501 C C . ALA A 1 321 ? -11.824 -9.050 18.356 1.00 84.25 321 ALA A C 1
ATOM 2503 O O . ALA A 1 321 ? -11.857 -9.605 19.450 1.00 84.25 321 ALA A O 1
ATOM 2504 N N . PRO A 1 322 ? -10.842 -8.167 18.057 1.00 81.25 322 PRO A N 1
ATOM 2505 C CA . PRO A 1 322 ? -9.712 -7.927 18.963 1.00 81.25 322 PRO A CA 1
ATOM 2506 C C . PRO A 1 322 ? -10.096 -7.353 20.338 1.00 81.25 322 PRO A C 1
ATOM 2508 O O . PRO A 1 322 ? -9.314 -7.438 21.285 1.00 81.25 322 PRO A O 1
ATOM 2511 N N . ALA A 1 323 ? -11.272 -6.725 20.455 1.00 79.81 323 ALA A N 1
ATOM 2512 C CA . ALA A 1 323 ? -11.767 -6.164 21.710 1.00 79.81 323 ALA A CA 1
ATOM 2513 C C . ALA A 1 323 ? -12.529 -7.189 22.569 1.00 79.81 323 ALA A C 1
ATOM 2515 O O . ALA A 1 323 ? -12.777 -6.933 23.751 1.00 79.81 323 ALA A O 1
ATOM 2516 N N . LEU A 1 324 ? -12.899 -8.336 21.997 1.00 80.56 324 LEU A N 1
ATOM 2517 C CA . LEU A 1 324 ? -13.645 -9.396 22.666 1.00 80.56 324 LEU A CA 1
ATOM 2518 C C . LEU A 1 324 ? -12.716 -10.557 23.032 1.00 80.56 324 LEU A C 1
ATOM 2520 O O . LEU A 1 324 ? -11.738 -10.837 22.355 1.00 80.56 324 LEU A O 1
ATOM 2524 N N . LYS A 1 325 ? -13.019 -11.251 24.132 1.00 81.12 325 LYS A N 1
ATOM 2525 C CA . LYS A 1 325 ? -12.198 -12.386 24.597 1.00 81.12 325 LYS A CA 1
ATOM 2526 C C . LYS A 1 325 ? -12.513 -13.707 23.903 1.00 81.12 325 LYS A C 1
ATOM 2528 O O . LYS A 1 325 ? -11.666 -14.591 23.901 1.00 81.12 325 LYS A O 1
ATOM 2533 N N . ASP A 1 326 ? -13.734 -13.841 23.398 1.00 82.75 326 ASP A N 1
ATOM 2534 C CA . ASP A 1 326 ? -14.278 -15.104 22.892 1.00 82.75 326 ASP A CA 1
ATOM 2535 C C . ASP A 1 326 ? -14.321 -15.156 21.356 1.00 82.75 326 ASP A C 1
ATOM 2537 O O . ASP A 1 326 ? -14.906 -16.083 20.801 1.00 82.75 326 ASP A O 1
ATOM 2541 N N . TYR A 1 327 ? -13.740 -14.159 20.681 1.00 81.25 327 TYR A N 1
ATOM 2542 C CA . TYR A 1 327 ? -13.740 -14.044 19.226 1.00 81.25 327 TYR A CA 1
ATOM 2543 C C . TYR A 1 327 ? -12.338 -13.752 18.704 1.00 81.25 327 TYR A C 1
ATOM 2545 O O . TYR A 1 327 ? -11.623 -12.924 19.263 1.00 81.25 327 TYR A O 1
ATOM 2553 N N . GLU A 1 328 ? -11.996 -14.380 17.587 1.00 82.62 328 GLU A N 1
ATOM 2554 C CA . GLU A 1 328 ? -10.779 -14.129 16.820 1.00 82.62 328 GLU A CA 1
ATOM 2555 C C . GLU A 1 328 ? -11.133 -13.474 15.467 1.00 82.62 328 GLU A C 1
ATOM 2557 O O . GLU A 1 328 ? -12.217 -13.711 14.911 1.00 82.62 328 GLU A O 1
ATOM 2562 N N . PRO A 1 329 ? -10.250 -12.641 14.879 1.00 81.69 329 PRO A N 1
ATOM 2563 C CA . PRO A 1 329 ? -10.480 -12.049 13.557 1.00 81.69 329 PRO A CA 1
ATOM 2564 C C . PRO A 1 329 ? -10.813 -13.086 12.468 1.00 81.69 329 PRO A C 1
ATOM 2566 O O . PRO A 1 329 ? -11.594 -12.813 11.549 1.00 81.69 329 PRO A O 1
ATOM 2569 N N . GLU A 1 330 ? -10.245 -14.287 12.568 1.00 82.12 330 GLU A N 1
ATOM 2570 C CA . GLU A 1 330 ? -10.403 -15.387 11.616 1.00 82.12 330 GLU A CA 1
ATOM 2571 C C . GLU A 1 330 ? -11.753 -16.109 11.713 1.00 82.12 330 GLU A C 1
ATOM 2573 O O . GLU A 1 330 ? -12.131 -16.780 10.748 1.00 82.12 330 GLU A O 1
ATOM 2578 N N . ASP A 1 331 ? -12.514 -15.932 12.801 1.00 81.88 331 ASP A N 1
ATOM 2579 C CA . ASP A 1 331 ? -13.840 -16.551 12.970 1.00 81.88 331 ASP A CA 1
ATOM 2580 C C . ASP A 1 331 ? -14.809 -16.147 11.850 1.00 81.88 331 ASP A C 1
ATOM 2582 O O . ASP A 1 331 ? -15.729 -16.886 11.490 1.00 81.88 331 ASP A O 1
ATOM 2586 N N . LEU A 1 332 ? -14.572 -14.981 11.242 1.00 82.88 332 LEU A N 1
ATOM 2587 C CA . LEU A 1 332 ? -15.311 -14.501 10.086 1.00 82.88 332 LEU A CA 1
ATOM 2588 C C . LEU A 1 332 ? -14.522 -14.736 8.785 1.00 82.88 332 LEU A C 1
ATOM 2590 O O . LEU A 1 332 ? -13.892 -13.835 8.215 1.00 82.88 332 LEU A O 1
ATOM 2594 N N . ALA A 1 333 ? -14.581 -15.977 8.296 1.00 74.75 333 ALA A N 1
ATOM 2595 C CA . ALA A 1 333 ? -13.907 -16.446 7.081 1.00 74.75 333 ALA A CA 1
ATOM 2596 C C . ALA A 1 333 ? -14.568 -15.935 5.780 1.00 74.75 333 ALA A C 1
ATOM 2598 O O . ALA A 1 333 ? -15.161 -16.699 5.023 1.00 74.75 333 ALA A O 1
ATOM 2599 N N . TYR A 1 334 ? -14.506 -14.627 5.536 1.00 75.06 334 TYR A N 1
ATOM 2600 C CA . TYR A 1 334 ? -15.101 -13.977 4.365 1.00 75.06 334 TYR A CA 1
ATOM 2601 C C . TYR A 1 334 ? -14.293 -14.180 3.077 1.00 75.06 334 TYR A C 1
ATOM 2603 O O . TYR A 1 334 ? -13.090 -13.917 3.046 1.00 75.06 334 TYR A O 1
ATOM 2611 N N . ASP A 1 335 ? -14.987 -14.564 2.004 1.00 70.56 335 ASP A N 1
ATOM 2612 C CA . ASP A 1 335 ? -14.442 -14.643 0.650 1.00 70.56 335 ASP A CA 1
ATOM 2613 C C . ASP A 1 335 ? -14.809 -13.383 -0.152 1.00 70.56 335 ASP A C 1
ATOM 2615 O O . ASP A 1 335 ? -15.976 -13.135 -0.480 1.00 70.56 335 ASP A O 1
ATOM 2619 N N . SER A 1 336 ? -13.792 -12.592 -0.497 1.00 65.56 336 SER A N 1
ATOM 2620 C CA . SER A 1 336 ? -13.952 -11.361 -1.270 1.00 65.56 336 SER A CA 1
ATOM 2621 C C . SER A 1 336 ? -14.452 -11.575 -2.699 1.00 65.56 336 SER A C 1
ATOM 2623 O O . SER A 1 336 ? -14.991 -10.631 -3.274 1.00 65.56 336 SER A O 1
ATOM 2625 N N . GLU A 1 337 ? -14.297 -12.770 -3.278 1.00 61.34 337 GLU A N 1
ATOM 2626 C CA . GLU A 1 337 ? -14.764 -13.067 -4.639 1.00 61.34 337 GLU A CA 1
ATOM 2627 C C . GLU A 1 337 ? -16.285 -13.256 -4.699 1.00 61.34 337 GLU A C 1
ATOM 2629 O O . GLU A 1 337 ? -16.927 -12.864 -5.674 1.00 61.34 337 GLU A O 1
ATOM 2634 N N . THR A 1 338 ? -16.878 -13.818 -3.642 1.00 69.25 338 THR A N 1
ATOM 2635 C CA . THR A 1 338 ? -18.333 -14.030 -3.554 1.00 69.25 338 THR A CA 1
ATOM 2636 C C . THR A 1 338 ? -19.081 -12.795 -3.053 1.00 69.25 338 THR A C 1
ATOM 2638 O O . THR A 1 338 ? -20.248 -12.594 -3.394 1.00 69.25 338 THR A O 1
ATOM 2641 N N . GLY A 1 339 ? -18.423 -11.943 -2.260 1.00 68.75 339 GLY A N 1
ATOM 2642 C CA . GLY A 1 339 ? -18.961 -10.656 -1.816 1.00 68.75 339 GLY A CA 1
ATOM 2643 C C . GLY A 1 339 ? -20.113 -10.736 -0.801 1.00 68.75 339 GLY A C 1
ATOM 2644 O O . GLY A 1 339 ? -20.702 -9.706 -0.454 1.00 68.75 339 GLY A O 1
ATOM 2645 N N . GLN A 1 340 ? -20.488 -11.937 -0.343 1.00 79.69 340 GLN A N 1
ATOM 2646 C CA . GLN A 1 340 ? -21.682 -12.159 0.477 1.00 79.69 340 GLN A CA 1
ATOM 2647 C C . GLN A 1 340 ? -21.405 -12.973 1.738 1.00 79.69 340 GLN A C 1
ATOM 2649 O O . GLN A 1 340 ? -20.656 -13.943 1.707 1.00 79.69 340 GLN A O 1
ATOM 2654 N N . PHE A 1 341 ? -22.037 -12.582 2.849 1.00 84.69 341 PHE A N 1
ATOM 2655 C CA . PHE A 1 341 ? -22.050 -13.399 4.059 1.00 84.69 341 PHE A CA 1
ATOM 2656 C C . PHE A 1 341 ? -22.928 -14.626 3.860 1.00 84.69 341 PHE A C 1
ATOM 2658 O O . PHE A 1 341 ? -24.048 -14.544 3.355 1.00 84.69 341 PHE A O 1
ATOM 2665 N N . THR A 1 342 ? -22.427 -15.760 4.326 1.00 87.25 342 THR A N 1
ATOM 2666 C CA . THR A 1 342 ? -23.261 -16.916 4.644 1.00 87.25 342 THR A CA 1
ATOM 2667 C C . THR A 1 342 ? -24.120 -16.615 5.875 1.00 87.25 342 THR A C 1
ATOM 2669 O O . THR A 1 342 ? -23.798 -15.739 6.681 1.00 87.25 342 THR A O 1
ATOM 2672 N N . GLU A 1 343 ? -25.201 -17.371 6.068 1.00 88.81 343 GLU A N 1
ATOM 2673 C CA . GLU A 1 343 ? -26.037 -17.235 7.270 1.00 88.81 343 GLU A CA 1
ATOM 2674 C C . GLU A 1 343 ? -25.246 -17.458 8.569 1.00 88.81 343 GLU A C 1
ATOM 2676 O O . GLU A 1 343 ? -25.534 -16.831 9.586 1.00 88.81 343 GLU A O 1
ATOM 2681 N N . GLU A 1 344 ? -24.249 -18.345 8.550 1.00 89.19 344 GLU A N 1
ATOM 2682 C CA . GLU A 1 344 ? -23.389 -18.618 9.705 1.00 89.19 344 GLU A CA 1
ATOM 2683 C C . GLU A 1 344 ? -22.478 -17.426 10.016 1.00 89.19 344 GLU A C 1
ATOM 2685 O O . GLU A 1 344 ? -22.416 -16.989 11.163 1.00 89.19 344 GLU A O 1
ATOM 2690 N N . GLN A 1 345 ? -21.853 -16.829 8.997 1.00 88.44 345 GLN A N 1
ATOM 2691 C CA . GLN A 1 345 ? -21.033 -15.622 9.159 1.00 88.44 345 GLN A CA 1
ATOM 2692 C C . GLN A 1 345 ? -21.857 -14.426 9.634 1.00 88.44 345 GLN A C 1
ATOM 2694 O O . GLN A 1 345 ? -21.401 -13.675 10.492 1.00 88.44 345 GLN A O 1
ATOM 2699 N N . GLN A 1 346 ? -23.080 -14.266 9.120 1.00 90.38 346 GLN A N 1
ATOM 2700 C CA . GLN A 1 346 ? -23.990 -13.216 9.572 1.00 90.38 346 GLN A CA 1
ATOM 2701 C C . GLN A 1 346 ? -24.327 -13.384 11.060 1.00 90.38 346 GLN A C 1
ATOM 2703 O O . GLN A 1 346 ? -24.267 -12.413 11.806 1.00 90.38 346 GLN A O 1
ATOM 2708 N N . LYS A 1 347 ? -24.588 -14.616 11.520 1.00 91.25 347 LYS A N 1
ATOM 2709 C CA . LYS A 1 347 ? -24.833 -14.899 12.945 1.00 91.25 347 LYS A CA 1
ATOM 2710 C C . LYS A 1 347 ? -23.622 -14.603 13.827 1.00 91.25 347 LYS A C 1
ATOM 2712 O O . LYS A 1 347 ? -23.805 -14.036 14.899 1.00 91.25 347 LYS A O 1
ATOM 2717 N N . ILE A 1 348 ? -22.414 -14.982 13.399 1.00 90.62 348 ILE A N 1
ATOM 2718 C CA . ILE A 1 348 ? -21.170 -14.690 14.136 1.00 90.62 348 ILE A CA 1
ATOM 2719 C C . ILE A 1 348 ? -20.981 -13.177 14.253 1.00 90.62 348 ILE A C 1
ATOM 2721 O O . ILE A 1 348 ? -20.771 -12.667 15.353 1.00 90.62 348 ILE A O 1
ATOM 2725 N N . PHE A 1 349 ? -21.126 -12.466 13.132 1.00 91.00 349 PHE A N 1
ATOM 2726 C CA . PHE A 1 349 ? -21.020 -11.014 13.092 1.00 91.00 349 PHE A CA 1
ATOM 2727 C C . PHE A 1 349 ? -22.021 -10.351 14.041 1.00 91.00 349 PHE A C 1
ATOM 2729 O O . PHE A 1 349 ? -21.618 -9.573 14.902 1.00 91.00 349 PHE A O 1
ATOM 2736 N N . ASP A 1 350 ? -23.308 -10.693 13.931 1.00 91.81 350 ASP A N 1
ATOM 2737 C CA . ASP A 1 350 ? -24.372 -10.104 14.749 1.00 91.81 350 ASP A CA 1
ATOM 2738 C C . ASP A 1 350 ? -24.179 -10.399 16.243 1.00 91.81 350 ASP A C 1
ATOM 2740 O O . ASP A 1 350 ? -24.384 -9.517 17.080 1.00 91.81 350 ASP A O 1
ATOM 2744 N N . ALA A 1 351 ? -23.738 -11.612 16.591 1.00 90.94 351 ALA A N 1
ATOM 2745 C CA . ALA A 1 351 ? -23.472 -11.997 17.973 1.00 90.94 351 ALA A CA 1
ATOM 2746 C C . ALA A 1 351 ? -22.285 -11.231 18.578 1.00 90.94 351 ALA A C 1
ATOM 2748 O O . ALA A 1 351 ? -22.399 -10.709 19.691 1.00 90.94 351 ALA A O 1
ATOM 2749 N N . GLY A 1 352 ? -21.160 -11.125 17.864 1.00 89.88 352 GLY A N 1
ATOM 2750 C CA . GLY A 1 352 ? -19.997 -10.399 18.377 1.00 89.88 352 GLY A CA 1
ATOM 2751 C C . GLY A 1 352 ? -20.218 -8.887 18.403 1.00 89.88 352 GLY A C 1
ATOM 2752 O O . GLY A 1 352 ? -19.897 -8.248 19.401 1.00 89.88 352 GLY A O 1
ATOM 2753 N N . VAL A 1 353 ? -20.878 -8.318 17.387 1.00 90.00 353 VAL A N 1
ATOM 2754 C CA . VAL A 1 353 ? -21.365 -6.928 17.417 1.00 90.00 353 VAL A CA 1
ATOM 2755 C C . VAL A 1 353 ? -22.228 -6.681 18.652 1.00 90.00 353 VAL A C 1
ATOM 2757 O O . VAL A 1 353 ? -22.009 -5.704 19.369 1.00 90.00 353 VAL A O 1
ATOM 2760 N N . GLY A 1 354 ? -23.209 -7.556 18.896 1.00 90.12 354 GLY A N 1
ATOM 2761 C CA . GLY A 1 354 ? -24.127 -7.429 20.022 1.00 90.12 354 GLY A CA 1
ATOM 2762 C C . GLY A 1 354 ? -23.394 -7.460 21.361 1.00 90.12 354 GLY A C 1
ATOM 2763 O O . GLY A 1 354 ? -23.653 -6.624 22.225 1.00 90.12 354 GLY A O 1
ATOM 2764 N N . SER A 1 355 ? -22.423 -8.365 21.509 1.00 90.25 355 SER A N 1
ATOM 2765 C CA . SER A 1 355 ? -21.574 -8.435 22.702 1.00 90.25 355 SER A CA 1
ATOM 2766 C C . SER A 1 355 ? -20.747 -7.163 22.890 1.00 90.25 355 SER A C 1
ATOM 2768 O O . SER A 1 355 ? -20.738 -6.593 23.978 1.00 90.25 355 SER A O 1
ATOM 2770 N N . TYR A 1 356 ? -20.092 -6.689 21.829 1.00 89.38 356 TYR A N 1
ATOM 2771 C CA . TYR A 1 356 ? -19.245 -5.498 21.865 1.00 89.38 356 TYR A CA 1
ATOM 2772 C C . TYR A 1 356 ? -20.033 -4.237 22.235 1.00 89.38 356 TYR A C 1
ATOM 2774 O O . TYR A 1 356 ? -19.656 -3.500 23.148 1.00 89.38 356 TYR A O 1
ATOM 2782 N N . LEU A 1 357 ? -21.173 -4.015 21.578 1.00 89.44 357 LEU A N 1
ATOM 2783 C CA . LEU A 1 357 ? -22.075 -2.906 21.889 1.00 89.44 357 LEU A CA 1
ATOM 2784 C C . LEU A 1 357 ? -22.650 -3.012 23.303 1.00 89.44 357 LEU A C 1
ATOM 2786 O O . LEU A 1 357 ? -22.753 -1.995 23.992 1.00 89.44 357 LEU A O 1
ATOM 2790 N N . GLY A 1 358 ? -22.981 -4.224 23.750 1.00 88.25 358 GLY A N 1
ATOM 2791 C CA . GLY A 1 358 ? -23.467 -4.473 25.100 1.00 88.25 358 GLY A CA 1
ATOM 2792 C C . GLY A 1 358 ? -22.433 -4.126 26.172 1.00 88.25 358 GLY A C 1
ATOM 2793 O O . GLY A 1 358 ? -22.767 -3.457 27.152 1.00 88.25 358 GLY A O 1
ATOM 2794 N N . ASP A 1 359 ? -21.171 -4.504 25.969 1.00 86.94 359 ASP A N 1
ATOM 2795 C CA . ASP A 1 359 ? -20.077 -4.164 26.884 1.00 86.94 359 ASP A CA 1
ATOM 2796 C C . ASP A 1 359 ? -19.795 -2.655 26.896 1.00 86.94 359 ASP A C 1
ATOM 2798 O O . ASP A 1 359 ? -19.659 -2.060 27.969 1.00 86.94 359 ASP A O 1
ATOM 2802 N N . MET A 1 360 ? -19.813 -1.994 25.732 1.00 86.94 360 MET A N 1
ATOM 2803 C CA . MET A 1 360 ? -19.720 -0.531 25.658 1.00 86.94 360 MET A CA 1
ATOM 2804 C C . MET A 1 360 ? -20.863 0.162 26.413 1.00 86.94 360 MET A C 1
ATOM 2806 O O . MET A 1 360 ? -20.627 1.124 27.149 1.00 86.94 360 MET A O 1
ATOM 2810 N N . ALA A 1 361 ? -22.100 -0.315 26.244 1.00 88.75 361 ALA A N 1
ATOM 2811 C CA . ALA A 1 361 ? -23.266 0.224 26.936 1.00 88.75 361 ALA A CA 1
ATOM 2812 C C . ALA A 1 361 ? -23.121 0.078 28.456 1.00 88.75 361 ALA A C 1
ATOM 2814 O O . ALA A 1 361 ? -23.327 1.050 29.184 1.00 88.75 361 ALA A O 1
ATOM 2815 N N . ARG A 1 362 ? -22.690 -1.098 28.936 1.00 87.25 362 ARG A N 1
ATOM 2816 C CA . ARG A 1 362 ? -22.402 -1.342 30.360 1.00 87.25 362 ARG A CA 1
ATOM 2817 C C . ARG A 1 362 ? -21.353 -0.382 30.892 1.00 87.25 362 ARG A C 1
ATOM 2819 O O . ARG A 1 362 ? -21.597 0.256 31.908 1.00 87.25 362 ARG A O 1
ATOM 2826 N N . MET A 1 363 ? -20.238 -0.208 30.184 1.00 84.69 363 MET A N 1
ATOM 2827 C CA . MET A 1 363 ? -19.189 0.732 30.589 1.00 84.69 363 MET A CA 1
ATOM 2828 C C . MET A 1 363 ? -19.704 2.172 30.692 1.00 84.69 363 MET A C 1
ATOM 2830 O O . MET A 1 363 ? -19.341 2.887 31.627 1.00 84.69 363 MET A O 1
ATOM 2834 N N . LYS A 1 364 ? -20.565 2.609 29.763 1.00 84.81 364 LYS A N 1
ATOM 2835 C CA . LYS A 1 364 ? -21.174 3.948 29.814 1.00 84.81 364 LYS A CA 1
ATOM 2836 C C . LYS A 1 364 ? -22.161 4.093 30.972 1.00 84.81 364 LYS A C 1
ATOM 2838 O O . LYS A 1 364 ? -22.122 5.107 31.663 1.00 84.81 364 LYS A O 1
ATOM 2843 N N . VAL A 1 365 ? -22.993 3.082 31.230 1.00 85.19 365 VAL A N 1
ATOM 2844 C CA . VAL A 1 365 ? -23.894 3.064 32.395 1.00 85.19 365 VAL A CA 1
ATOM 2845 C C . VAL A 1 365 ? -23.091 3.085 33.694 1.00 85.19 365 VAL A C 1
ATOM 2847 O O . VAL A 1 365 ? -23.376 3.890 34.575 1.00 85.19 365 VAL A O 1
ATOM 2850 N N . GLU A 1 366 ? -22.050 2.262 33.810 1.00 81.06 366 GLU A N 1
ATOM 2851 C CA . GLU A 1 366 ? -21.159 2.241 34.972 1.00 81.06 366 GLU A CA 1
ATOM 2852 C C . GLU A 1 366 ? -20.475 3.590 35.185 1.00 81.06 366 GLU A C 1
ATOM 2854 O O . GLU A 1 366 ? -20.415 4.062 36.314 1.00 81.06 366 GLU A O 1
ATOM 2859 N N . ALA A 1 367 ? -19.987 4.239 34.124 1.00 79.75 367 ALA A N 1
ATOM 2860 C CA . ALA A 1 367 ? -19.375 5.562 34.213 1.00 79.75 367 ALA A CA 1
ATOM 2861 C C . ALA A 1 367 ? -20.377 6.626 34.686 1.00 79.75 367 ALA A C 1
ATOM 2863 O O . ALA A 1 367 ? -20.051 7.406 35.578 1.00 79.75 367 ALA A O 1
ATOM 2864 N N . ALA A 1 368 ? -21.598 6.614 34.147 1.00 77.12 368 ALA A N 1
ATOM 2865 C CA . ALA A 1 368 ? -22.657 7.552 34.518 1.00 77.12 368 ALA A CA 1
ATOM 2866 C C . ALA A 1 368 ? -23.231 7.305 35.925 1.00 77.12 368 ALA A C 1
ATOM 2868 O O . ALA A 1 368 ? -23.826 8.201 36.515 1.00 77.12 368 ALA A O 1
ATOM 2869 N N . THR A 1 369 ? -23.047 6.100 36.471 1.00 72.50 369 THR A N 1
ATOM 2870 C CA . THR A 1 369 ? -23.531 5.709 37.807 1.00 72.50 369 THR A CA 1
ATOM 2871 C C . THR A 1 369 ? -22.411 5.632 38.852 1.00 72.50 369 THR A C 1
ATOM 2873 O O . THR A 1 369 ? -22.690 5.374 40.027 1.00 72.50 369 THR A O 1
ATOM 2876 N N . LYS A 1 370 ? -21.149 5.878 38.458 1.00 60.81 370 LYS A N 1
ATOM 2877 C CA . LYS A 1 370 ? -19.935 5.659 39.269 1.00 60.81 370 LYS A CA 1
ATOM 2878 C C . LYS A 1 370 ? -19.846 6.528 40.522 1.00 60.81 370 LYS A C 1
ATOM 2880 O O . LYS A 1 370 ? -19.146 6.153 41.462 1.00 60.81 370 LYS A O 1
ATOM 2885 N N . ASP A 1 371 ? -20.573 7.640 40.563 1.00 50.25 371 ASP A N 1
ATOM 2886 C CA . ASP A 1 371 ? -20.650 8.516 41.736 1.00 50.25 371 ASP A CA 1
ATOM 2887 C C . ASP A 1 371 ? -21.524 7.940 42.875 1.00 50.25 371 ASP A C 1
ATOM 2889 O O . ASP A 1 371 ? -21.605 8.529 43.956 1.00 50.25 371 ASP A O 1
ATOM 2893 N N . ASN A 1 372 ? -22.128 6.754 42.703 1.00 42.50 372 ASN A N 1
ATOM 2894 C CA . ASN A 1 372 ? -22.959 6.120 43.729 1.00 42.50 372 ASN A CA 1
ATOM 2895 C C . ASN A 1 372 ? -22.153 5.176 44.637 1.00 42.50 372 ASN A C 1
ATOM 2897 O O . ASN A 1 372 ? -21.730 4.077 44.277 1.00 42.50 372 ASN A O 1
ATOM 2901 N N . TYR A 1 373 ? -21.924 5.655 45.857 1.00 42.25 373 TYR A N 1
ATOM 2902 C CA . TYR A 1 373 ? -21.109 5.042 46.899 1.00 42.25 373 TYR A CA 1
ATOM 2903 C C . TYR A 1 373 ? -21.714 3.755 47.491 1.00 42.25 373 TYR A C 1
ATOM 2905 O O . TYR A 1 373 ? -22.751 3.780 48.152 1.00 42.25 373 TYR A O 1
ATOM 2913 N N . ASN A 1 374 ? -20.951 2.657 47.456 1.00 36.19 374 ASN A N 1
ATOM 2914 C CA . ASN A 1 374 ? -21.103 1.569 48.428 1.00 36.19 374 ASN A CA 1
ATOM 2915 C C . ASN A 1 374 ? -20.696 2.073 49.829 1.00 36.19 374 ASN A C 1
ATOM 2917 O O . ASN A 1 374 ? -19.509 2.272 50.106 1.00 36.19 374 ASN A O 1
ATOM 2921 N N . ARG A 1 375 ? -21.663 2.280 50.733 1.00 37.72 375 ARG A N 1
ATOM 2922 C CA . ARG A 1 375 ? -21.423 2.709 52.123 1.00 37.72 375 ARG A CA 1
ATOM 2923 C C . ARG A 1 375 ? -21.510 1.524 53.092 1.00 37.72 375 ARG A C 1
ATOM 2925 O O . ARG A 1 375 ? -22.531 1.274 53.719 1.00 37.72 375 ARG A O 1
ATOM 2932 N N . THR A 1 376 ? -20.400 0.825 53.322 1.00 35.12 376 THR A N 1
ATOM 2933 C CA . THR A 1 376 ? -20.356 -0.235 54.346 1.00 35.12 376 THR A CA 1
ATOM 2934 C C . THR A 1 376 ? -20.479 0.350 55.765 1.00 35.12 376 THR A C 1
ATOM 2936 O O . THR A 1 376 ? -19.481 0.736 56.376 1.00 35.12 376 THR A O 1
ATOM 2939 N N . MET A 1 377 ? -21.689 0.399 56.328 1.00 36.22 377 MET A N 1
ATOM 2940 C CA . MET A 1 377 ? -21.909 0.696 57.749 1.00 36.22 377 MET A CA 1
ATOM 2941 C C . MET A 1 377 ? -21.760 -0.570 58.598 1.00 36.22 377 MET A C 1
ATOM 2943 O O . MET A 1 377 ? -22.720 -1.301 58.814 1.00 36.22 377 MET A O 1
ATOM 2947 N N . VAL A 1 378 ? -20.564 -0.811 59.141 1.00 35.31 378 VAL A N 1
ATOM 2948 C CA . VAL A 1 378 ? -20.366 -1.879 60.134 1.00 35.31 378 VAL A CA 1
ATOM 2949 C C . VAL A 1 378 ? -20.976 -1.439 61.469 1.00 35.31 378 VAL A C 1
ATOM 2951 O O . VAL A 1 378 ? -20.312 -0.803 62.287 1.00 35.31 378 VAL A O 1
ATOM 2954 N N . GLU A 1 379 ? -22.241 -1.785 61.713 1.00 33.88 379 GLU A N 1
ATOM 2955 C CA . GLU A 1 379 ? -22.783 -1.787 63.075 1.00 33.88 379 GLU A CA 1
ATOM 2956 C C . GLU A 1 379 ? -22.041 -2.870 63.871 1.00 33.88 379 GLU A C 1
ATOM 2958 O O . GLU A 1 379 ? -22.226 -4.066 63.647 1.00 33.88 379 GLU A O 1
ATOM 2963 N N . ALA A 1 380 ? -21.149 -2.456 64.776 1.00 30.44 380 ALA A N 1
ATOM 2964 C CA . ALA A 1 380 ? -20.562 -3.372 65.745 1.00 30.44 380 ALA A CA 1
ATOM 2965 C C . ALA A 1 380 ? -21.696 -4.000 66.579 1.00 30.44 380 ALA A C 1
ATOM 2967 O O . ALA A 1 380 ? -22.639 -3.284 66.940 1.00 30.44 380 ALA A O 1
ATOM 2968 N N . PRO A 1 381 ? -21.628 -5.306 66.906 1.00 27.42 381 PRO A N 1
ATOM 2969 C CA . PRO A 1 381 ? -22.631 -5.934 67.753 1.00 27.42 381 PRO A CA 1
ATOM 2970 C C . PRO A 1 381 ? -22.765 -5.119 69.038 1.00 27.42 381 PRO A C 1
ATOM 2972 O O . PRO A 1 381 ? -21.756 -4.695 69.607 1.00 27.42 381 PRO A O 1
ATOM 2975 N N . LYS A 1 382 ? -24.009 -4.867 69.470 1.00 30.39 382 LYS A N 1
ATOM 2976 C CA . LYS A 1 382 ? -24.297 -4.244 70.766 1.00 30.39 382 LYS A CA 1
ATOM 2977 C C . LYS A 1 382 ? -23.528 -5.024 71.830 1.00 30.39 382 LYS A C 1
ATOM 2979 O O . LYS A 1 382 ? -23.931 -6.122 72.197 1.00 30.39 382 LYS A O 1
ATOM 2984 N N . ALA A 1 383 ? -22.409 -4.466 72.285 1.00 26.42 383 ALA A N 1
ATOM 2985 C CA . ALA A 1 383 ? -21.716 -4.979 73.445 1.00 26.42 383 ALA A CA 1
ATOM 2986 C C . ALA A 1 383 ? -22.670 -4.796 74.621 1.00 26.42 383 ALA A C 1
ATOM 2988 O O . ALA A 1 383 ? -23.072 -3.668 74.931 1.00 26.42 383 ALA A O 1
ATOM 2989 N N . ASP A 1 384 ? -23.062 -5.918 75.219 1.00 26.06 384 ASP A N 1
ATOM 2990 C CA . ASP A 1 384 ? -23.758 -5.923 76.490 1.00 26.06 384 ASP A CA 1
ATOM 2991 C C . ASP A 1 384 ? -22.978 -5.043 77.472 1.00 26.06 384 ASP A C 1
ATOM 2993 O O . ASP A 1 384 ? -21.751 -5.077 77.575 1.00 26.06 384 ASP A O 1
ATOM 2997 N N . THR A 1 385 ? -23.726 -4.161 78.114 1.00 32.12 385 THR A N 1
ATOM 2998 C CA . THR A 1 385 ? -23.272 -3.058 78.957 1.00 32.12 385 THR A CA 1
ATOM 2999 C C . THR A 1 385 ? -22.161 -3.431 79.939 1.00 32.12 385 THR A C 1
ATOM 3001 O O . THR A 1 385 ? -22.332 -4.391 80.681 1.00 32.12 385 THR A O 1
ATOM 3004 N N . THR A 1 386 ? -21.113 -2.596 80.056 1.00 28.56 386 THR A N 1
ATOM 3005 C CA . THR A 1 386 ? -20.628 -2.000 81.333 1.00 28.56 386 THR A CA 1
ATOM 3006 C C . THR A 1 386 ? -19.350 -1.151 81.164 1.00 28.56 386 THR A C 1
ATOM 3008 O O . THR A 1 386 ? -18.238 -1.588 81.417 1.00 28.56 386 THR A O 1
ATOM 3011 N N . SER A 1 387 ? -19.496 0.112 80.755 1.00 28.11 387 SER A N 1
ATOM 3012 C CA . SER A 1 387 ? -18.884 1.292 81.405 1.00 28.11 387 SER A CA 1
ATOM 3013 C C . SER A 1 387 ? -19.212 2.540 80.576 1.00 28.11 387 SER A C 1
ATOM 3015 O O . SER A 1 387 ? -18.920 2.647 79.389 1.00 28.11 387 SER A O 1
ATOM 3017 N N . LYS A 1 388 ? -19.940 3.473 81.192 1.00 41.19 388 LYS A N 1
ATOM 3018 C CA . LYS A 1 388 ? -20.331 4.751 80.592 1.00 41.19 388 LYS A CA 1
ATOM 3019 C C . LYS A 1 388 ? -19.110 5.672 80.595 1.00 41.19 388 LYS A C 1
ATOM 3021 O O . LYS A 1 388 ? -18.734 6.081 81.686 1.00 41.19 388 LYS A O 1
ATOM 3026 N N . THR A 1 389 ? -18.524 5.999 79.438 1.00 37.38 389 THR A N 1
ATOM 3027 C CA . THR A 1 389 ? -17.994 7.357 79.113 1.00 37.38 389 THR A CA 1
ATOM 3028 C C . THR A 1 389 ? -17.279 7.477 77.761 1.00 37.38 389 THR A C 1
ATOM 3030 O O . THR A 1 389 ? -17.098 8.601 77.301 1.00 37.38 389 THR A O 1
ATOM 3033 N N . GLU A 1 390 ? -16.938 6.389 77.064 1.00 34.91 390 GLU A N 1
ATOM 3034 C CA . GLU A 1 390 ? -16.251 6.488 75.764 1.00 34.91 390 GLU A CA 1
ATOM 3035 C C . GLU A 1 390 ? -16.999 5.762 74.642 1.00 34.91 390 GLU A C 1
ATOM 3037 O O . GLU A 1 390 ? -17.298 4.572 74.728 1.00 34.91 390 GLU A O 1
ATOM 3042 N N . ARG A 1 391 ? -17.287 6.492 73.556 1.00 39.97 391 ARG A N 1
ATOM 3043 C CA . ARG A 1 391 ? -17.674 5.920 72.263 1.00 39.97 391 ARG A CA 1
ATOM 3044 C C . ARG A 1 391 ? -16.563 6.220 71.265 1.00 39.97 391 ARG A C 1
ATOM 3046 O O . ARG A 1 391 ? -16.340 7.368 70.897 1.00 39.97 391 ARG A O 1
ATOM 3053 N N . VAL A 1 392 ? -15.872 5.177 70.819 1.00 36.06 392 VAL A N 1
ATOM 3054 C CA . VAL A 1 392 ? -14.908 5.271 69.719 1.00 36.06 392 VAL A CA 1
ATOM 3055 C C . VAL A 1 392 ? -15.656 4.958 68.428 1.00 36.06 392 VAL A C 1
ATOM 3057 O O . VAL A 1 392 ? -16.100 3.829 68.234 1.00 36.06 392 VAL A O 1
ATOM 3060 N N . VAL A 1 393 ? -15.818 5.953 67.555 1.00 37.84 393 VAL A N 1
ATOM 3061 C CA . VAL A 1 393 ? -16.424 5.769 66.230 1.00 37.84 393 VAL A CA 1
ATOM 3062 C C . VAL A 1 393 ? -15.309 5.806 65.190 1.00 37.84 393 VAL A C 1
ATOM 3064 O O . VAL A 1 393 ? -14.527 6.753 65.141 1.00 37.84 393 VAL A O 1
ATOM 3067 N N . THR A 1 394 ? -15.209 4.751 64.380 1.00 35.72 394 THR A N 1
ATOM 3068 C CA . THR A 1 394 ? -14.208 4.646 63.310 1.00 35.72 394 THR A CA 1
ATOM 3069 C C . THR A 1 394 ? -14.929 4.701 61.969 1.00 35.72 394 THR A C 1
ATOM 3071 O O . THR A 1 394 ? -15.660 3.772 61.638 1.00 35.72 394 THR A O 1
ATOM 3074 N N . ALA A 1 395 ? -14.739 5.777 61.203 1.00 36.62 395 ALA A N 1
ATOM 3075 C CA . ALA A 1 395 ? -15.211 5.856 59.825 1.00 36.62 395 ALA A CA 1
ATOM 3076 C C . ALA A 1 395 ? -14.146 5.235 58.904 1.00 36.62 395 ALA A C 1
ATOM 3078 O O . ALA A 1 395 ? -13.035 5.749 58.777 1.00 36.62 395 ALA A O 1
ATOM 3079 N N . GLY A 1 396 ? -14.458 4.090 58.297 1.00 33.03 396 GLY A N 1
ATOM 3080 C CA . GLY A 1 396 ? -13.615 3.460 57.282 1.00 33.03 396 GLY A CA 1
ATOM 3081 C C . GLY A 1 396 ? -14.244 3.619 55.905 1.00 33.03 396 GLY A C 1
ATOM 3082 O O . GLY A 1 396 ? -15.438 3.378 55.755 1.00 33.03 396 GLY A O 1
ATOM 3083 N N . ILE A 1 397 ? -13.450 3.985 54.900 1.00 32.22 397 ILE A N 1
ATOM 3084 C CA . ILE A 1 397 ? -13.848 3.856 53.494 1.00 32.22 397 ILE A CA 1
ATOM 3085 C C . ILE A 1 397 ? -13.197 2.567 52.987 1.00 32.22 397 ILE A C 1
ATOM 3087 O O . ILE A 1 397 ? -11.983 2.388 53.104 1.00 32.22 397 ILE A O 1
ATOM 3091 N N . GLN A 1 398 ? -13.985 1.636 52.455 1.00 30.39 398 GLN A N 1
ATOM 3092 C CA . GLN A 1 398 ? -13.439 0.479 51.746 1.00 30.39 398 GLN A CA 1
ATOM 3093 C C . GLN A 1 398 ? -13.392 0.781 50.253 1.00 30.39 398 GLN A C 1
ATOM 3095 O O . GLN A 1 398 ? -14.394 1.170 49.666 1.00 30.39 398 GLN A O 1
ATOM 3100 N N . GLY A 1 399 ? -12.214 0.594 49.660 1.00 28.34 399 GLY A N 1
ATOM 3101 C CA . GLY A 1 399 ? -11.999 0.685 48.221 1.00 28.34 399 GLY A CA 1
ATOM 3102 C C . GLY A 1 399 ? -11.443 -0.631 47.686 1.00 28.34 399 GLY A C 1
ATOM 3103 O O . GLY A 1 399 ? -10.752 -1.370 48.397 1.00 28.34 399 GLY A O 1
ATOM 3104 N N . ILE A 1 400 ? -11.744 -0.934 46.426 1.00 28.02 400 ILE A N 1
ATOM 3105 C CA . ILE A 1 400 ? -11.111 -2.036 45.700 1.00 28.02 400 ILE A CA 1
ATOM 3106 C C . ILE A 1 400 ? -9.894 -1.454 44.981 1.00 28.02 400 ILE A C 1
ATOM 3108 O O . ILE A 1 400 ? -10.033 -0.549 44.166 1.00 28.02 400 ILE A O 1
ATOM 3112 N N . VAL A 1 401 ? -8.705 -1.961 45.308 1.00 30.44 401 VAL A N 1
ATOM 3113 C CA . VAL A 1 401 ? -7.450 -1.627 44.620 1.00 30.44 401 VAL A CA 1
ATOM 3114 C C . VAL A 1 401 ? -6.794 -2.946 44.231 1.00 30.44 401 VAL A C 1
ATOM 3116 O O . VAL A 1 401 ? -6.616 -3.818 45.084 1.00 30.44 401 VAL A O 1
ATOM 3119 N N . ASP A 1 402 ? -6.489 -3.112 42.946 1.00 27.62 402 ASP A N 1
ATOM 3120 C CA . ASP A 1 402 ? -5.858 -4.310 42.370 1.00 27.62 402 ASP A CA 1
ATOM 3121 C C . ASP A 1 402 ? -6.615 -5.619 42.663 1.00 27.62 402 ASP A C 1
ATOM 3123 O O . ASP A 1 402 ? -6.037 -6.620 43.095 1.00 27.62 402 ASP A O 1
ATOM 3127 N N . GLY A 1 403 ? -7.945 -5.602 42.513 1.00 27.30 403 GLY A N 1
ATOM 3128 C CA . GLY A 1 403 ? -8.794 -6.786 42.716 1.00 27.30 403 GLY A CA 1
ATOM 3129 C C . GLY A 1 403 ? -8.849 -7.299 44.162 1.00 27.30 403 GLY A C 1
ATOM 3130 O O . GLY A 1 403 ? -9.432 -8.351 44.423 1.00 27.30 403 GLY A O 1
ATOM 3131 N N . LYS A 1 404 ? -8.269 -6.570 45.126 1.00 24.81 404 LYS A N 1
ATOM 3132 C CA . LYS A 1 404 ? -8.293 -6.906 46.555 1.00 24.81 404 LYS A CA 1
ATOM 3133 C C . LYS A 1 404 ? -9.003 -5.808 47.344 1.00 24.81 404 LYS A C 1
ATOM 3135 O O . LYS A 1 404 ? -8.745 -4.618 47.164 1.00 24.81 404 LYS A O 1
ATOM 3140 N N . ARG 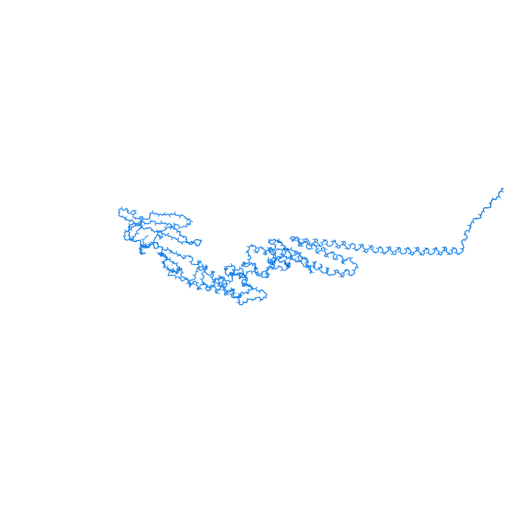A 1 405 ? -9.891 -6.204 48.266 1.00 31.20 405 ARG A N 1
ATOM 3141 C CA . ARG A 1 405 ? -10.525 -5.271 49.213 1.00 31.20 405 ARG A CA 1
ATOM 3142 C C . ARG A 1 405 ? -9.450 -4.688 50.134 1.00 31.20 405 ARG A C 1
ATOM 3144 O O . ARG A 1 405 ? -8.878 -5.419 50.944 1.00 31.20 405 ARG A O 1
ATOM 3151 N N . LYS A 1 406 ? -9.199 -3.380 50.044 1.00 29.14 406 LYS A N 1
ATOM 3152 C CA . LYS A 1 406 ? -8.375 -2.645 51.011 1.00 29.14 406 LYS A CA 1
ATOM 3153 C C . LYS A 1 406 ? -9.270 -1.725 51.837 1.00 29.14 406 LYS A C 1
ATOM 3155 O O . LYS A 1 406 ? -10.085 -0.969 51.316 1.00 29.14 406 LYS A O 1
ATOM 3160 N N . THR A 1 407 ? -9.129 -1.812 53.158 1.00 35.44 407 THR A N 1
ATOM 3161 C CA . THR A 1 407 ? -9.790 -0.881 54.080 1.00 35.44 407 THR A CA 1
ATOM 3162 C C . THR A 1 407 ? -8.879 0.324 54.244 1.00 35.44 407 THR A C 1
ATOM 3164 O O . THR A 1 407 ? -7.768 0.182 54.753 1.00 35.44 407 THR A O 1
ATOM 3167 N N . PHE A 1 408 ? -9.331 1.492 53.797 1.00 34.75 408 PHE A N 1
ATOM 3168 C CA . PHE A 1 408 ? -8.628 2.750 53.996 1.00 34.75 408 PHE A CA 1
ATOM 3169 C C . PHE A 1 408 ? -9.252 3.450 55.203 1.00 34.75 408 PHE A C 1
ATOM 3171 O O . PHE A 1 408 ? -10.375 3.958 55.161 1.00 34.75 408 PHE A O 1
ATOM 3178 N N . THR A 1 409 ? -8.534 3.440 56.322 1.00 36.12 409 THR A N 1
ATOM 3179 C CA . THR A 1 409 ? -8.962 4.146 57.531 1.00 36.12 409 THR A CA 1
ATOM 3180 C C . THR A 1 409 ? -8.715 5.638 57.328 1.00 36.12 409 THR A C 1
ATOM 3182 O O . THR A 1 409 ? -7.581 6.101 57.454 1.00 36.12 409 THR A O 1
ATOM 3185 N N . LYS A 1 410 ? -9.756 6.412 57.002 1.00 35.50 410 LYS A N 1
ATOM 3186 C CA . LYS A 1 410 ? -9.648 7.873 56.892 1.00 35.50 410 LYS A CA 1
ATOM 3187 C C . LYS A 1 410 ? -9.820 8.494 58.281 1.00 35.50 410 LYS A C 1
ATOM 3189 O O . LYS A 1 410 ? -10.839 9.093 58.588 1.00 35.50 410 LYS A O 1
ATOM 3194 N N . GLY A 1 411 ? -8.799 8.315 59.118 1.00 41.31 411 GLY A N 1
ATOM 3195 C CA . GLY A 1 411 ? -8.722 8.887 60.464 1.00 41.31 411 GLY A CA 1
ATOM 3196 C C . GLY A 1 411 ? -9.660 8.238 61.490 1.00 41.31 411 GLY A C 1
ATOM 3197 O O . GLY A 1 411 ? -10.731 7.727 61.182 1.00 41.31 411 GLY A O 1
ATOM 3198 N N . SER A 1 412 ? -9.238 8.251 62.751 1.00 39.19 412 SER A N 1
ATOM 3199 C CA . SER A 1 412 ? -10.078 7.887 63.893 1.00 39.19 412 SER A CA 1
ATOM 3200 C C . SER A 1 412 ? -10.341 9.144 64.713 1.00 39.19 412 SER A C 1
ATOM 3202 O O . SER A 1 412 ? -9.395 9.728 65.244 1.00 39.19 412 SER A O 1
ATOM 3204 N N . THR A 1 413 ? -11.599 9.561 64.842 1.00 40.00 413 THR A N 1
ATOM 3205 C CA . THR A 1 413 ? -11.969 10.680 65.717 1.00 40.00 413 THR A CA 1
ATOM 3206 C C . THR A 1 413 ? -12.509 10.125 67.029 1.00 40.00 413 THR A C 1
ATOM 3208 O O . THR A 1 413 ? -13.529 9.440 67.056 1.00 40.00 413 THR A O 1
ATOM 3211 N N . ARG A 1 414 ? -11.816 10.410 68.138 1.00 43.81 414 ARG A N 1
ATOM 3212 C CA . ARG A 1 414 ? -12.324 10.112 69.484 1.00 43.81 414 ARG A CA 1
ATOM 3213 C C . ARG A 1 414 ? -13.194 11.263 69.966 1.00 43.81 414 ARG A C 1
ATOM 3215 O O . ARG A 1 414 ? -12.719 12.396 70.072 1.00 43.81 414 ARG A O 1
ATOM 3222 N N . VAL A 1 415 ? -14.447 10.946 70.274 1.00 43.47 415 VAL A N 1
ATOM 3223 C CA . VAL A 1 415 ? -15.403 11.870 70.880 1.00 43.47 415 VAL A CA 1
ATOM 3224 C C . VAL A 1 415 ? -15.711 11.375 72.285 1.00 43.47 415 VAL A C 1
ATOM 3226 O O . VAL A 1 415 ? -16.141 10.235 72.472 1.00 43.47 415 VAL A O 1
ATOM 3229 N N . LYS A 1 416 ? -15.481 12.235 73.275 1.00 47.75 416 LYS A N 1
ATOM 3230 C CA . LYS A 1 416 ? -15.788 11.955 74.674 1.00 47.75 416 LYS A CA 1
ATOM 3231 C C . LYS A 1 416 ? -17.007 12.757 75.093 1.00 47.75 416 LYS A C 1
ATOM 3233 O O . LYS A 1 416 ? -17.084 13.954 74.825 1.00 47.75 416 LYS A O 1
ATOM 3238 N N . ILE A 1 417 ? -17.957 12.094 75.745 1.00 52.81 417 ILE A N 1
ATOM 3239 C CA . ILE A 1 417 ? -19.096 12.778 76.357 1.00 52.81 417 ILE A CA 1
ATOM 3240 C C . ILE A 1 417 ? -18.616 13.318 77.699 1.00 52.81 417 ILE A C 1
ATOM 3242 O O . ILE A 1 417 ? -18.097 12.560 78.521 1.00 52.81 417 ILE A O 1
ATOM 3246 N N . VAL A 1 418 ? -18.764 14.621 77.893 1.00 53.53 418 VAL A N 1
ATOM 3247 C CA . VAL A 1 418 ? -18.316 15.342 79.083 1.00 53.53 418 VAL A CA 1
ATOM 3248 C C . VAL A 1 418 ? -19.513 15.927 79.820 1.00 53.53 418 VAL A C 1
ATOM 3250 O O . VAL A 1 418 ? -20.489 16.359 79.205 1.00 53.53 418 VAL A O 1
ATOM 3253 N N . ASP A 1 419 ? -19.428 15.892 81.146 1.00 57.03 419 ASP A N 1
ATOM 3254 C CA . ASP A 1 419 ? -20.346 16.606 82.025 1.00 57.03 419 ASP A CA 1
ATOM 3255 C C . ASP A 1 419 ? -19.840 18.043 82.197 1.00 57.03 419 ASP A C 1
ATOM 3257 O O . ASP A 1 419 ? -18.630 18.260 82.300 1.00 57.03 419 ASP A O 1
ATOM 3261 N N . THR A 1 420 ? -20.745 19.019 82.177 1.00 55.22 420 THR A N 1
ATOM 3262 C CA . THR A 1 420 ? -20.400 20.451 82.224 1.00 55.22 420 THR A CA 1
ATOM 3263 C C . THR A 1 420 ? -20.476 21.039 83.627 1.00 55.22 420 THR A C 1
ATOM 3265 O O . THR A 1 420 ? -20.239 22.234 83.807 1.00 55.22 420 THR A O 1
ATOM 3268 N N . GLU A 1 421 ? -20.798 20.223 84.633 1.00 56.12 421 GLU A N 1
ATOM 3269 C CA . GLU A 1 421 ? -20.859 20.655 86.027 1.00 56.12 421 GLU A CA 1
ATOM 3270 C C . GLU A 1 421 ? -19.480 21.162 86.503 1.00 56.12 421 GLU A C 1
ATOM 3272 O O . GLU A 1 421 ? -18.501 20.420 86.567 1.00 56.12 421 GLU A O 1
ATOM 3277 N N . GLY A 1 422 ? -19.392 22.465 86.801 1.00 54.44 422 GLY A N 1
ATOM 3278 C CA . GLY A 1 422 ? -18.160 23.133 87.241 1.00 54.44 422 GLY A CA 1
ATOM 3279 C C . GLY A 1 422 ? -17.259 23.692 86.129 1.00 54.44 422 GLY A C 1
ATOM 3280 O O . GLY A 1 422 ? -16.177 24.193 86.439 1.00 54.44 422 GLY A O 1
ATOM 3281 N N . MET A 1 423 ? -17.672 23.636 84.857 1.00 66.38 423 MET A N 1
ATOM 3282 C CA . MET A 1 423 ? -16.960 24.287 83.745 1.00 66.38 423 MET A CA 1
ATOM 3283 C C . MET A 1 423 ? -17.338 25.772 83.615 1.00 66.38 423 MET A C 1
ATOM 3285 O O . MET A 1 423 ? -18.430 26.177 84.004 1.00 66.38 423 MET A O 1
ATOM 3289 N N . SER A 1 424 ? -16.436 26.590 83.060 1.00 65.44 424 SER A N 1
ATOM 3290 C CA . SER A 1 424 ? -16.741 27.989 82.732 1.00 65.44 424 SER A CA 1
ATOM 3291 C C . SER A 1 424 ? -17.641 28.074 81.492 1.00 65.44 424 SER A C 1
ATOM 3293 O O . SER A 1 424 ? -17.517 27.244 80.588 1.00 65.44 424 SER A O 1
ATOM 3295 N N . ASP A 1 425 ? -18.503 29.093 81.404 1.00 59.88 425 ASP A N 1
ATOM 3296 C CA . ASP A 1 425 ? -19.368 29.320 80.228 1.00 59.88 425 ASP A CA 1
ATOM 3297 C C . ASP A 1 425 ? -18.554 29.405 78.922 1.00 59.88 425 ASP A C 1
ATOM 3299 O O . ASP A 1 425 ? -18.978 28.942 77.862 1.00 59.88 425 ASP A O 1
ATOM 3303 N N . GLU A 1 426 ? -17.335 29.938 79.016 1.00 53.16 426 GLU A N 1
ATOM 3304 C CA . GLU A 1 426 ? -16.396 30.092 77.907 1.00 53.16 426 GLU A CA 1
ATOM 3305 C C . GLU A 1 426 ? -15.813 28.751 77.423 1.00 53.16 426 GLU A C 1
ATOM 3307 O O . GLU A 1 426 ? -15.465 28.603 76.249 1.00 53.16 426 GLU A O 1
ATOM 3312 N N . ASP A 1 427 ? -15.725 27.750 78.302 1.00 51.44 427 ASP A N 1
ATOM 3313 C CA . ASP A 1 427 ? -15.286 26.397 77.955 1.00 51.44 427 ASP A CA 1
ATOM 3314 C C . ASP A 1 427 ? -16.443 25.496 77.521 1.00 51.44 427 ASP A C 1
ATOM 3316 O O . ASP A 1 427 ? -16.242 24.641 76.658 1.00 51.44 427 ASP A O 1
ATOM 3320 N N . ILE A 1 428 ? -17.654 25.719 78.041 1.00 54.41 428 ILE A N 1
ATOM 3321 C CA . ILE A 1 428 ? -18.878 25.051 77.572 1.00 54.41 428 ILE A CA 1
ATOM 3322 C C . ILE A 1 428 ? -19.174 25.451 76.119 1.00 54.41 428 ILE A C 1
ATOM 3324 O O . ILE A 1 428 ? -19.501 24.590 75.303 1.00 54.41 428 ILE A O 1
ATOM 3328 N N . ALA A 1 429 ? -18.953 26.720 75.754 1.00 53.75 429 ALA A N 1
ATOM 3329 C CA . ALA A 1 429 ? -19.135 27.224 74.388 1.00 53.75 429 ALA A CA 1
ATOM 3330 C C . ALA A 1 429 ? -18.218 26.565 73.335 1.00 53.75 429 ALA A C 1
ATOM 3332 O O . ALA A 1 429 ? -18.486 26.656 72.138 1.00 53.75 429 ALA A O 1
ATOM 3333 N N . LYS A 1 430 ? -17.136 25.894 73.758 1.00 49.00 430 LYS A N 1
ATOM 3334 C CA . LYS A 1 430 ? -16.206 25.169 72.870 1.00 49.00 430 LYS A CA 1
ATOM 3335 C C . LYS A 1 430 ? -16.598 23.698 72.665 1.00 49.00 430 LYS A C 1
ATOM 3337 O O . LYS A 1 430 ? -15.895 22.981 71.950 1.00 49.00 430 LYS A O 1
ATOM 3342 N N . LEU A 1 431 ? -17.665 23.229 73.314 1.00 52.41 431 LEU A N 1
ATOM 3343 C CA . LEU A 1 431 ? -18.160 21.854 73.230 1.00 52.41 431 LEU A CA 1
ATOM 3344 C C . LEU A 1 431 ? -19.324 21.737 72.240 1.00 52.41 431 LEU A C 1
ATOM 3346 O O . LEU A 1 431 ? -20.023 22.705 71.962 1.00 52.41 431 LEU A O 1
ATOM 3350 N N . ILE A 1 432 ? -19.552 20.527 71.726 1.00 54.62 432 ILE A N 1
ATOM 3351 C CA . ILE A 1 432 ? -20.683 20.242 70.835 1.00 54.62 432 ILE A CA 1
ATOM 3352 C C . ILE A 1 432 ? -21.890 19.861 71.707 1.00 54.62 432 ILE A C 1
ATOM 3354 O O . ILE A 1 432 ? -21.803 18.850 72.413 1.00 54.62 432 ILE A O 1
ATOM 3358 N N . PRO A 1 433 ? -22.992 20.632 71.701 1.00 49.28 433 PRO A N 1
ATOM 3359 C CA . PRO A 1 433 ? -24.183 20.293 72.470 1.00 49.28 433 PRO A CA 1
ATOM 3360 C C . PRO A 1 433 ? -24.860 19.042 71.898 1.00 49.28 433 PRO A C 1
ATOM 3362 O O . PRO A 1 433 ? -24.936 18.848 70.687 1.00 49.28 433 PRO A O 1
ATOM 3365 N N . LEU A 1 434 ? -25.342 18.185 72.792 1.00 53.03 434 LEU A N 1
ATOM 3366 C CA . LEU A 1 434 ? -26.109 16.979 72.498 1.00 53.03 434 LEU A CA 1
ATOM 3367 C C . LEU A 1 434 ? -27.494 17.082 73.152 1.00 53.03 434 LEU A C 1
ATOM 3369 O O . LEU A 1 434 ? -27.704 17.856 74.089 1.00 53.03 434 LEU A O 1
ATOM 3373 N N . ASP A 1 435 ? -28.418 16.227 72.719 1.00 46.75 435 ASP A N 1
ATOM 3374 C CA . ASP A 1 435 ? -29.728 16.088 73.356 1.00 46.75 435 ASP A CA 1
ATOM 3375 C C . ASP A 1 435 ? -29.640 15.818 74.866 1.00 46.75 435 ASP A C 1
ATOM 3377 O O . ASP A 1 435 ? -28.758 15.102 75.356 1.00 46.75 435 ASP A O 1
ATOM 3381 N N . ASN A 1 436 ? -30.630 16.332 75.602 1.00 53.81 436 ASN A N 1
ATOM 3382 C CA . ASN A 1 436 ? -30.787 16.164 77.052 1.00 53.81 436 ASN A CA 1
ATOM 3383 C C . ASN A 1 436 ? -29.649 16.764 77.905 1.00 53.81 436 ASN A C 1
ATOM 3385 O O . ASN A 1 436 ? -29.286 16.195 78.936 1.00 53.81 436 ASN A O 1
ATOM 3389 N N . GLY A 1 437 ? -29.096 17.912 77.494 1.00 52.97 437 GLY A N 1
ATOM 3390 C CA . GLY A 1 437 ? -28.186 18.717 78.323 1.00 52.97 437 GLY A CA 1
ATOM 3391 C C . GLY A 1 437 ? -26.773 18.146 78.469 1.00 52.97 437 GLY A C 1
ATOM 3392 O O . GLY A 1 437 ? -26.096 18.433 79.452 1.00 52.97 437 GLY A O 1
ATOM 3393 N N . LYS A 1 438 ? -26.331 17.317 77.518 1.00 56.59 438 LYS A N 1
ATOM 3394 C CA . LYS A 1 438 ? -24.984 16.728 77.493 1.00 56.59 438 LYS A CA 1
ATOM 3395 C C . LYS A 1 438 ? -24.123 17.397 76.437 1.00 56.59 438 LYS A C 1
ATOM 3397 O O . LYS A 1 438 ? -24.642 17.923 75.462 1.00 56.59 438 LYS A O 1
ATOM 3402 N N . TYR A 1 439 ? -22.808 17.313 76.599 1.00 55.78 439 TYR A N 1
ATOM 3403 C CA . TYR A 1 439 ? -21.863 17.942 75.685 1.00 55.78 439 TYR A CA 1
ATOM 3404 C C . TYR A 1 439 ? -20.777 16.956 75.255 1.00 55.78 439 TYR A C 1
ATOM 3406 O O . TYR A 1 439 ? -20.403 16.040 75.993 1.00 55.78 439 TYR A O 1
ATOM 3414 N N . ALA A 1 440 ? -20.277 17.119 74.036 1.00 55.66 440 ALA A N 1
ATOM 3415 C CA . ALA A 1 440 ? -19.207 16.311 73.472 1.00 55.66 440 ALA A CA 1
ATOM 3416 C C . ALA A 1 440 ? -17.937 17.137 73.262 1.00 55.66 440 ALA A C 1
ATOM 3418 O O . ALA A 1 440 ? -17.973 18.265 72.765 1.00 55.66 440 ALA A O 1
ATOM 3419 N N . ARG A 1 441 ? -16.793 16.531 73.594 1.00 52.09 441 ARG A N 1
ATOM 3420 C CA . ARG A 1 441 ? -15.454 17.060 73.330 1.00 52.09 441 ARG A CA 1
ATOM 3421 C C . ARG A 1 441 ? -14.718 16.145 72.358 1.00 52.09 441 ARG A C 1
ATOM 3423 O O . ARG A 1 441 ? -14.659 14.932 72.557 1.00 52.09 441 ARG A O 1
ATOM 3430 N N . VAL A 1 442 ? -14.121 16.729 71.323 1.00 52.06 442 VAL A N 1
ATOM 3431 C CA . VAL A 1 442 ? -13.239 16.008 70.395 1.00 52.06 442 VAL A CA 1
ATOM 3432 C C . VAL A 1 442 ? -11.819 16.024 70.962 1.00 52.06 442 VAL A C 1
ATOM 3434 O O . VAL A 1 442 ? -11.251 17.095 71.160 1.00 52.06 442 VAL A O 1
ATOM 3437 N N . GLU A 1 443 ? -11.245 14.852 71.243 1.00 43.88 443 GLU A N 1
ATOM 3438 C CA . GLU A 1 443 ? -9.936 14.749 71.915 1.00 43.88 443 GLU A CA 1
ATOM 3439 C C . GLU A 1 443 ? -8.758 14.513 70.955 1.00 43.88 443 GLU A C 1
ATOM 3441 O O . GLU A 1 443 ? -7.609 14.660 71.364 1.00 43.88 443 GLU A O 1
ATOM 3446 N N . ASN A 1 444 ? -8.991 14.187 69.674 1.00 42.62 444 ASN A N 1
ATOM 3447 C CA . ASN A 1 444 ? -7.896 14.095 68.701 1.00 42.62 444 ASN A CA 1
ATOM 3448 C C . ASN A 1 444 ? -8.345 14.256 67.235 1.00 42.62 444 ASN A C 1
ATOM 3450 O O . ASN A 1 444 ? -9.272 13.576 66.788 1.00 42.62 444 ASN A O 1
ATOM 3454 N N . LYS A 1 445 ? -7.637 15.110 66.478 1.00 40.66 445 LYS A N 1
ATOM 3455 C CA . LYS A 1 445 ? -7.648 15.172 65.004 1.00 40.66 445 LYS A CA 1
ATOM 3456 C C . LYS A 1 445 ? -6.344 14.540 64.518 1.00 40.66 445 LYS A C 1
ATOM 3458 O O . LYS A 1 445 ? -5.295 15.168 64.601 1.00 40.66 445 LYS A O 1
ATOM 3463 N N . THR A 1 446 ? -6.379 13.311 64.012 1.00 34.62 446 THR A N 1
ATOM 3464 C CA . THR A 1 446 ? -5.224 12.770 63.282 1.00 34.62 446 THR A CA 1
ATOM 3465 C C . THR A 1 446 ? -5.316 13.238 61.832 1.00 34.62 446 THR A C 1
ATOM 3467 O O . THR A 1 446 ? -6.073 12.682 61.041 1.00 34.62 446 THR A O 1
ATOM 3470 N N . THR A 1 447 ? -4.580 14.294 61.487 1.00 35.59 447 THR A N 1
ATOM 3471 C CA . THR A 1 447 ? -4.350 14.712 60.100 1.00 35.59 447 THR A CA 1
ATOM 3472 C C . THR A 1 447 ? -3.290 13.788 59.504 1.00 35.59 447 THR A C 1
ATOM 3474 O O . THR A 1 447 ? -2.138 13.822 59.927 1.00 35.59 447 THR A O 1
ATOM 3477 N N . LEU A 1 448 ? -3.654 12.964 58.523 1.00 25.81 448 LEU A N 1
ATOM 3478 C CA . LEU A 1 448 ? -2.683 12.357 57.612 1.00 25.81 448 LEU A CA 1
ATOM 3479 C C . LEU A 1 448 ? -2.982 12.886 56.215 1.00 25.81 448 LEU A C 1
ATOM 3481 O O . LEU A 1 448 ? -4.093 12.749 55.707 1.00 25.81 448 LEU A O 1
ATOM 3485 N N . GLY A 1 449 ? -1.997 13.607 55.683 1.00 26.86 449 GLY A N 1
ATOM 3486 C CA . GLY A 1 449 ? -2.101 14.375 54.457 1.00 26.86 449 GLY A CA 1
ATOM 3487 C C . GLY A 1 449 ? -2.271 13.500 53.224 1.00 26.86 449 GLY A C 1
ATOM 3488 O O . GLY A 1 449 ? -1.700 12.420 53.143 1.00 26.86 449 GLY A O 1
ATOM 3489 N N . TRP A 1 450 ? -3.038 14.029 52.278 1.00 22.77 450 TRP A N 1
ATOM 3490 C CA . TRP A 1 450 ? -2.603 14.336 50.917 1.00 22.77 450 TRP A CA 1
ATOM 3491 C C . TRP A 1 450 ? -3.368 15.596 50.483 1.00 22.77 450 TRP A C 1
ATOM 3493 O O . TRP A 1 450 ? -4.540 15.766 50.821 1.00 22.77 450 TRP A O 1
ATOM 3503 N N . SER A 1 451 ? -2.656 16.529 49.857 1.00 26.03 451 SER A N 1
ATOM 3504 C CA . SER A 1 451 ? -3.128 17.859 49.478 1.00 26.03 451 SER A CA 1
ATOM 3505 C C . SER A 1 451 ? -3.916 17.830 48.170 1.00 26.03 451 SER A C 1
ATOM 3507 O O . SER A 1 451 ? -3.379 17.391 47.158 1.00 26.03 451 SER A O 1
ATOM 3509 N N . ALA A 1 452 ? -5.127 18.380 48.193 1.00 23.98 452 ALA A N 1
ATOM 3510 C CA . ALA A 1 452 ? -5.654 19.267 47.156 1.00 23.98 452 ALA A CA 1
ATOM 3511 C C . ALA A 1 452 ? -6.861 20.007 47.756 1.00 23.98 452 ALA A C 1
ATOM 3513 O O . ALA A 1 452 ? -7.954 19.465 47.879 1.00 23.98 452 ALA A O 1
ATOM 3514 N N . ASP A 1 453 ? -6.568 21.191 48.285 1.00 28.56 453 ASP A N 1
ATOM 3515 C CA . ASP A 1 453 ? -7.419 22.376 48.409 1.00 28.56 453 ASP A CA 1
ATOM 3516 C C . ASP A 1 453 ? -8.942 22.194 48.306 1.00 28.56 453 ASP A C 1
ATOM 3518 O O . ASP A 1 453 ? -9.540 22.321 47.245 1.00 28.56 453 ASP A O 1
ATOM 3522 N N . THR A 1 454 ? -9.572 21.943 49.457 1.00 28.89 454 THR A N 1
ATOM 3523 C CA . THR A 1 454 ? -10.820 22.579 49.957 1.00 28.89 454 THR A CA 1
ATOM 3524 C C . THR A 1 454 ? -11.167 21.971 51.324 1.00 28.89 454 THR A C 1
ATOM 3526 O O . THR A 1 454 ? -12.258 21.483 51.587 1.00 28.89 454 THR A O 1
ATOM 3529 N N . ASN A 1 455 ? -10.197 21.965 52.246 1.00 29.06 455 ASN A N 1
ATOM 3530 C CA . ASN A 1 455 ? -10.401 21.477 53.614 1.00 29.06 455 ASN A CA 1
ATOM 3531 C C . ASN A 1 455 ? -10.939 22.591 54.526 1.00 29.06 455 ASN A C 1
ATOM 3533 O O . ASN A 1 455 ? -10.327 22.961 55.527 1.00 29.06 455 ASN A O 1
ATOM 3537 N N . THR A 1 456 ? -12.130 23.092 54.218 1.00 28.06 456 THR A N 1
ATOM 3538 C CA . THR A 1 456 ? -13.046 23.532 55.271 1.00 28.06 456 THR A CA 1
ATOM 3539 C C . THR A 1 456 ? -13.839 22.303 55.677 1.00 28.06 456 THR A C 1
ATOM 3541 O O . THR A 1 456 ? -14.880 22.005 55.109 1.00 28.06 456 THR A O 1
ATOM 3544 N N . THR A 1 457 ? -13.340 21.547 56.659 1.00 35.06 457 THR A N 1
ATOM 3545 C CA . THR A 1 457 ? -14.213 20.647 57.420 1.00 35.06 457 THR A CA 1
ATOM 3546 C C . THR A 1 457 ? -15.137 21.550 58.239 1.00 35.06 457 THR A C 1
ATOM 3548 O O . THR A 1 457 ? -14.839 21.862 59.393 1.00 35.06 457 THR A O 1
ATOM 3551 N N . THR A 1 458 ? -16.182 22.085 57.605 1.00 33.91 458 THR A N 1
ATOM 3552 C CA . THR A 1 458 ? -17.250 22.807 58.294 1.00 33.91 458 THR A CA 1
ATOM 3553 C C . THR A 1 458 ? -17.921 21.839 59.262 1.00 33.91 458 THR A C 1
ATOM 3555 O O . THR A 1 458 ? -17.930 20.622 59.052 1.00 33.91 458 THR A O 1
ATOM 3558 N N . LEU A 1 459 ? -18.451 22.371 60.365 1.00 32.31 459 LEU A N 1
ATOM 3559 C CA . LEU A 1 459 ? -19.189 21.580 61.351 1.00 32.31 459 LEU A CA 1
ATOM 3560 C C . LEU A 1 459 ? -20.319 20.736 60.709 1.00 32.31 459 LEU A C 1
ATOM 3562 O O . LEU A 1 459 ? -20.669 19.697 61.259 1.00 32.31 459 LEU A O 1
ATOM 3566 N N . GLU A 1 460 ? -20.807 21.117 59.522 1.00 32.62 460 GLU A N 1
ATOM 3567 C CA . GLU A 1 460 ? -21.770 20.379 58.685 1.00 32.62 460 GLU A CA 1
ATOM 3568 C C . GLU A 1 460 ? -21.379 18.912 58.443 1.00 32.62 460 GLU A C 1
ATOM 3570 O O . GLU A 1 460 ? -22.220 18.029 58.584 1.00 32.62 460 GLU A O 1
ATOM 3575 N N . GLY A 1 461 ? -20.096 18.611 58.203 1.00 35.19 461 GLY A N 1
ATOM 3576 C CA . GLY A 1 461 ? -19.649 17.229 57.968 1.00 35.19 461 GLY A CA 1
ATOM 3577 C C . GLY A 1 461 ? -19.727 16.324 59.207 1.00 35.19 461 GLY A C 1
ATOM 3578 O O . GLY A 1 461 ? -19.823 15.102 59.087 1.00 35.19 461 GLY A O 1
ATOM 3579 N N . LEU A 1 462 ? -19.708 16.906 60.411 1.00 34.47 462 LEU A N 1
ATOM 3580 C CA . LEU A 1 462 ? -19.947 16.167 61.654 1.00 34.47 462 LEU A CA 1
ATOM 3581 C C . LEU A 1 462 ? -21.451 16.005 61.921 1.00 34.47 462 LEU A C 1
ATOM 3583 O O . LEU A 1 462 ? -21.853 14.954 62.414 1.00 34.47 462 LEU A O 1
ATOM 3587 N N . TYR A 1 463 ? -22.285 16.981 61.555 1.00 38.84 463 TYR A N 1
ATOM 3588 C CA . TYR A 1 463 ? -23.736 16.922 61.767 1.00 38.84 463 TYR A CA 1
ATOM 3589 C C . TYR A 1 463 ? -24.423 15.833 60.920 1.00 38.84 463 TYR A C 1
ATOM 3591 O O . TYR A 1 463 ? -25.179 15.033 61.478 1.00 38.84 463 TYR A O 1
ATOM 3599 N N . ASP A 1 464 ? -24.061 15.702 59.638 1.00 36.66 464 ASP A N 1
ATOM 3600 C CA . ASP A 1 464 ? -24.597 14.667 58.728 1.00 36.66 464 ASP A CA 1
ATOM 3601 C C . ASP A 1 464 ? -24.188 13.235 59.111 1.00 36.66 464 ASP A C 1
ATOM 3603 O O . ASP A 1 464 ? -24.867 12.260 58.787 1.00 36.66 464 ASP A O 1
ATOM 3607 N N . THR A 1 465 ? -23.066 13.081 59.821 1.00 36.75 465 THR A N 1
ATOM 3608 C CA . THR A 1 465 ? -22.523 11.761 60.180 1.00 36.75 465 THR A CA 1
ATOM 3609 C C . THR A 1 465 ? -23.163 11.185 61.452 1.00 36.75 465 THR A C 1
ATOM 3611 O O . THR A 1 465 ? -23.121 9.971 61.659 1.00 36.75 465 THR A O 1
ATOM 3614 N N . PHE A 1 466 ? -23.758 12.022 62.314 1.00 36.38 466 PHE A N 1
ATOM 3615 C CA . PHE A 1 466 ? -24.193 11.611 63.659 1.00 36.38 466 PHE A CA 1
ATOM 3616 C C . PHE A 1 466 ? -25.687 11.792 63.970 1.00 36.38 466 PHE A C 1
ATOM 3618 O O . PHE A 1 466 ? -26.119 11.286 65.005 1.00 36.38 466 PHE A O 1
ATOM 3625 N N . GLY A 1 467 ? -26.480 12.435 63.102 1.00 38.69 467 GLY A N 1
ATOM 3626 C CA . GLY A 1 467 ? -27.948 12.463 63.216 1.00 38.69 467 GLY A CA 1
ATOM 3627 C C . GLY A 1 467 ? -28.471 13.046 64.536 1.00 38.69 467 GLY A C 1
ATOM 3628 O O . GLY A 1 467 ? -29.348 12.461 65.171 1.00 38.69 467 GLY A O 1
ATOM 3629 N N . LEU A 1 468 ? -27.903 14.168 64.982 1.00 36.81 468 LEU A N 1
ATOM 3630 C CA . LEU A 1 468 ? -28.254 14.815 66.248 1.00 36.81 468 LEU A CA 1
ATOM 3631 C C . LEU A 1 468 ? -29.246 15.979 66.003 1.00 36.81 468 LEU A C 1
ATOM 3633 O O . LEU A 1 468 ? -28.824 17.114 65.824 1.00 36.81 468 LEU A O 1
ATOM 3637 N N . VAL A 1 469 ? -30.546 15.645 66.074 1.00 31.31 469 VAL A N 1
ATOM 3638 C CA . VAL A 1 469 ? -31.777 16.470 66.281 1.00 31.31 469 VAL A CA 1
ATOM 3639 C C . VAL A 1 469 ? -32.286 17.423 65.175 1.00 31.31 469 VAL A C 1
ATOM 3641 O O . VAL A 1 469 ? -31.530 18.022 64.425 1.00 31.31 469 VAL A O 1
ATOM 3644 N N . ASP A 1 470 ? -33.624 17.526 65.133 1.00 31.73 470 ASP A N 1
ATOM 3645 C CA . ASP A 1 470 ? -34.569 18.176 64.200 1.00 31.73 470 ASP A CA 1
ATOM 3646 C C . ASP A 1 470 ? -34.121 19.516 63.539 1.00 31.73 470 ASP A C 1
ATOM 3648 O O . ASP A 1 470 ? -33.775 20.465 64.252 1.00 31.73 470 ASP A O 1
ATOM 3652 N N . PRO A 1 471 ? -34.204 19.654 62.192 1.00 33.44 471 PRO A N 1
ATOM 3653 C CA . PRO A 1 471 ? -33.826 20.863 61.441 1.00 33.44 471 PRO A CA 1
ATOM 3654 C C . PRO A 1 471 ? -34.580 22.159 61.793 1.00 33.44 471 PRO A C 1
ATOM 3656 O O . PRO A 1 471 ? -34.193 23.232 61.326 1.00 33.44 471 PRO A O 1
ATOM 3659 N N . GLN A 1 472 ? -35.655 22.116 62.587 1.00 31.20 472 GLN A N 1
ATOM 3660 C CA . GLN A 1 472 ? -36.505 23.293 62.826 1.00 31.20 472 GLN A CA 1
ATOM 3661 C C . GLN A 1 472 ? -35.909 24.390 63.732 1.00 31.20 472 GLN A C 1
ATOM 3663 O O . GLN A 1 472 ? -36.533 25.439 63.891 1.00 31.20 472 GLN A O 1
ATOM 3668 N N . LEU A 1 473 ? -34.711 24.215 64.302 1.00 30.83 473 LEU A N 1
ATOM 3669 C CA . LEU A 1 473 ? -34.090 25.221 65.184 1.00 30.83 473 LEU A CA 1
ATOM 3670 C C . LEU A 1 473 ? -33.078 26.162 64.507 1.00 30.83 473 LEU A C 1
ATOM 3672 O O . LEU A 1 473 ? -32.557 27.056 65.173 1.00 30.83 473 LEU A O 1
ATOM 3676 N N . MET A 1 474 ? -32.835 26.047 63.197 1.00 29.11 474 MET A N 1
ATOM 3677 C CA . MET A 1 474 ? -31.984 27.003 62.473 1.00 29.11 474 MET A CA 1
ATOM 3678 C C . MET A 1 474 ? -32.805 28.088 61.765 1.00 29.11 474 MET A C 1
ATOM 3680 O O . MET A 1 474 ? -32.849 28.170 60.541 1.00 29.11 474 MET A O 1
ATOM 3684 N N . VAL A 1 475 ? -33.432 28.967 62.551 1.00 26.06 475 VAL A N 1
ATOM 3685 C CA . VAL A 1 475 ? -33.804 30.314 62.092 1.00 26.06 475 VAL A CA 1
ATOM 3686 C C . VAL A 1 475 ? -33.277 31.346 63.094 1.00 26.06 475 VAL A C 1
ATOM 3688 O O . VAL A 1 475 ? -33.607 31.299 64.276 1.00 26.06 475 VAL A O 1
ATOM 3691 N N . ASN A 1 476 ? -32.520 32.311 62.556 1.00 24.44 476 ASN A N 1
ATOM 3692 C CA . ASN A 1 476 ? -31.932 33.521 63.154 1.00 24.44 476 ASN A CA 1
ATOM 3693 C C . ASN A 1 476 ? -30.677 33.359 64.036 1.00 24.44 476 ASN A C 1
ATOM 3695 O O . ASN A 1 476 ? -30.769 33.294 65.261 1.00 24.44 476 ASN A O 1
ATOM 3699 N N . LYS A 1 477 ? -29.496 33.557 63.440 1.00 27.59 477 LYS A N 1
ATOM 3700 C CA . LYS A 1 477 ? -28.865 34.886 63.306 1.00 27.59 477 LYS A CA 1
ATOM 3701 C C . LYS A 1 477 ? -27.674 34.856 62.358 1.00 27.59 477 LYS A C 1
ATOM 3703 O O . LYS A 1 477 ? -26.933 33.855 62.403 1.00 27.59 477 LYS A O 1
#

Secondary structure (DSSP, 8-state):
----PPPPP------HHHHHHHHHHHHHHHHHHHHHHHHHHHHHHHHHHHHHHHHHHHHHHHHHHHHHHHHHHHHHHHTTTS-HHHHHHHHHHHHHHHHHHHHHHH---HHHHHHHHHHHHHHHHHHHHHHHHHHHHHHHHHHHHHHHHHHHHH-TTSTTSB-SS-GGGHHHHHHHHHHHH---TT-EEEEEE-TTS-EEEEEEEE-TTS-EEEEEEETTT--GGGSPBPP-HHHHHHHHHHTT-SB-TTSPBPTTTS-B-TTSSBPEEEEEEEETTEEEEEEEE---HHHHHHHHHHHHHHHTTTS-HHHHHHHIIIIIGGG-SS--GGGS---TTT----HHHHHHHHHHHHHHHHHHHHHHHHHHHTT--EE-------------SEEEEEEEEEEEETTEEEEEEEEEEEEEEE--TT--HHHHTTSEEETTTEEEEEEE--------S-----THHHHHHHT-S-GGG----

Radius of gyration: 52.78 Å; chains: 1; bounding box: 142×58×178 Å

pLDDT: mean 70.42, std 20.67, range [22.77, 95.31]